Protein AF-0000000084647911 (afdb_homodimer)

Nearest PDB structures (foldseek):
  4p9f-assembly1_A  TM=8.784E-01  e=1.402E-10  Escherichia coli UMEA 3718-1
  3sxy-assembly1_B  TM=8.470E-01  e=1.214E-08  Thermotoga maritima
  3fms-assembly1_A-2  TM=7.937E-01  e=2.744E-09  Thermotoga maritima MSB8
  3ihu-assembly2_B  TM=7.350E-01  e=4.225E-09  Cupriavidus pinatubonensis JMP134
  2hs5-assembly1_A  TM=7.719E-01  e=7.509E-08  Rhodococcus jostii RHA1

Radius of gyration: 22.29 Å; Cα contacts (8 Å, |Δi|>4): 601; chains: 2; bounding box: 53×66×52 Å

pLDDT: mean 91.14, std 11.62, range [27.2, 98.94]

Secondary structure (DSSP, 8-state):
--HHHHGGGGS-HHHHHHHHHHHHHHTTSS-TT-EE-HHHHHHHHT--HHHHHHHHHHHHHTTSEEE-TT--EEEPP--HHHHHHHHHHHHHHHHHHHHHHHHH--HHHHHHHHHHHHHHHT--SSHHHHHHHHHHHHHHHHHHT--HHHHHHHHHHHHHHHTTHHHHTTT---SSSHHHHHHHHHHHHHTT-HHHHHHHHHHHHHHHHHHHHHHHH--/--HHHHGGGGS-HHHHHHHHHHHHHHTTSS-TT-EE-HHHHHHHHT--HHHHHHHHHHHHHTTSEEE-TT--EEEPP--HHHHHHHHHHHHHHHHHHHHHHHHH--HHHHHHHHHHHHHHHT--SSHHHHHHHHHHHHHHHHHHT--HHHHHHHHHHHHHHHTTHHHHTTT---SSSHHHHHHHHHHHHHTT-HHHHHHHHHHHHHHHHHHHHHHHHT-

Solvent-accessible surface area (backbone atoms only — not comparable to full-atom values): 22651 Å² total; per-residue (Å²): 135,58,74,76,63,63,68,44,68,79,43,56,61,33,55,40,39,29,52,53,52,50,48,36,35,34,70,31,76,48,48,69,56,36,75,53,51,72,68,56,50,21,63,73,64,73,44,59,66,66,32,43,50,50,20,50,51,52,35,34,75,66,56,54,28,44,65,47,98,87,64,47,37,23,31,36,70,77,48,72,67,49,51,52,39,47,46,56,48,42,31,39,44,43,12,48,18,29,21,35,17,10,71,57,58,50,71,72,56,50,52,53,53,48,52,50,50,50,55,53,68,69,51,56,89,40,71,66,54,39,50,53,50,50,49,50,51,53,49,52,36,28,60,39,28,74,25,74,64,49,37,52,52,43,49,49,44,51,47,56,55,28,44,51,42,46,82,39,60,95,68,69,79,66,75,78,51,50,60,61,38,52,49,50,24,48,50,20,28,75,66,47,33,31,68,55,7,19,51,34,37,28,51,44,46,50,51,50,44,52,52,54,52,50,55,60,63,74,102,134,58,71,76,63,63,69,46,69,79,44,56,62,33,55,40,38,29,52,52,53,50,49,36,34,33,70,27,76,50,49,67,54,36,76,53,52,70,68,59,50,20,62,74,66,71,45,59,66,64,31,45,50,48,20,49,52,53,36,34,74,66,56,55,27,42,65,46,98,89,65,47,38,24,32,36,69,77,48,72,68,50,51,52,39,48,47,56,49,41,30,38,43,42,12,48,20,30,21,34,17,9,69,57,57,47,69,72,56,51,51,53,53,49,50,49,50,51,56,52,68,68,50,58,90,40,70,66,54,38,50,52,49,51,51,50,52,52,49,52,35,27,58,38,29,73,24,72,65,48,36,52,53,43,50,47,44,50,46,56,56,28,44,50,41,48,81,37,59,95,68,70,79,64,76,80,50,51,60,62,37,51,47,52,24,48,51,20,28,73,68,48,33,30,68,54,6,17,52,34,36,28,51,44,46,50,52,50,44,52,53,53,51,50,53,61,63,74,102

Organism: NCBI:txid1178482

Foldseek 3Di:
DDPVVPVLVPDPLLVSLLVVVLVCLLQQVAAAFAWDDLVVSCVVVVHDSPSNVSNQVVCVVLQQWHADPVGTITGHHDDLVNLVVLLVVLLVLLLLLLLLLLQQDDDVLLVVLVVLLVVVVVPDPAPVSNVVSLVVNSLSSQVSSVDPVSNVNNVSSSSVNSSLCNLCPPPFDSPPPPSVLSVQLSVCSVVSVSNSNSVSSSVNSVVVSVRSSVSNVVD/DDPVVPVLVPDPLLVSLLVVVLVCLLQQVAAAFAWDDLVVSCVVVVHDSPSNVSNQVVCVVLQQWHADPVGTITGHHDDLVNLVVLLVVLLVLLLLLLLLLLQQDDDVLLVVLVVLLVVVVVPDPAPVSLVVSLVVNSQSSQVSSVDPVSNVNNVSSSSVNSSLCNLCPPPFDCPPPPSVLSVQLSVCSVVSVSNSNSVSSSVNSVVVSVRSSVSNVVD

Structure (mmCIF, N/CA/C/O backbone):
data_AF-0000000084647911-model_v1
#
loop_
_entity.id
_entity.type
_entity.pdbx_description
1 polymer 'HTH gntR-type domain-containing protein'
#
loop_
_atom_site.group_PDB
_atom_site.id
_atom_site.type_symbol
_atom_site.label_atom_id
_atom_site.label_alt_id
_atom_site.label_comp_id
_atom_site.label_asym_id
_atom_site.label_entity_id
_atom_site.label_seq_id
_atom_site.pdbx_PDB_ins_code
_atom_site.Cartn_x
_atom_site.Cartn_y
_atom_site.Cartn_z
_atom_site.occupancy
_atom_site.B_iso_or_equiv
_atom_site.auth_seq_id
_atom_site.auth_comp_id
_atom_site.auth_asym_id
_atom_site.auth_atom_id
_atom_site.pdbx_PDB_model_num
ATOM 1 N N . MET A 1 1 ? -4.188 34.375 -5.949 1 27.44 1 MET A N 1
ATOM 2 C CA . MET A 1 1 ? -4.766 33.188 -6.57 1 27.44 1 MET A CA 1
ATOM 3 C C . MET A 1 1 ? -3.738 32.062 -6.668 1 27.44 1 MET A C 1
ATOM 5 O O . MET A 1 1 ? -2.744 32.188 -7.383 1 27.44 1 MET A O 1
ATOM 9 N N . ASP A 1 2 ? -3.477 31.234 -5.676 1 27.2 2 ASP A N 1
ATOM 10 C CA . ASP A 1 2 ? -2.287 30.453 -5.348 1 27.2 2 ASP A CA 1
ATOM 11 C C . ASP A 1 2 ? -2.021 29.391 -6.402 1 27.2 2 ASP A C 1
ATOM 13 O O . ASP A 1 2 ? -2.957 28.844 -6.984 1 27.2 2 ASP A O 1
ATOM 17 N N . ILE A 1 3 ? -0.806 29.359 -6.871 1 38.97 3 ILE A N 1
ATOM 18 C CA . ILE A 1 3 ? -0.236 28.531 -7.922 1 38.97 3 ILE A CA 1
ATOM 19 C C . ILE A 1 3 ? -0.848 27.125 -7.859 1 38.97 3 ILE A C 1
ATOM 21 O O . ILE A 1 3 ? -0.812 26.375 -8.844 1 38.97 3 ILE A O 1
ATOM 25 N N . ASP A 1 4 ? -1.161 26.688 -6.664 1 40.19 4 ASP A N 1
ATOM 26 C CA . ASP A 1 4 ? -1.773 25.391 -6.43 1 40.19 4 ASP A CA 1
ATOM 27 C C . ASP A 1 4 ? -3.16 25.312 -7.066 1 40.19 4 ASP A C 1
ATOM 29 O O . ASP A 1 4 ? -3.584 24.234 -7.516 1 40.19 4 ASP A O 1
ATOM 33 N N . GLU A 1 5 ? -3.844 26.438 -7.156 1 43.12 5 GLU A N 1
ATOM 34 C CA . GLU A 1 5 ? -5.18 26.516 -7.742 1 43.12 5 GLU A CA 1
ATOM 35 C C . GLU A 1 5 ? -5.125 26.359 -9.258 1 43.12 5 GLU A C 1
ATOM 37 O O . GLU A 1 5 ? -6.031 25.781 -9.859 1 43.12 5 GLU A O 1
ATOM 42 N N . GLN A 1 6 ? -4.211 26.969 -9.922 1 45.25 6 GLN A N 1
ATOM 43 C CA . GLN A 1 6 ? -4.156 27.062 -11.375 1 45.25 6 GLN A CA 1
ATOM 44 C C . GLN A 1 6 ? -3.797 25.719 -12 1 45.25 6 GLN A C 1
ATOM 46 O O . GLN A 1 6 ? -4.168 25.438 -13.148 1 45.25 6 GLN A O 1
ATOM 51 N N . GLN A 1 7 ? -2.795 24.984 -11.508 1 48.56 7 GLN A N 1
ATOM 52 C CA . GLN A 1 7 ? -2.277 23.75 -12.07 1 48.56 7 GLN A CA 1
ATOM 53 C C . GLN A 1 7 ? -3.344 22.656 -12.062 1 48.56 7 GLN A C 1
ATOM 55 O O . GLN A 1 7 ? -3.24 21.688 -12.812 1 48.56 7 GLN A O 1
ATOM 60 N N . ASN A 1 8 ? -4.473 22.844 -11.266 1 58.47 8 ASN A N 1
ATOM 61 C CA . ASN A 1 8 ? -5.57 21.906 -11.078 1 58.47 8 ASN A CA 1
ATOM 62 C C . ASN A 1 8 ? -6.523 21.906 -12.266 1 58.47 8 ASN A C 1
ATOM 64 O O . ASN A 1 8 ? -7.266 20.953 -12.477 1 58.47 8 ASN A O 1
ATOM 68 N N . THR A 1 9 ? -6.398 22.984 -13.039 1 63.22 9 THR A N 1
ATOM 69 C CA . THR A 1 9 ? -7.418 23.125 -14.078 1 63.22 9 THR A CA 1
ATOM 70 C C . THR A 1 9 ? -7.117 22.219 -15.258 1 63.22 9 THR A C 1
ATOM 72 O O . THR A 1 9 ? -8 21.906 -16.062 1 63.22 9 THR A O 1
ATOM 75 N N . GLU A 1 10 ? -5.938 21.828 -15.367 1 80.62 10 GLU A N 1
ATOM 76 C CA . GLU A 1 10 ? -5.586 21.016 -16.531 1 80.62 10 GLU A CA 1
ATOM 77 C C . GLU A 1 10 ? -5.781 19.531 -16.25 1 80.62 10 GLU A C 1
ATOM 79 O O . GLU A 1 10 ? -5.734 18.703 -17.172 1 80.62 10 GLU A O 1
ATOM 84 N N . LEU A 1 11 ? -6.168 19.344 -15.086 1 85.25 11 LEU A N 1
ATOM 85 C CA . LEU A 1 11 ? -6.359 17.938 -14.719 1 85.25 11 LEU A CA 1
ATOM 86 C C . LEU A 1 11 ? -7.773 17.484 -15.047 1 85.25 11 LEU A C 1
ATOM 88 O O . LEU A 1 11 ? -8.711 18.266 -15.016 1 85.25 11 LEU A O 1
ATOM 92 N N . PRO A 1 12 ? -7.93 16.203 -15.328 1 87.44 12 PRO A N 1
ATOM 93 C CA . PRO A 1 12 ? -9.281 15.664 -15.469 1 87.44 12 PRO A CA 1
ATOM 94 C C . PRO A 1 12 ? -10.164 15.961 -14.258 1 87.44 12 PRO A C 1
ATOM 96 O O . PRO A 1 12 ? -9.672 16.016 -13.125 1 87.44 12 PRO A O 1
ATOM 99 N N . LEU A 1 13 ? -11.414 16.172 -14.547 1 90.62 13 LEU A N 1
ATOM 100 C CA . LEU A 1 13 ? -12.359 16.594 -13.516 1 90.62 13 LEU A CA 1
ATOM 101 C C . LEU A 1 13 ? -12.367 15.617 -12.352 1 90.62 13 LEU A C 1
ATOM 103 O O . LEU A 1 13 ? -12.516 16.031 -11.195 1 90.62 13 LEU A O 1
ATOM 107 N N . GLY A 1 14 ? -12.281 14.273 -12.633 1 91.38 14 GLY A N 1
ATOM 108 C CA . GLY A 1 14 ? -12.211 13.281 -11.57 1 91.38 14 GLY A CA 1
ATOM 109 C C . GLY A 1 14 ? -11.031 13.492 -10.641 1 91.38 14 GLY A C 1
ATOM 110 O O . GLY A 1 14 ? -11.156 13.344 -9.422 1 91.38 14 GLY A O 1
ATOM 111 N N . GLU A 1 15 ? -9.93 13.859 -11.281 1 92.25 15 GLU A N 1
ATOM 112 C CA . GLU A 1 15 ? -8.719 14.133 -10.5 1 92.25 15 GLU A CA 1
ATOM 113 C C . GLU A 1 15 ? -8.875 15.406 -9.672 1 92.25 15 GLU A C 1
ATOM 115 O O . GLU A 1 15 ? -8.406 15.469 -8.539 1 92.25 15 GLU A O 1
ATOM 120 N N . GLN A 1 16 ? -9.461 16.375 -10.234 1 94.94 16 GLN A N 1
ATOM 121 C CA . GLN A 1 16 ? -9.719 17.609 -9.492 1 94.94 16 GLN A CA 1
ATOM 122 C C . GLN A 1 16 ? -10.609 17.344 -8.281 1 94.94 16 GLN A C 1
ATOM 124 O O . GLN A 1 16 ? -10.336 17.844 -7.188 1 94.94 16 GLN A O 1
ATOM 129 N N . ALA A 1 17 ? -11.68 16.594 -8.531 1 96.12 17 ALA A N 1
ATOM 130 C CA . ALA A 1 17 ? -12.586 16.25 -7.438 1 96.12 17 ALA A CA 1
ATOM 131 C C . ALA A 1 17 ? -11.852 15.484 -6.34 1 96.12 17 ALA A C 1
ATOM 133 O O . ALA A 1 17 ? -12.07 15.734 -5.148 1 96.12 17 ALA A O 1
ATOM 134 N N . TYR A 1 18 ? -11.031 14.586 -6.801 1 94.94 18 TYR A N 1
ATOM 135 C CA . TYR A 1 18 ? -10.258 13.789 -5.855 1 94.94 18 TYR A CA 1
ATOM 136 C C . TYR A 1 18 ? -9.367 14.68 -4.992 1 94.94 18 TYR A C 1
ATOM 138 O O . TYR A 1 18 ? -9.375 14.57 -3.766 1 94.94 18 TYR A O 1
ATOM 146 N N . ILE A 1 19 ? -8.648 15.547 -5.633 1 94.44 19 ILE A N 1
ATOM 147 C CA . ILE A 1 19 ? -7.703 16.422 -4.938 1 94.44 19 ILE A CA 1
ATOM 148 C C . ILE A 1 19 ? -8.453 17.312 -3.947 1 94.44 19 ILE A C 1
ATOM 150 O O . ILE A 1 19 ? -8.031 17.453 -2.795 1 94.44 19 ILE A O 1
ATOM 154 N N . ARG A 1 20 ? -9.508 17.828 -4.332 1 95.38 20 ARG A N 1
ATOM 155 C CA . ARG A 1 20 ? -10.289 18.719 -3.475 1 95.38 20 ARG A CA 1
ATOM 156 C C . ARG A 1 20 ? -10.836 17.969 -2.266 1 95.38 20 ARG A C 1
ATOM 158 O O . ARG A 1 20 ? -10.766 18.453 -1.138 1 95.38 20 ARG A O 1
ATOM 165 N N . LEU A 1 21 ? -11.438 16.828 -2.5 1 95.69 21 LEU A N 1
ATOM 166 C CA . LEU A 1 21 ? -12.016 16.047 -1.415 1 95.69 21 LEU A CA 1
ATOM 167 C C . LEU A 1 21 ? -10.938 15.562 -0.456 1 95.69 21 LEU A C 1
ATOM 169 O O . LEU A 1 21 ? -11.117 15.602 0.763 1 95.69 21 LEU A O 1
ATOM 173 N N . ARG A 1 22 ? -9.859 15.086 -0.988 1 94.12 22 ARG A N 1
ATOM 174 C CA . ARG A 1 22 ? -8.719 14.664 -0.182 1 94.12 22 ARG A CA 1
ATOM 175 C C . ARG A 1 22 ? -8.242 15.797 0.722 1 94.12 22 ARG A C 1
ATOM 177 O O . ARG A 1 22 ? -7.941 15.578 1.896 1 94.12 22 ARG A O 1
ATOM 184 N N . ASP A 1 23 ? -8.195 16.984 0.141 1 91.75 23 ASP A N 1
ATOM 185 C CA . ASP A 1 23 ? -7.738 18.141 0.908 1 91.75 23 ASP A CA 1
ATOM 186 C C . ASP A 1 23 ? -8.68 18.438 2.07 1 91.75 23 ASP A C 1
ATOM 188 O O . ASP A 1 23 ? -8.234 18.797 3.164 1 91.75 23 ASP A O 1
ATOM 192 N N . LEU A 1 24 ? -9.938 18.312 1.834 1 91.75 24 LEU A N 1
ATOM 193 C CA . LEU A 1 24 ? -10.914 18.516 2.904 1 91.75 24 LEU A CA 1
ATOM 194 C C . LEU A 1 24 ? -10.703 17.484 4.02 1 91.75 24 LEU A C 1
ATOM 196 O O . LEU A 1 24 ? -10.828 17.828 5.203 1 91.75 24 LEU A O 1
ATOM 200 N N . LEU A 1 25 ? -10.406 16.297 3.668 1 91.56 25 LEU A N 1
ATOM 201 C CA . LEU A 1 25 ? -10.164 15.227 4.633 1 91.56 25 LEU A CA 1
ATOM 202 C C . LEU A 1 25 ? -8.883 15.492 5.422 1 91.56 25 LEU A C 1
ATOM 204 O O . LEU A 1 25 ? -8.883 15.422 6.656 1 91.56 25 LEU A O 1
ATOM 208 N N . ARG A 1 26 ? -7.84 15.883 4.77 1 87.62 26 ARG A N 1
ATOM 209 C CA . ARG A 1 26 ? -6.508 16.047 5.352 1 87.62 26 ARG A CA 1
ATOM 210 C C . ARG A 1 26 ? -6.477 17.219 6.32 1 87.62 26 ARG A C 1
ATOM 212 O O . ARG A 1 26 ? -5.734 17.203 7.305 1 87.62 26 ARG A O 1
ATOM 219 N N . HIS A 1 27 ? -7.23 18.203 6.016 1 84.19 27 HIS A N 1
ATOM 220 C CA . HIS A 1 27 ? -7.172 19.422 6.816 1 84.19 27 HIS A CA 1
ATOM 221 C C . HIS A 1 27 ? -8.219 19.406 7.926 1 84.19 27 HIS A C 1
ATOM 223 O O . HIS A 1 27 ? -8.359 20.375 8.68 1 84.19 27 HIS A O 1
ATOM 229 N N . GLY A 1 28 ? -9.016 18.344 7.984 1 84.56 28 GLY A N 1
ATOM 230 C CA . GLY A 1 28 ? -9.945 18.141 9.086 1 84.56 28 GLY A CA 1
ATOM 231 C C . GLY A 1 28 ? -11.281 18.828 8.867 1 84.56 28 GLY A C 1
ATOM 232 O O . GLY A 1 28 ? -12.07 18.969 9.805 1 84.56 28 GLY A O 1
ATOM 233 N N . ASN A 1 29 ? -11.5 19.297 7.652 1 87.56 29 ASN A N 1
ATOM 234 C CA . ASN A 1 29 ? -12.789 19.906 7.34 1 87.56 29 ASN A CA 1
ATOM 235 C C . ASN A 1 29 ? -13.914 18.875 7.355 1 87.56 29 ASN A C 1
ATOM 237 O O . ASN A 1 29 ? -15.078 19.219 7.555 1 87.56 29 ASN A O 1
ATOM 241 N N . LEU A 1 30 ? -13.641 17.688 7.133 1 90.62 30 LEU A N 1
ATOM 242 C CA . LEU A 1 30 ? -14.539 16.547 7.27 1 90.62 30 LEU A CA 1
ATOM 243 C C . LEU A 1 30 ? -14.125 15.664 8.453 1 90.62 30 LEU A C 1
ATOM 245 O O . LEU A 1 30 ? -12.984 15.211 8.523 1 90.62 30 LEU A O 1
ATOM 249 N N . LYS A 1 31 ? -15.039 15.43 9.297 1 86.81 31 LYS A N 1
ATOM 250 C CA . LYS A 1 31 ? -14.711 14.789 10.57 1 86.81 31 LYS A CA 1
ATOM 251 C C . LYS A 1 31 ? -14.805 13.266 10.453 1 86.81 31 LYS A C 1
ATOM 253 O O . LYS A 1 31 ? -15.57 12.75 9.633 1 86.81 31 LYS A O 1
ATOM 258 N N . SER A 1 32 ? -14.07 12.656 11.344 1 88.56 32 SER A N 1
ATOM 259 C CA . SER A 1 32 ? -14.117 11.203 11.453 1 88.56 32 SER A CA 1
ATOM 260 C C . SER A 1 32 ? -15.539 10.711 11.672 1 88.56 32 SER A C 1
ATOM 262 O O . SER A 1 32 ? -16.25 11.203 12.547 1 88.56 32 SER A O 1
ATOM 264 N N . GLY A 1 33 ? -15.945 9.766 10.812 1 90.69 33 GLY A N 1
ATOM 265 C CA . GLY A 1 33 ? -17.266 9.156 10.938 1 90.69 33 GLY A CA 1
ATOM 266 C C . GLY A 1 33 ? -18.375 9.992 10.336 1 90.69 33 GLY A C 1
ATOM 267 O O . GLY A 1 33 ? -19.516 9.555 10.273 1 90.69 33 GLY A O 1
ATOM 268 N N . GLN A 1 34 ? -18.031 11.133 9.859 1 93.12 34 GLN A N 1
ATOM 269 C CA . GLN A 1 34 ? -19.031 12.039 9.297 1 93.12 34 GLN A CA 1
ATOM 270 C C . GLN A 1 34 ? -19.656 11.461 8.039 1 93.12 34 GLN A C 1
ATOM 272 O O . GLN A 1 34 ? -18.953 10.906 7.188 1 93.12 34 GLN A O 1
ATOM 277 N N . ARG A 1 35 ? -20.953 11.547 7.945 1 94.75 35 ARG A N 1
ATOM 278 C CA . ARG A 1 35 ? -21.641 11.133 6.73 1 94.75 35 ARG A CA 1
ATOM 279 C C . ARG A 1 35 ? -21.516 12.188 5.641 1 94.75 35 ARG A C 1
ATOM 281 O O . ARG A 1 35 ? -21.562 13.383 5.922 1 94.75 35 ARG A O 1
ATOM 288 N N . LEU A 1 36 ? -21.281 11.695 4.434 1 95.19 36 LEU A N 1
ATOM 289 C CA . LEU A 1 36 ? -21.188 12.57 3.275 1 95.19 36 LEU A CA 1
ATOM 290 C C . LEU A 1 36 ? -22.25 12.234 2.248 1 95.19 36 LEU A C 1
ATOM 292 O O . LEU A 1 36 ? -22.578 11.062 2.041 1 95.19 36 LEU A O 1
ATOM 296 N N . SER A 1 37 ? -22.797 13.242 1.616 1 94.19 37 SER A N 1
ATOM 297 C CA . SER A 1 37 ? -23.75 13.078 0.524 1 94.19 37 SER A CA 1
ATOM 298 C C . SER A 1 37 ? -23.109 13.422 -0.82 1 94.19 37 SER A C 1
ATOM 300 O O . SER A 1 37 ? -22.5 14.484 -0.972 1 94.19 37 SER A O 1
ATOM 302 N N . GLU A 1 38 ? -23.203 12.484 -1.71 1 94.31 38 GLU A N 1
ATOM 303 C CA . GLU A 1 38 ? -22.703 12.734 -3.057 1 94.31 38 GLU A CA 1
ATOM 304 C C . GLU A 1 38 ? -23.25 14.039 -3.623 1 94.31 38 GLU A C 1
ATOM 306 O O . GLU A 1 38 ? -22.516 14.812 -4.242 1 94.31 38 GLU A O 1
ATOM 311 N N . SER A 1 39 ? -24.562 14.242 -3.369 1 95.19 39 SER A N 1
ATOM 312 C CA . SER A 1 39 ? -25.219 15.438 -3.871 1 95.19 39 SER A CA 1
ATOM 313 C C . SER A 1 39 ? -24.625 16.703 -3.258 1 95.19 39 SER A C 1
ATOM 315 O O . SER A 1 39 ? -24.422 17.703 -3.949 1 95.19 39 SER A O 1
ATOM 317 N N . GLU A 1 40 ? -24.375 16.719 -2.025 1 94.75 40 GLU A N 1
ATOM 318 C CA . GLU A 1 40 ? -23.781 17.859 -1.342 1 94.75 40 GLU A CA 1
ATOM 319 C C . GLU A 1 40 ? -22.391 18.156 -1.875 1 94.75 40 GLU A C 1
ATOM 321 O O . GLU A 1 40 ? -22 19.328 -2.012 1 94.75 40 GLU A O 1
ATOM 326 N N . ILE A 1 41 ? -21.609 17.109 -2.121 1 96 41 ILE A N 1
ATOM 327 C CA . ILE A 1 41 ? -20.266 17.281 -2.648 1 96 41 ILE A CA 1
ATOM 328 C C . ILE A 1 41 ? -20.328 17.859 -4.059 1 96 41 ILE A C 1
ATOM 330 O O . ILE A 1 41 ? -19.547 18.75 -4.406 1 96 41 ILE A O 1
ATOM 334 N N . CYS A 1 42 ? -21.203 17.328 -4.836 1 97.06 42 CYS A N 1
ATOM 335 C CA . CYS A 1 42 ? -21.406 17.875 -6.176 1 97.06 42 CYS A CA 1
ATOM 336 C C . CYS A 1 42 ? -21.703 19.359 -6.129 1 97.06 42 CYS A C 1
ATOM 338 O O . CYS A 1 42 ? -21.125 20.141 -6.887 1 97.06 42 CYS A O 1
ATOM 340 N N . ASP A 1 43 ? -22.625 19.719 -5.262 1 96.56 43 ASP A N 1
ATOM 341 C CA . ASP A 1 43 ? -23 21.125 -5.105 1 96.56 43 ASP A CA 1
ATOM 342 C C . ASP A 1 43 ? -21.812 21.953 -4.641 1 96.56 43 ASP A C 1
ATOM 344 O O . ASP A 1 43 ? -21.547 23.031 -5.191 1 96.56 43 ASP A O 1
ATOM 348 N N . ARG A 1 44 ? -21.125 21.453 -3.699 1 95.12 44 ARG A N 1
ATOM 349 C CA . ARG A 1 44 ? -19.984 22.172 -3.117 1 95.12 44 ARG A CA 1
ATOM 350 C C . ARG A 1 44 ? -18.891 22.391 -4.152 1 95.12 44 ARG A C 1
ATOM 352 O O . ARG A 1 44 ? -18.234 23.438 -4.148 1 95.12 44 ARG A O 1
ATOM 359 N N . PHE A 1 45 ? -18.688 21.406 -4.965 1 96.62 45 PHE A N 1
ATOM 360 C CA . PHE A 1 45 ? -17.578 21.469 -5.91 1 96.62 45 PHE A CA 1
ATOM 361 C C . PHE A 1 45 ? -18.047 21.984 -7.262 1 96.62 45 PHE A C 1
ATOM 363 O O . PHE A 1 45 ? -17.25 22.203 -8.164 1 96.62 45 PHE A O 1
ATOM 370 N N . ALA A 1 46 ? -19.312 22.188 -7.426 1 97.25 46 ALA A N 1
ATOM 371 C CA . ALA A 1 46 ? -19.906 22.562 -8.703 1 97.25 46 ALA A CA 1
ATOM 372 C C . ALA A 1 46 ? -19.5 21.594 -9.805 1 97.25 46 ALA A C 1
ATOM 374 O O . ALA A 1 46 ? -19.016 22 -10.859 1 97.25 46 ALA A O 1
ATOM 375 N N . MET A 1 47 ? -19.688 20.344 -9.492 1 96.94 47 MET A N 1
ATOM 376 C CA . MET A 1 47 ? -19.359 19.266 -10.414 1 96.94 47 MET A CA 1
ATOM 377 C C . MET A 1 47 ? -20.531 18.297 -10.562 1 96.94 47 MET A C 1
ATOM 379 O O . MET A 1 47 ? -21.406 18.25 -9.695 1 96.94 47 MET A O 1
ATOM 383 N N . SER A 1 48 ? -20.438 17.641 -11.695 1 95.25 48 SER A N 1
ATOM 384 C CA . SER A 1 48 ? -21.438 16.594 -11.906 1 95.25 48 SER A CA 1
ATOM 385 C C . SER A 1 48 ? -21.141 15.352 -11.078 1 95.25 48 SER A C 1
ATOM 387 O O . SER A 1 48 ? -20.109 15.289 -10.398 1 95.25 48 SER A O 1
ATOM 389 N N . ARG A 1 49 ? -22.031 14.359 -11.203 1 94.12 49 ARG A N 1
ATOM 390 C CA . ARG A 1 49 ? -21.938 13.148 -10.383 1 94.12 49 ARG A CA 1
ATOM 391 C C . ARG A 1 49 ? -20.781 12.273 -10.828 1 94.12 49 ARG A C 1
ATOM 393 O O . ARG A 1 49 ? -20.141 11.602 -10.008 1 94.12 49 ARG A O 1
ATOM 400 N N . THR A 1 50 ? -20.5 12.352 -12.023 1 88.88 50 THR A N 1
ATOM 401 C CA . THR A 1 50 ? -19.5 11.422 -12.57 1 88.88 50 THR A CA 1
ATOM 402 C C . THR A 1 50 ? -18.141 11.664 -11.938 1 88.88 50 THR A C 1
ATOM 404 O O . THR A 1 50 ? -17.562 10.758 -11.32 1 88.88 50 THR A O 1
ATOM 407 N N . PRO A 1 51 ? -17.547 12.859 -12.047 1 93.38 51 PRO A N 1
ATOM 408 C CA . PRO A 1 51 ? -16.234 13.086 -11.438 1 93.38 51 PRO A CA 1
ATOM 409 C C . PRO A 1 51 ? -16.25 12.906 -9.922 1 93.38 51 PRO A C 1
ATOM 411 O O . PRO A 1 51 ? -15.281 12.398 -9.344 1 93.38 51 PRO A O 1
ATOM 414 N N . VAL A 1 52 ? -17.297 13.258 -9.289 1 95.75 52 VAL A N 1
ATOM 415 C CA . VAL A 1 52 ? -17.406 13.148 -7.832 1 95.75 52 VAL A CA 1
ATOM 416 C C . VAL A 1 52 ? -17.422 11.68 -7.426 1 95.75 52 VAL A C 1
ATOM 418 O O . VAL A 1 52 ? -16.75 11.281 -6.469 1 95.75 52 VAL A O 1
ATOM 421 N N . ARG A 1 53 ? -18.156 10.914 -8.109 1 89.94 53 ARG A N 1
ATOM 422 C CA . ARG A 1 53 ? -18.219 9.484 -7.828 1 89.94 53 ARG A CA 1
ATOM 423 C C . ARG A 1 53 ? -16.859 8.82 -8.031 1 89.94 53 ARG A C 1
ATOM 425 O O . ARG A 1 53 ? -16.5 7.91 -7.293 1 89.94 53 ARG A O 1
ATOM 432 N N . GLU A 1 54 ? -16.203 9.266 -9.039 1 88.19 54 GLU A N 1
ATOM 433 C CA . GLU A 1 54 ? -14.852 8.75 -9.266 1 88.19 54 GLU A CA 1
ATOM 434 C C . GLU A 1 54 ? -13.93 9.062 -8.094 1 88.19 54 GLU A C 1
ATOM 436 O O . GLU A 1 54 ? -13.18 8.195 -7.637 1 88.19 54 GLU A O 1
ATOM 441 N N . ALA A 1 55 ? -14.008 10.219 -7.652 1 93.19 55 ALA A N 1
ATOM 442 C CA . ALA A 1 55 ? -13.195 10.656 -6.523 1 93.19 55 ALA A CA 1
ATOM 443 C C . ALA A 1 55 ? -13.547 9.875 -5.258 1 93.19 55 ALA A C 1
ATOM 445 O O . ALA A 1 55 ? -12.656 9.43 -4.531 1 93.19 55 ALA A O 1
ATOM 446 N N . ILE A 1 56 ? -14.82 9.703 -5.062 1 93 56 ILE A N 1
ATOM 447 C CA . ILE A 1 56 ? -15.297 9 -3.877 1 93 56 ILE A CA 1
ATOM 448 C C . ILE A 1 56 ? -14.836 7.551 -3.916 1 93 56 ILE A C 1
ATOM 450 O O . ILE A 1 56 ? -14.344 7.023 -2.918 1 93 56 ILE A O 1
ATOM 454 N N . ARG A 1 57 ? -14.93 6.941 -4.973 1 87.69 57 ARG A N 1
ATOM 455 C CA . ARG A 1 57 ? -14.523 5.547 -5.113 1 87.69 57 ARG A CA 1
ATOM 456 C C . ARG A 1 57 ? -13.031 5.383 -4.867 1 87.69 57 ARG A C 1
ATOM 458 O O . ARG A 1 57 ? -12.602 4.418 -4.227 1 87.69 57 ARG A O 1
ATOM 465 N N . ARG A 1 58 ? -12.273 6.277 -5.434 1 88.94 58 ARG A N 1
ATOM 466 C CA . ARG A 1 58 ? -10.828 6.234 -5.215 1 88.94 58 ARG A CA 1
ATOM 467 C C . ARG A 1 58 ? -10.5 6.398 -3.736 1 88.94 58 ARG A C 1
ATOM 469 O O . ARG A 1 58 ? -9.695 5.637 -3.186 1 88.94 58 ARG A O 1
ATOM 476 N N . LEU A 1 59 ? -11.133 7.332 -3.127 1 93.81 59 LEU A N 1
ATOM 477 C CA . LEU A 1 59 ? -10.883 7.594 -1.715 1 93.81 59 LEU A CA 1
ATOM 478 C C . LEU A 1 59 ? -11.344 6.426 -0.851 1 93.81 59 LEU A C 1
ATOM 480 O O . LEU A 1 59 ? -10.758 6.145 0.192 1 93.81 59 LEU A O 1
ATOM 484 N N . GLN A 1 60 ? -12.375 5.738 -1.291 1 90.56 60 GLN A N 1
ATOM 485 C CA . GLN A 1 60 ? -12.828 4.531 -0.605 1 90.56 60 GLN A CA 1
ATOM 486 C C . GLN A 1 60 ? -11.805 3.408 -0.734 1 90.56 60 GLN A C 1
ATOM 488 O O . GLN A 1 60 ? -11.508 2.717 0.242 1 90.56 60 GLN A O 1
ATOM 493 N N . SER A 1 61 ? -11.266 3.301 -1.898 1 85.69 61 SER A N 1
ATOM 494 C CA . SER A 1 61 ? -10.25 2.273 -2.117 1 85.69 61 SER A CA 1
ATOM 495 C C . SER A 1 61 ? -8.992 2.555 -1.3 1 85.69 61 SER A C 1
ATOM 497 O O . SER A 1 61 ? -8.258 1.63 -0.943 1 85.69 61 SER A O 1
ATOM 499 N N . GLU A 1 62 ? -8.805 3.807 -1.011 1 89.06 62 GLU A N 1
ATOM 500 C CA . GLU A 1 62 ? -7.637 4.223 -0.237 1 89.06 62 GLU A CA 1
ATOM 501 C C . GLU A 1 62 ? -7.918 4.164 1.262 1 89.06 62 GLU A C 1
ATOM 503 O O . GLU A 1 62 ? -7.023 4.398 2.076 1 89.06 62 GLU A O 1
ATOM 508 N N . GLY A 1 63 ? -9.156 3.881 1.623 1 90.75 63 GLY A N 1
ATOM 509 C CA . GLY A 1 63 ? -9.531 3.723 3.018 1 90.75 63 GLY A CA 1
ATOM 510 C C . GLY A 1 63 ? -9.82 5.039 3.713 1 90.75 63 GLY A C 1
ATOM 511 O O . GLY A 1 63 ? -9.938 5.09 4.938 1 90.75 63 GLY A O 1
ATOM 512 N N . LEU A 1 64 ? -9.891 6.102 2.975 1 93.88 64 LEU A N 1
ATOM 513 C CA . LEU A 1 64 ? -10.148 7.418 3.553 1 93.88 64 LEU A CA 1
ATOM 514 C C . LEU A 1 64 ? -11.641 7.66 3.713 1 93.88 64 LEU A C 1
ATOM 516 O O . LEU A 1 64 ? -12.062 8.438 4.574 1 93.88 64 LEU A O 1
ATOM 520 N N . LEU A 1 65 ? -12.375 7.055 2.818 1 94.44 65 LEU A N 1
ATOM 521 C CA . LEU A 1 65 ? -13.828 7.008 2.926 1 94.44 65 LEU A CA 1
ATOM 522 C C . LEU A 1 65 ? -14.312 5.566 3.043 1 94.44 65 LEU A C 1
ATOM 524 O O . LEU A 1 65 ? -13.594 4.633 2.684 1 94.44 65 LEU A O 1
ATOM 528 N N . GLY A 1 66 ? -15.453 5.379 3.658 1 92 66 GLY A N 1
ATOM 529 C CA . GLY A 1 66 ? -16.125 4.098 3.732 1 92 66 GLY A CA 1
ATOM 530 C C . GLY A 1 66 ? -17.594 4.176 3.357 1 92 66 GLY A C 1
ATOM 531 O O . GLY A 1 66 ? -18.062 5.199 2.844 1 92 66 GLY A O 1
ATOM 532 N N . SER A 1 67 ? -18.219 2.984 3.455 1 89.56 67 SER A N 1
ATOM 533 C CA . SER A 1 67 ? -19.656 2.914 3.215 1 89.56 67 SER A CA 1
ATOM 534 C C . SER A 1 67 ? -20.375 2.234 4.371 1 89.56 67 SER A C 1
ATOM 536 O O . SER A 1 67 ? -19.875 1.257 4.934 1 89.56 67 SER A O 1
ATOM 538 N N . THR A 1 68 ? -21.516 2.773 4.777 1 87.12 68 THR A N 1
ATOM 539 C CA . THR A 1 68 ? -22.375 2.107 5.746 1 87.12 68 THR A CA 1
ATOM 540 C C . THR A 1 68 ? -23.109 0.926 5.105 1 87.12 68 THR A C 1
ATOM 542 O O . THR A 1 68 ? -23.094 0.778 3.881 1 87.12 68 THR A O 1
ATOM 545 N N . PRO A 1 69 ? -23.672 0.028 5.949 1 83.31 69 PRO A N 1
ATOM 546 C CA . PRO A 1 69 ? -24.453 -1.075 5.383 1 83.31 69 PRO A CA 1
ATOM 547 C C . PRO A 1 69 ? -25.531 -0.598 4.422 1 83.31 69 PRO A C 1
ATOM 549 O O . PRO A 1 69 ? -25.891 -1.312 3.48 1 83.31 69 PRO A O 1
ATOM 552 N N . GLY A 1 70 ? -26.016 0.56 4.621 1 81.69 70 GLY A N 1
ATOM 553 C CA . GLY A 1 70 ? -27.047 1.124 3.756 1 81.69 70 GLY A CA 1
ATOM 554 C C . GLY A 1 70 ? -26.484 1.815 2.531 1 81.69 70 GLY A C 1
ATOM 555 O O . GLY A 1 70 ? -27.219 2.352 1.71 1 81.69 70 GLY A O 1
ATOM 556 N N . GLY A 1 71 ? -25.141 1.824 2.408 1 84.06 71 GLY A N 1
ATOM 557 C CA . GLY A 1 71 ? -24.484 2.336 1.215 1 84.06 71 GLY A CA 1
ATOM 558 C C . GLY A 1 71 ? -24.125 3.809 1.313 1 84.06 71 GLY A C 1
ATOM 559 O O . GLY A 1 71 ? -23.688 4.414 0.333 1 84.06 71 GLY A O 1
ATOM 560 N N . ARG A 1 72 ? -24.422 4.402 2.461 1 91.75 72 ARG A N 1
ATOM 561 C CA . ARG A 1 72 ? -24.078 5.809 2.635 1 91.75 72 ARG A CA 1
ATOM 562 C C . ARG A 1 72 ? -22.578 5.992 2.824 1 91.75 72 ARG A C 1
ATOM 564 O O . ARG A 1 72 ? -21.922 5.164 3.465 1 91.75 72 ARG A O 1
ATOM 571 N N . ILE A 1 73 ? -22.047 7.105 2.24 1 95.25 73 ILE A N 1
ATOM 572 C CA . ILE A 1 73 ? -20.625 7.402 2.305 1 95.25 73 ILE A CA 1
ATOM 573 C C . ILE A 1 73 ? -20.281 8.016 3.664 1 95.25 73 ILE A C 1
ATOM 575 O O . ILE A 1 73 ? -20.984 8.898 4.148 1 95.25 73 ILE A O 1
ATOM 579 N N . VAL A 1 74 ? -19.25 7.543 4.281 1 96.25 74 VAL A N 1
ATOM 580 C CA . VAL A 1 74 ? -18.812 8.078 5.566 1 96.25 74 VAL A CA 1
ATOM 581 C C . VAL A 1 74 ? -17.297 8.289 5.555 1 96.25 74 VAL A C 1
ATOM 583 O O . VAL A 1 74 ? -16.562 7.562 4.867 1 96.25 74 VAL A O 1
ATOM 586 N N . VAL A 1 75 ? -16.891 9.305 6.258 1 95.25 75 VAL A N 1
ATOM 587 C CA . VAL A 1 75 ? -15.461 9.477 6.492 1 95.25 75 VAL A CA 1
ATOM 588 C C . VAL A 1 75 ? -14.945 8.352 7.387 1 95.25 75 VAL A C 1
ATOM 590 O O . VAL A 1 75 ? -15.602 7.973 8.359 1 95.25 75 VAL A O 1
ATOM 593 N N . ALA A 1 76 ? -13.812 7.832 7.066 1 93.19 76 ALA A N 1
ATOM 594 C CA . ALA A 1 76 ? -13.234 6.734 7.836 1 93.19 76 ALA A CA 1
ATOM 595 C C . ALA A 1 76 ? -13.039 7.125 9.297 1 93.19 76 ALA A C 1
ATOM 597 O O . ALA A 1 76 ? -12.617 8.242 9.594 1 93.19 76 ALA A O 1
ATOM 598 N N . GLU A 1 77 ? -13.383 6.207 10.172 1 90.44 77 GLU A N 1
ATOM 599 C CA . GLU A 1 77 ? -13.172 6.441 11.602 1 90.44 77 GLU A CA 1
ATOM 600 C C . GLU A 1 77 ? -11.703 6.273 11.977 1 90.44 77 GLU A C 1
ATOM 602 O O . GLU A 1 77 ? -11.047 5.324 11.539 1 90.44 77 GLU A O 1
ATOM 607 N N . ILE A 1 78 ? -11.258 7.234 12.75 1 89.44 78 ILE A N 1
ATOM 608 C CA . ILE A 1 78 ? -9.875 7.18 13.227 1 89.44 78 ILE A CA 1
ATOM 609 C C . ILE A 1 78 ? -9.867 6.934 14.734 1 89.44 78 ILE A C 1
ATOM 611 O O . ILE A 1 78 ? -9.969 7.875 15.523 1 89.44 78 ILE A O 1
ATOM 615 N N . ASP A 1 79 ? -9.758 5.711 15.078 1 90.69 79 ASP A N 1
ATOM 616 C CA . ASP A 1 79 ? -9.57 5.348 16.484 1 90.69 79 ASP A CA 1
ATOM 617 C C . ASP A 1 79 ? -8.125 4.945 16.75 1 90.69 79 ASP A C 1
ATOM 619 O O . ASP A 1 79 ? -7.273 5.012 15.859 1 90.69 79 ASP A O 1
ATOM 623 N N . LEU A 1 80 ? -7.812 4.629 17.984 1 93.31 80 LEU A N 1
ATOM 624 C CA . LEU A 1 80 ? -6.445 4.32 18.391 1 93.31 80 LEU A CA 1
ATOM 625 C C . LEU A 1 80 ? -5.906 3.131 17.609 1 93.31 80 LEU A C 1
ATOM 627 O O . LEU A 1 80 ? -4.73 3.104 17.234 1 93.31 80 LEU A O 1
ATOM 631 N N . GLU A 1 81 ? -6.758 2.193 17.422 1 94.94 81 GLU A N 1
ATOM 632 C CA . GLU A 1 81 ? -6.344 1.023 16.641 1 94.94 81 GLU A CA 1
ATOM 633 C C . GLU A 1 81 ? -5.922 1.412 15.234 1 94.94 81 GLU A C 1
ATOM 635 O O . GLU A 1 81 ? -4.887 0.961 14.742 1 94.94 81 GLU A O 1
ATOM 640 N N . ARG A 1 82 ? -6.688 2.168 14.617 1 94.31 82 ARG A N 1
ATOM 641 C CA . ARG A 1 82 ? -6.375 2.598 13.258 1 94.31 82 ARG A CA 1
ATOM 642 C C . ARG A 1 82 ? -5.113 3.453 13.227 1 94.31 82 ARG A C 1
ATOM 644 O O . ARG A 1 82 ? -4.332 3.381 12.281 1 94.31 82 ARG A O 1
ATOM 651 N N . VAL A 1 83 ? -4.945 4.266 14.195 1 95.5 83 VAL A N 1
ATOM 652 C CA . VAL A 1 83 ? -3.736 5.074 14.305 1 95.5 83 VAL A CA 1
ATOM 653 C C . VAL A 1 83 ? -2.51 4.164 14.336 1 95.5 83 VAL A C 1
ATOM 655 O O . VAL A 1 83 ? -1.542 4.391 13.609 1 95.5 83 VAL A O 1
ATOM 658 N N . GLU A 1 84 ? -2.594 3.146 15.141 1 97 84 GLU A N 1
ATOM 659 C CA . GLU A 1 84 ? -1.479 2.209 15.25 1 97 84 GLU A CA 1
ATOM 660 C C . GLU A 1 84 ? -1.219 1.507 13.922 1 97 84 GLU A C 1
ATOM 662 O O . GLU A 1 84 ? -0.066 1.332 13.516 1 97 84 GLU A O 1
ATOM 667 N N . GLU A 1 85 ? -2.248 1.138 13.281 1 97.81 85 GLU A N 1
ATOM 668 C CA . GLU A 1 85 ? -2.129 0.465 11.992 1 97.81 85 GLU A CA 1
ATOM 669 C C . GLU A 1 85 ? -1.452 1.364 10.961 1 97.81 85 GLU A C 1
ATOM 671 O O . GLU A 1 85 ? -0.581 0.915 10.211 1 97.81 85 GLU A O 1
ATOM 676 N N . ILE A 1 86 ? -1.888 2.596 10.922 1 97.38 86 ILE A N 1
ATOM 677 C CA . ILE A 1 86 ? -1.339 3.572 9.992 1 97.38 86 ILE A CA 1
ATOM 678 C C . ILE A 1 86 ? 0.159 3.736 10.234 1 97.38 86 ILE A C 1
ATOM 680 O O . ILE A 1 86 ? 0.958 3.676 9.297 1 97.38 86 ILE A O 1
ATOM 684 N N . TYR A 1 87 ? 0.574 3.875 11.414 1 97.94 87 TYR A N 1
ATOM 685 C CA . TYR A 1 87 ? 1.965 4.191 11.719 1 97.94 87 TYR A CA 1
ATOM 686 C C . TYR A 1 87 ? 2.852 2.963 11.555 1 97.94 87 TYR A C 1
ATOM 688 O O . TYR A 1 87 ? 4.02 3.076 11.18 1 97.94 87 TYR A O 1
ATOM 696 N N . ASP A 1 88 ? 2.287 1.729 11.836 1 98.44 88 ASP A N 1
ATOM 697 C CA . ASP A 1 88 ? 3.023 0.517 11.492 1 98.44 88 ASP A CA 1
ATOM 698 C C . ASP A 1 88 ? 3.426 0.513 10.016 1 98.44 88 ASP A C 1
ATOM 700 O O . ASP A 1 88 ? 4.586 0.269 9.688 1 98.44 88 ASP A O 1
ATOM 704 N N . MET A 1 89 ? 2.508 0.814 9.219 1 98.69 89 MET A N 1
ATOM 705 C CA . MET A 1 89 ? 2.736 0.786 7.777 1 98.69 89 MET A CA 1
ATOM 706 C C . MET A 1 89 ? 3.623 1.948 7.344 1 98.69 89 MET A C 1
ATOM 708 O O . MET A 1 89 ? 4.461 1.796 6.453 1 98.69 89 MET A O 1
ATOM 712 N N . ARG A 1 90 ? 3.381 3.102 7.898 1 98.69 90 ARG A N 1
ATOM 713 C CA . ARG A 1 90 ? 4.23 4.242 7.562 1 98.69 90 ARG A CA 1
ATOM 714 C C . ARG A 1 90 ? 5.695 3.934 7.852 1 98.69 90 ARG A C 1
ATOM 716 O O . ARG A 1 90 ? 6.574 4.254 7.047 1 98.69 90 ARG A O 1
ATOM 723 N N . GLU A 1 91 ? 5.949 3.34 9.023 1 98.56 91 GLU A N 1
ATOM 724 C CA . GLU A 1 91 ? 7.332 3.006 9.352 1 98.56 91 GLU A CA 1
ATOM 725 C C . GLU A 1 91 ? 7.953 2.113 8.281 1 98.56 91 GLU A C 1
ATOM 727 O O . GLU A 1 91 ? 9.094 2.33 7.871 1 98.56 91 GLU A O 1
ATOM 732 N N . ALA A 1 92 ? 7.215 1.152 7.871 1 98.56 92 ALA A N 1
ATOM 733 C CA . ALA A 1 92 ? 7.727 0.198 6.891 1 98.56 92 ALA A CA 1
ATOM 734 C C . ALA A 1 92 ? 7.918 0.858 5.527 1 98.56 92 ALA A C 1
ATOM 736 O O . ALA A 1 92 ? 9 0.782 4.941 1 98.56 92 ALA A O 1
ATOM 737 N N . VAL A 1 93 ? 6.957 1.527 5.031 1 98.81 93 VAL A N 1
ATOM 738 C CA . VAL A 1 93 ? 6.926 2.037 3.662 1 98.81 93 VAL A CA 1
ATOM 739 C C . VAL A 1 93 ? 7.805 3.281 3.555 1 98.81 93 VAL A C 1
ATOM 741 O O . VAL A 1 93 ? 8.539 3.443 2.578 1 98.81 93 VAL A O 1
ATOM 744 N N . GLU A 1 94 ? 7.707 4.168 4.504 1 98.81 94 GLU A N 1
ATOM 745 C CA . GLU A 1 94 ? 8.508 5.387 4.434 1 98.81 94 GLU A CA 1
ATOM 746 C C . GLU A 1 94 ? 9.977 5.102 4.738 1 98.81 94 GLU A C 1
ATOM 748 O O . GLU A 1 94 ? 10.867 5.789 4.227 1 98.81 94 GLU A O 1
ATOM 753 N N . GLY A 1 95 ? 10.195 4.086 5.672 1 98.81 95 GLY A N 1
ATOM 754 C CA . GLY A 1 95 ? 11.57 3.631 5.805 1 98.81 95 GLY A CA 1
ATOM 755 C C . GLY A 1 95 ? 12.18 3.188 4.484 1 98.81 95 GLY A C 1
ATOM 756 O O . GLY A 1 95 ? 13.305 3.58 4.152 1 98.81 95 GLY A O 1
ATOM 757 N N . LEU A 1 96 ? 11.438 2.406 3.766 1 98.88 96 LEU A N 1
ATOM 758 C CA . LEU A 1 96 ? 11.883 1.963 2.449 1 98.88 96 LEU A CA 1
ATOM 759 C C . LEU A 1 96 ? 12.07 3.15 1.511 1 98.88 96 LEU A C 1
ATOM 761 O O . LEU A 1 96 ? 13.039 3.193 0.743 1 98.88 96 LEU A O 1
ATOM 765 N N . ALA A 1 97 ? 11.125 4.09 1.523 1 98.88 97 ALA A N 1
ATOM 766 C CA . ALA A 1 97 ? 11.234 5.281 0.685 1 98.88 97 ALA A CA 1
ATOM 767 C C . ALA A 1 97 ? 12.555 6.004 0.921 1 98.88 97 ALA A C 1
ATOM 769 O O . ALA A 1 97 ? 13.242 6.391 -0.031 1 98.88 97 ALA A O 1
ATOM 770 N N . ALA A 1 98 ? 12.883 6.16 2.172 1 98.94 98 ALA A N 1
ATOM 771 C CA . ALA A 1 98 ? 14.109 6.863 2.525 1 98.94 98 ALA A CA 1
ATOM 772 C C . ALA A 1 98 ? 15.344 6.074 2.076 1 98.94 98 ALA A C 1
ATOM 774 O O . ALA A 1 98 ? 16.312 6.656 1.578 1 98.94 98 ALA A O 1
ATOM 775 N N . ARG A 1 99 ? 15.312 4.766 2.295 1 98.88 99 ARG A N 1
ATOM 776 C CA . ARG A 1 99 ? 16.406 3.9 1.845 1 98.88 99 ARG A CA 1
ATOM 777 C C . ARG A 1 99 ? 16.641 4.059 0.346 1 98.88 99 ARG A C 1
ATOM 779 O O . ARG A 1 99 ? 17.781 4.242 -0.09 1 98.88 99 ARG A O 1
ATOM 786 N N . LEU A 1 100 ? 15.57 3.984 -0.397 1 98.88 100 LEU A N 1
ATOM 787 C CA . LEU A 1 100 ? 15.664 4.082 -1.85 1 98.88 100 LEU A CA 1
ATOM 788 C C . LEU A 1 100 ? 16.078 5.488 -2.271 1 98.88 100 LEU A C 1
ATOM 790 O O . LEU A 1 100 ? 16.812 5.656 -3.244 1 98.88 100 LEU A O 1
ATOM 794 N N . ALA A 1 101 ? 15.555 6.48 -1.595 1 98.81 101 ALA A N 1
ATOM 795 C CA . ALA A 1 101 ? 15.953 7.859 -1.883 1 98.81 101 ALA A CA 1
ATOM 796 C C . ALA A 1 101 ? 17.469 8.039 -1.733 1 98.81 101 ALA A C 1
ATOM 798 O O . ALA A 1 101 ? 18.094 8.695 -2.557 1 98.81 101 ALA A O 1
ATOM 799 N N . ALA A 1 102 ? 18.047 7.477 -0.703 1 98.81 102 ALA A N 1
ATOM 800 C CA . ALA A 1 102 ? 19.484 7.57 -0.475 1 98.81 102 ALA A CA 1
ATOM 801 C C . ALA A 1 102 ? 20.266 6.914 -1.611 1 98.81 102 ALA A C 1
ATOM 803 O O . ALA A 1 102 ? 21.344 7.375 -1.973 1 98.81 102 ALA A O 1
ATOM 804 N N . ARG A 1 103 ? 19.719 5.898 -2.141 1 98.31 103 ARG A N 1
ATOM 805 C CA . ARG A 1 103 ? 20.344 5.172 -3.242 1 98.31 103 ARG A CA 1
ATOM 806 C C . ARG A 1 103 ? 20.25 5.965 -4.543 1 98.31 103 ARG A C 1
ATOM 808 O O . ARG A 1 103 ? 21.188 5.969 -5.34 1 98.31 103 ARG A O 1
ATOM 815 N N . ASN A 1 104 ? 19.188 6.711 -4.723 1 98.44 104 ASN A N 1
ATOM 816 C CA . ASN A 1 104 ? 18.828 7.219 -6.043 1 98.44 104 ASN A CA 1
ATOM 817 C C . ASN A 1 104 ? 19.172 8.695 -6.184 1 98.44 104 ASN A C 1
ATOM 819 O O . ASN A 1 104 ? 19.266 9.219 -7.301 1 98.44 104 ASN A O 1
ATOM 823 N N . ALA A 1 105 ? 19.266 9.359 -5.129 1 98 105 ALA A N 1
ATOM 824 C CA . ALA A 1 105 ? 19.312 10.82 -5.152 1 98 105 ALA A CA 1
ATOM 825 C C . ALA A 1 105 ? 20.516 11.328 -5.934 1 98 105 ALA A C 1
ATOM 827 O O . ALA A 1 105 ? 21.609 10.766 -5.828 1 98 105 ALA A O 1
ATOM 828 N N . ARG A 1 106 ? 20.297 12.328 -6.789 1 97.75 106 ARG A N 1
ATOM 829 C CA . ARG A 1 106 ? 21.344 13.094 -7.473 1 97.75 106 ARG A CA 1
ATOM 830 C C . ARG A 1 106 ? 21.422 14.516 -6.922 1 97.75 106 ARG A C 1
ATOM 832 O O . ARG A 1 106 ? 20.547 14.938 -6.156 1 97.75 106 ARG A O 1
ATOM 839 N N . THR A 1 107 ? 22.344 15.172 -7.301 1 97.38 107 THR A N 1
ATOM 840 C CA . THR A 1 107 ? 22.641 16.484 -6.719 1 97.38 107 THR A CA 1
ATOM 841 C C . THR A 1 107 ? 21.438 17.406 -6.816 1 97.38 107 THR A C 1
ATOM 843 O O . THR A 1 107 ? 21.062 18.062 -5.836 1 97.38 107 THR A O 1
ATOM 846 N N . PRO A 1 108 ? 20.781 17.531 -7.926 1 97.88 108 PRO A N 1
ATOM 847 C CA . PRO A 1 108 ? 19.609 18.406 -7.984 1 97.88 108 PRO A CA 1
ATOM 848 C C . PRO A 1 108 ? 18.516 18 -7.008 1 97.88 108 PRO A C 1
ATOM 850 O O . PRO A 1 108 ? 17.797 18.859 -6.477 1 97.88 108 PRO A O 1
ATOM 853 N N . ASP A 1 109 ? 18.328 16.703 -6.805 1 97.94 109 ASP A N 1
ATOM 854 C CA . ASP A 1 109 ? 17.344 16.203 -5.836 1 97.94 109 ASP A CA 1
ATOM 855 C C . ASP A 1 109 ? 17.688 16.672 -4.422 1 97.94 109 ASP A C 1
ATOM 857 O O . ASP A 1 109 ? 16.812 17.078 -3.662 1 97.94 109 ASP A O 1
ATOM 861 N N . LEU A 1 110 ? 18.984 16.562 -4.098 1 98.06 110 LEU A N 1
ATOM 862 C CA . LEU A 1 110 ? 19.469 16.953 -2.771 1 98.06 110 LEU A CA 1
ATOM 863 C C . LEU A 1 110 ? 19.281 18.453 -2.543 1 98.06 110 LEU A C 1
ATOM 865 O O . LEU A 1 110 ? 18.953 18.875 -1.437 1 98.06 110 LEU A O 1
ATOM 869 N N . MET A 1 111 ? 19.484 19.172 -3.57 1 97.94 111 MET A N 1
ATOM 870 C CA . MET A 1 111 ? 19.297 20.625 -3.475 1 97.94 111 MET A CA 1
ATOM 871 C C . MET A 1 111 ? 17.828 20.953 -3.186 1 97.94 111 MET A C 1
ATOM 873 O O . MET A 1 111 ? 17.547 21.859 -2.412 1 97.94 111 MET A O 1
ATOM 877 N N . ARG A 1 112 ? 16.938 20.203 -3.822 1 97.75 112 ARG A N 1
ATOM 878 C CA . ARG A 1 112 ? 15.516 20.406 -3.572 1 97.75 112 ARG A CA 1
ATOM 879 C C . ARG A 1 112 ? 15.164 20.062 -2.127 1 97.75 112 ARG A C 1
ATOM 881 O O . ARG A 1 112 ? 14.414 20.797 -1.479 1 97.75 112 ARG A O 1
ATOM 888 N N . LEU A 1 113 ? 15.688 19 -1.622 1 98.12 113 LEU A N 1
ATOM 889 C CA . LEU A 1 113 ? 15.438 18.625 -0.237 1 98.12 113 LEU A CA 1
ATOM 890 C C . LEU A 1 113 ? 16 19.656 0.726 1 98.12 113 LEU A C 1
ATOM 892 O O . LEU A 1 113 ? 15.352 20 1.72 1 98.12 113 LEU A O 1
ATOM 896 N N . GLU A 1 114 ? 17.156 20.094 0.407 1 97.56 114 GLU A N 1
ATOM 897 C CA . GLU A 1 114 ? 17.797 21.109 1.249 1 97.56 114 GLU A CA 1
ATOM 898 C C . GLU A 1 114 ? 16.969 22.391 1.299 1 97.56 114 GLU A C 1
ATOM 900 O O . GLU A 1 114 ? 16.859 23.031 2.35 1 97.56 114 GLU A O 1
ATOM 905 N N . LYS A 1 115 ? 16.469 22.75 0.184 1 97.81 115 LYS A N 1
ATOM 906 C CA . LYS A 1 115 ? 15.633 23.953 0.128 1 97.81 115 LYS A CA 1
ATOM 907 C C . LYS A 1 115 ? 14.406 23.812 1.027 1 97.81 115 LYS A C 1
ATOM 909 O O . LYS A 1 115 ? 14.023 24.75 1.714 1 97.81 115 LYS A O 1
ATOM 914 N N . ILE A 1 116 ? 13.758 22.688 1.023 1 97.25 116 ILE A N 1
ATOM 915 C CA . ILE A 1 116 ? 12.602 22.453 1.885 1 97.25 116 ILE A CA 1
ATOM 916 C C . ILE A 1 116 ? 13.023 22.547 3.35 1 97.25 116 ILE A C 1
ATOM 918 O O . ILE A 1 116 ? 12.32 23.141 4.164 1 97.25 116 ILE A O 1
ATOM 922 N N . LEU A 1 117 ? 14.203 22 3.709 1 95.81 117 LEU A N 1
ATOM 923 C CA . LEU A 1 117 ? 14.703 22.031 5.082 1 95.81 117 LEU A CA 1
ATOM 924 C C . LEU A 1 117 ? 15.016 23.453 5.516 1 95.81 117 LEU A C 1
ATOM 926 O O . LEU A 1 117 ? 14.836 23.797 6.684 1 95.81 117 LEU A O 1
ATOM 930 N N . GLN A 1 118 ? 15.492 24.188 4.566 1 95.88 118 GLN A N 1
ATOM 931 C CA . GLN A 1 118 ? 15.742 25.594 4.859 1 95.88 118 GLN A CA 1
ATOM 932 C C . GLN A 1 118 ? 14.445 26.328 5.207 1 95.88 118 GLN A C 1
ATOM 934 O O . GLN A 1 118 ? 14.422 27.172 6.102 1 95.88 118 GLN A O 1
ATOM 939 N N . GLU A 1 119 ? 13.445 26.047 4.477 1 94.75 119 GLU A N 1
ATOM 940 C CA . GLU A 1 119 ? 12.141 26.594 4.809 1 94.75 119 GLU A CA 1
ATOM 941 C C . GLU A 1 119 ? 11.688 26.172 6.199 1 94.75 119 GLU A C 1
ATOM 943 O O . GLU A 1 119 ? 11.102 26.953 6.938 1 94.75 119 GLU A O 1
ATOM 948 N N . GLN A 1 120 ? 11.953 24.938 6.527 1 93.31 120 GLN A N 1
ATOM 949 C CA . GLN A 1 120 ? 11.57 24.438 7.84 1 93.31 120 GLN A CA 1
ATOM 950 C C . GLN A 1 120 ? 12.383 25.109 8.945 1 93.31 120 GLN A C 1
ATOM 952 O O . GLN A 1 120 ? 11.844 25.422 10.016 1 93.31 120 GLN A O 1
ATOM 957 N N . ARG A 1 121 ? 13.586 25.328 8.688 1 91.44 121 ARG A N 1
ATOM 958 C CA . ARG A 1 121 ? 14.477 25.969 9.648 1 91.44 121 ARG A CA 1
ATOM 959 C C . ARG A 1 121 ? 14.039 27.391 9.93 1 91.44 121 ARG A C 1
ATOM 961 O O . ARG A 1 121 ? 14.203 27.891 11.047 1 91.44 121 ARG A O 1
ATOM 968 N N . ALA A 1 122 ? 13.5 28 8.906 1 89.88 122 ALA A N 1
ATOM 969 C CA . ALA A 1 122 ? 13.055 29.375 9.047 1 89.88 122 ALA A CA 1
ATOM 970 C C . ALA A 1 122 ? 11.852 29.469 9.977 1 89.88 122 ALA A C 1
ATOM 972 O O . ALA A 1 122 ? 11.312 30.562 10.195 1 89.88 122 ALA A O 1
ATOM 973 N N . GLU A 1 123 ? 11.492 28.391 10.633 1 76.38 123 GLU A N 1
ATOM 974 C CA . GLU A 1 123 ? 10.516 28.266 11.703 1 76.38 123 GLU A CA 1
ATOM 975 C C . GLU A 1 123 ? 9.125 28.703 11.234 1 76.38 123 GLU A C 1
ATOM 977 O O . GLU A 1 123 ? 8.711 29.844 11.5 1 76.38 123 GLU A O 1
ATOM 982 N N . PRO A 1 124 ? 8.445 27.734 10.828 1 75.31 124 PRO A N 1
ATOM 983 C CA . PRO A 1 124 ? 7.082 28.109 10.453 1 75.31 124 PRO A CA 1
ATOM 984 C C . PRO A 1 124 ? 6.285 28.688 11.625 1 75.31 124 PRO A C 1
ATOM 986 O O . PRO A 1 124 ? 6.453 28.25 12.766 1 75.31 124 PRO A O 1
ATOM 989 N N . ASP A 1 125 ? 5.535 29.672 11.344 1 80.06 125 ASP A N 1
ATOM 990 C CA . ASP A 1 125 ? 4.836 30.453 12.359 1 80.06 125 ASP A CA 1
ATOM 991 C C . ASP A 1 125 ? 3.508 29.797 12.734 1 80.06 125 ASP A C 1
ATOM 993 O O . ASP A 1 125 ? 2.857 30.219 13.695 1 80.06 125 ASP A O 1
ATOM 997 N N . THR A 1 126 ? 3.16 28.906 12.016 1 87.06 126 THR A N 1
ATOM 998 C CA . THR A 1 126 ? 1.902 28.234 12.312 1 87.06 126 THR A CA 1
ATOM 999 C C . THR A 1 126 ? 2.037 26.734 12.117 1 87.06 126 THR A C 1
ATOM 1001 O O . THR A 1 126 ? 2.908 26.266 11.375 1 87.06 126 THR A O 1
ATOM 1004 N N . GLU A 1 127 ? 1.136 25.984 12.781 1 86.94 127 GLU A N 1
ATOM 1005 C CA . GLU A 1 127 ? 1.085 24.547 12.625 1 86.94 127 GLU A CA 1
ATOM 1006 C C . GLU A 1 127 ? 0.776 24.156 11.188 1 86.94 127 GLU A C 1
ATOM 1008 O O . GLU A 1 127 ? 1.341 23.188 10.664 1 86.94 127 GLU A O 1
ATOM 1013 N N . VAL A 1 128 ? -0.081 24.906 10.617 1 85.38 128 VAL A N 1
ATOM 1014 C CA . VAL A 1 128 ? -0.493 24.641 9.242 1 85.38 128 VAL A CA 1
ATOM 1015 C C . VAL A 1 128 ? 0.707 24.766 8.305 1 85.38 128 VAL A C 1
ATOM 1017 O O . VAL A 1 128 ? 0.915 23.938 7.43 1 85.38 128 VAL A O 1
ATOM 1020 N N . ARG A 1 129 ? 1.409 25.797 8.477 1 89.06 129 ARG A N 1
ATOM 1021 C CA . ARG A 1 129 ? 2.596 26 7.652 1 89.06 129 ARG A CA 1
ATOM 1022 C C . ARG A 1 129 ? 3.623 24.906 7.895 1 89.06 129 ARG A C 1
ATOM 1024 O O . ARG A 1 129 ? 4.246 24.406 6.953 1 89.06 129 ARG A O 1
ATOM 1031 N N . PHE A 1 130 ? 3.801 24.547 9.125 1 90.12 130 PHE A N 1
ATOM 1032 C CA . PHE A 1 130 ? 4.715 23.453 9.453 1 90.12 130 PHE A CA 1
ATOM 1033 C C . PHE A 1 130 ? 4.297 22.172 8.758 1 90.12 130 PHE A C 1
ATOM 1035 O O . PHE A 1 130 ? 5.129 21.484 8.148 1 90.12 130 PHE A O 1
ATOM 1042 N N . LEU A 1 131 ? 3.074 21.875 8.914 1 89.62 131 LEU A N 1
ATOM 1043 C CA . LEU A 1 131 ? 2.576 20.609 8.367 1 89.62 131 LEU A CA 1
ATOM 1044 C C . LEU A 1 131 ? 2.711 20.578 6.848 1 89.62 131 LEU A C 1
ATOM 1046 O O . LEU A 1 131 ? 2.979 19.531 6.262 1 89.62 131 LEU A O 1
ATOM 1050 N N . ASN A 1 132 ? 2.484 21.688 6.227 1 90.81 132 ASN A N 1
ATOM 1051 C CA . ASN A 1 132 ? 2.682 21.797 4.785 1 90.81 132 ASN A CA 1
ATOM 1052 C C . ASN A 1 132 ? 4.129 21.5 4.395 1 90.81 132 ASN A C 1
ATOM 1054 O O . ASN A 1 132 ? 4.383 20.766 3.438 1 90.81 132 ASN A O 1
ATOM 1058 N N . ILE A 1 133 ? 5.059 22.078 5.082 1 94.12 133 ILE A N 1
ATOM 1059 C CA . ILE A 1 133 ? 6.48 21.875 4.828 1 94.12 133 ILE A CA 1
ATOM 1060 C C . ILE A 1 133 ? 6.844 20.422 5.098 1 94.12 133 ILE A C 1
ATOM 1062 O O . ILE A 1 133 ? 7.566 19.797 4.316 1 94.12 133 ILE A O 1
ATOM 1066 N N . ASN A 1 134 ? 6.348 19.953 6.207 1 94.56 134 ASN A N 1
ATOM 1067 C CA . ASN A 1 134 ? 6.555 18.547 6.574 1 94.56 134 ASN A CA 1
ATOM 1068 C C . ASN A 1 134 ? 6.102 17.609 5.465 1 94.56 134 ASN A C 1
ATOM 1070 O O . ASN A 1 134 ? 6.84 16.703 5.078 1 94.56 134 ASN A O 1
ATOM 1074 N N . ASP A 1 135 ? 4.934 17.797 4.984 1 94.69 135 ASP A N 1
ATOM 1075 C CA . ASP A 1 135 ? 4.375 16.938 3.949 1 94.69 135 ASP A CA 1
ATOM 1076 C C . ASP A 1 135 ? 5.172 17.047 2.65 1 94.69 135 ASP A C 1
ATOM 1078 O O . ASP A 1 135 ? 5.348 16.062 1.936 1 94.69 135 ASP A O 1
ATOM 1082 N N . ARG A 1 136 ? 5.609 18.219 2.316 1 96.19 136 ARG A N 1
ATOM 1083 C CA . ARG A 1 136 ? 6.438 18.406 1.129 1 96.19 136 ARG A CA 1
ATOM 1084 C C . ARG A 1 136 ? 7.754 17.656 1.247 1 96.19 136 ARG A C 1
ATOM 1086 O O . ARG A 1 136 ? 8.227 17.062 0.271 1 96.19 136 ARG A O 1
ATOM 1093 N N . PHE A 1 137 ? 8.375 17.719 2.479 1 98.06 137 PHE A N 1
ATOM 1094 C CA . PHE A 1 137 ? 9.625 17.016 2.717 1 98.06 137 PHE A CA 1
ATOM 1095 C C . PHE A 1 137 ? 9.453 15.516 2.516 1 98.06 137 PHE A C 1
ATOM 1097 O O . PHE A 1 137 ? 10.227 14.891 1.782 1 98.06 137 PHE A O 1
ATOM 1104 N N . HIS A 1 138 ? 8.438 14.938 3.088 1 98.31 138 HIS A N 1
ATOM 1105 C CA . HIS A 1 138 ? 8.156 13.516 2.949 1 98.31 138 HIS A CA 1
ATOM 1106 C C . HIS A 1 138 ? 7.84 13.156 1.501 1 98.31 138 HIS A C 1
ATOM 1108 O O . HIS A 1 138 ? 8.375 12.18 0.968 1 98.31 138 HIS A O 1
ATOM 1114 N N . GLY A 1 139 ? 6.992 13.984 0.874 1 98.12 139 GLY A N 1
ATOM 1115 C CA . GLY A 1 139 ? 6.645 13.75 -0.518 1 98.12 139 GLY A CA 1
ATOM 1116 C C . GLY A 1 139 ? 7.848 13.734 -1.44 1 98.12 139 GLY A C 1
ATOM 1117 O O . GLY A 1 139 ? 7.918 12.914 -2.361 1 98.12 139 GLY A O 1
ATOM 1118 N N . ALA A 1 140 ? 8.766 14.648 -1.202 1 98.5 140 ALA A N 1
ATOM 1119 C CA . ALA A 1 140 ? 9.984 14.688 -2.002 1 98.5 140 ALA A CA 1
ATOM 1120 C C . ALA A 1 140 ? 10.773 13.391 -1.855 1 98.5 140 ALA A C 1
ATOM 1122 O O . ALA A 1 140 ? 11.32 12.875 -2.832 1 98.5 140 ALA A O 1
ATOM 1123 N N . ILE A 1 141 ? 10.82 12.906 -0.657 1 98.81 141 ILE A N 1
ATOM 1124 C CA . ILE A 1 141 ? 11.531 11.656 -0.392 1 98.81 141 ILE A CA 1
ATOM 1125 C C . ILE A 1 141 ? 10.828 10.5 -1.099 1 98.81 141 ILE A C 1
ATOM 1127 O O . ILE A 1 141 ? 11.484 9.625 -1.67 1 98.81 141 ILE A O 1
ATOM 1131 N N . TYR A 1 142 ? 9.484 10.477 -1.041 1 98.69 142 TYR A N 1
ATOM 1132 C CA . TYR A 1 142 ? 8.734 9.438 -1.737 1 98.69 142 TYR A CA 1
ATOM 1133 C C . TYR A 1 142 ? 9.078 9.414 -3.221 1 98.69 142 TYR A C 1
ATOM 1135 O O . TYR A 1 142 ? 9.336 8.352 -3.789 1 98.69 142 TYR A O 1
ATOM 1143 N N . THR A 1 143 ? 9.102 10.586 -3.824 1 98.19 143 THR A N 1
ATOM 1144 C CA . THR A 1 143 ? 9.383 10.719 -5.25 1 98.19 143 THR A CA 1
ATOM 1145 C C . THR A 1 143 ? 10.789 10.211 -5.57 1 98.19 143 THR A C 1
ATOM 1147 O O . THR A 1 143 ? 11.008 9.57 -6.602 1 98.19 143 THR A O 1
ATOM 1150 N N . LEU A 1 144 ? 11.703 10.445 -4.711 1 98.44 144 LEU A N 1
ATOM 1151 C CA . LEU A 1 144 ? 13.102 10.07 -4.914 1 98.44 144 LEU A CA 1
ATOM 1152 C C . LEU A 1 144 ? 13.266 8.555 -4.824 1 98.44 144 LEU A C 1
ATOM 1154 O O . LEU A 1 144 ? 14.297 8.016 -5.234 1 98.44 144 LEU A O 1
ATOM 1158 N N . SER A 1 145 ? 12.32 7.906 -4.18 1 98.5 145 SER A N 1
ATOM 1159 C CA . SER A 1 145 ? 12.398 6.449 -4.133 1 98.5 145 SER A CA 1
ATOM 1160 C C . SER A 1 145 ? 12.359 5.848 -5.531 1 98.5 145 SER A C 1
ATOM 1162 O O . SER A 1 145 ? 12.852 4.738 -5.75 1 98.5 145 SER A O 1
ATOM 1164 N N . ARG A 1 146 ? 11.656 6.559 -6.438 1 97.94 146 ARG A N 1
ATOM 1165 C CA . ARG A 1 146 ? 11.477 6.129 -7.82 1 97.94 146 ARG A CA 1
ATOM 1166 C C . ARG A 1 146 ? 10.844 4.746 -7.887 1 97.94 146 ARG A C 1
ATOM 1168 O O . ARG A 1 146 ? 11.18 3.943 -8.758 1 97.94 146 ARG A O 1
ATOM 1175 N N . ASN A 1 147 ? 10.094 4.441 -6.957 1 98.06 147 ASN A N 1
ATOM 1176 C CA . ASN A 1 147 ? 9.281 3.232 -6.859 1 98.06 147 ASN A CA 1
ATOM 1177 C C . ASN A 1 147 ? 7.789 3.559 -6.848 1 98.06 147 ASN A C 1
ATOM 1179 O O . ASN A 1 147 ? 7.277 4.105 -5.867 1 98.06 147 ASN A O 1
ATOM 1183 N N . ARG A 1 148 ? 7.133 3.182 -7.895 1 95.31 148 ARG A N 1
ATOM 1184 C CA . ARG A 1 148 ? 5.762 3.629 -8.102 1 95.31 148 ARG A CA 1
ATOM 1185 C C . ARG A 1 148 ? 4.848 3.135 -6.98 1 95.31 148 ARG A C 1
ATOM 1187 O O . ARG A 1 148 ? 3.9 3.822 -6.594 1 95.31 148 ARG A O 1
ATOM 1194 N N . TYR A 1 149 ? 5.098 1.951 -6.406 1 96.75 149 TYR A N 1
ATOM 1195 C CA . TYR A 1 149 ? 4.285 1.412 -5.324 1 96.75 149 TYR A CA 1
ATOM 1196 C C . TYR A 1 149 ? 4.543 2.162 -4.023 1 96.75 149 TYR A C 1
ATOM 1198 O O . TYR A 1 149 ? 3.611 2.459 -3.273 1 96.75 149 TYR A O 1
ATOM 1206 N N . VAL A 1 150 ? 5.801 2.479 -3.734 1 98.38 150 VAL A N 1
ATOM 1207 C CA . VAL A 1 150 ? 6.164 3.275 -2.566 1 98.38 150 VAL A CA 1
ATOM 1208 C C . VAL A 1 150 ? 5.488 4.641 -2.645 1 98.38 150 VAL A C 1
ATOM 1210 O O . VAL A 1 150 ? 4.859 5.086 -1.681 1 98.38 150 VAL A O 1
ATOM 1213 N N . ILE A 1 151 ? 5.641 5.301 -3.809 1 97.69 151 ILE A N 1
ATOM 1214 C CA . ILE A 1 151 ? 5.098 6.645 -3.986 1 97.69 151 ILE A CA 1
ATOM 1215 C C . ILE A 1 151 ? 3.596 6.637 -3.713 1 97.69 151 ILE A C 1
ATOM 1217 O O . ILE A 1 151 ? 3.1 7.434 -2.914 1 97.69 151 ILE A O 1
ATOM 1221 N N . HIS A 1 152 ? 2.936 5.676 -4.262 1 95.06 152 HIS A N 1
ATOM 1222 C CA . HIS A 1 152 ? 1.488 5.594 -4.113 1 95.06 152 HIS A CA 1
ATOM 1223 C C . HIS A 1 152 ? 1.099 5.301 -2.666 1 95.06 152 HIS A C 1
ATOM 1225 O O . HIS A 1 152 ? 0.296 6.031 -2.076 1 95.06 152 HIS A O 1
ATOM 1231 N N . ASP A 1 153 ? 1.62 4.25 -2.086 1 97.06 153 ASP A N 1
ATOM 1232 C CA . ASP A 1 153 ? 1.194 3.799 -0.763 1 97.06 153 ASP A CA 1
ATOM 1233 C C . ASP A 1 153 ? 1.613 4.797 0.316 1 97.06 153 ASP A C 1
ATOM 1235 O O . ASP A 1 153 ? 0.886 5.008 1.287 1 97.06 153 ASP A O 1
ATOM 1239 N N . ALA A 1 154 ? 2.814 5.371 0.185 1 98 154 ALA A N 1
ATOM 1240 C CA . ALA A 1 154 ? 3.273 6.344 1.171 1 98 154 ALA A CA 1
ATOM 1241 C C . ALA A 1 154 ? 2.377 7.578 1.182 1 98 154 ALA A C 1
ATOM 1243 O O . ALA A 1 154 ? 2.115 8.156 2.24 1 98 154 ALA A O 1
ATOM 1244 N N . GLU A 1 155 ? 1.933 7.996 0.028 1 95.38 155 GLU A N 1
ATOM 1245 C CA . GLU A 1 155 ? 1.033 9.141 -0.053 1 95.38 155 GLU A CA 1
ATOM 1246 C C . GLU A 1 155 ? -0.312 8.836 0.601 1 95.38 155 GLU A C 1
ATOM 1248 O O . GLU A 1 155 ? -0.869 9.68 1.308 1 95.38 155 GLU A O 1
ATOM 1253 N N . VAL A 1 156 ? -0.818 7.695 0.344 1 94.44 156 VAL A N 1
ATOM 1254 C CA . VAL A 1 156 ? -2.074 7.277 0.96 1 94.44 156 VAL A CA 1
ATOM 1255 C C . VAL A 1 156 ? -1.925 7.266 2.48 1 94.44 156 VAL A C 1
ATOM 1257 O O . VAL A 1 156 ? -2.807 7.738 3.201 1 94.44 156 VAL A O 1
ATOM 1260 N N . LEU A 1 157 ? -0.841 6.73 2.965 1 96.94 157 LEU A N 1
ATOM 1261 C CA . LEU A 1 157 ? -0.597 6.641 4.398 1 96.94 157 LEU A CA 1
ATOM 1262 C C . LEU A 1 157 ? -0.416 8.023 5.008 1 96.94 157 LEU A C 1
ATOM 1264 O O . LEU A 1 157 ? -0.878 8.281 6.125 1 96.94 157 LEU A O 1
ATOM 1268 N N . LEU A 1 158 ? 0.266 8.883 4.266 1 95.12 158 LEU A N 1
ATOM 1269 C CA . LEU A 1 158 ? 0.428 10.258 4.715 1 95.12 158 LEU A CA 1
ATOM 1270 C C . LEU A 1 158 ? -0.923 10.953 4.836 1 95.12 158 LEU A C 1
ATOM 1272 O O . LEU A 1 158 ? -1.179 11.656 5.812 1 95.12 158 LEU A O 1
ATOM 1276 N N . ASN A 1 159 ? -1.755 10.781 3.854 1 93.31 159 ASN A N 1
ATOM 1277 C CA . ASN A 1 159 ? -3.098 11.352 3.896 1 93.31 159 ASN A CA 1
ATOM 1278 C C . ASN A 1 159 ? -3.918 10.766 5.043 1 93.31 159 ASN A C 1
ATOM 1280 O O . ASN A 1 159 ? -4.66 11.484 5.711 1 93.31 159 ASN A O 1
ATOM 1284 N N . SER A 1 160 ? -3.807 9.492 5.254 1 93.75 160 SER A N 1
ATOM 1285 C CA . SER A 1 160 ? -4.508 8.844 6.359 1 93.75 160 SER A CA 1
ATOM 1286 C C . SER A 1 160 ? -4.055 9.406 7.703 1 93.75 160 SER A C 1
ATOM 1288 O O . SER A 1 160 ? -4.879 9.695 8.57 1 93.75 160 SER A O 1
ATOM 1290 N N . ALA A 1 161 ? -2.771 9.57 7.848 1 93.5 161 ALA A N 1
ATOM 1291 C CA . ALA A 1 161 ? -2.227 10.141 9.078 1 93.5 161 ALA A CA 1
ATOM 1292 C C . ALA A 1 161 ? -2.701 11.578 9.281 1 93.5 161 ALA A C 1
ATOM 1294 O O . ALA A 1 161 ? -2.914 12.016 10.414 1 93.5 161 ALA A O 1
ATOM 1295 N N . SER A 1 162 ? -2.83 12.297 8.18 1 91.19 162 SER A N 1
ATOM 1296 C CA . SER A 1 162 ? -3.25 13.688 8.25 1 91.19 162 SER A CA 1
ATOM 1297 C C . SER A 1 162 ? -4.676 13.812 8.766 1 91.19 162 SER A C 1
ATOM 1299 O O . SER A 1 162 ? -5.062 14.859 9.297 1 91.19 162 SER A O 1
ATOM 1301 N N . MET A 1 163 ? -5.449 12.797 8.562 1 89.31 163 MET A N 1
ATOM 1302 C CA . MET A 1 163 ? -6.816 12.812 9.086 1 89.31 163 MET A CA 1
ATOM 1303 C C . MET A 1 163 ? -6.816 12.867 10.609 1 89.31 163 MET A C 1
ATOM 1305 O O . MET A 1 163 ? -7.805 13.273 11.219 1 89.31 163 MET A O 1
ATOM 1309 N N . ILE A 1 164 ? -5.73 12.445 11.203 1 88.25 164 ILE A N 1
ATOM 1310 C CA . ILE A 1 164 ? -5.582 12.508 12.648 1 88.25 164 ILE A CA 1
ATOM 1311 C C . ILE A 1 164 ? -5.387 13.953 13.094 1 88.25 164 ILE A C 1
ATOM 1313 O O . ILE A 1 164 ? -5.664 14.305 14.242 1 88.25 164 ILE A O 1
ATOM 1317 N N . ARG A 1 165 ? -4.883 14.766 12.227 1 81.88 165 ARG A N 1
ATOM 1318 C CA . ARG A 1 165 ? -4.48 16.141 12.531 1 81.88 165 ARG A CA 1
ATOM 1319 C C . ARG A 1 165 ? -5.672 16.969 12.984 1 81.88 165 ARG A C 1
ATOM 1321 O O . ARG A 1 165 ? -5.527 17.859 13.82 1 81.88 165 ARG A O 1
ATOM 1328 N N . GLY A 1 166 ? -6.879 16.688 12.469 1 77.12 166 GLY A N 1
ATOM 1329 C CA . GLY A 1 166 ? -8.055 17.422 12.906 1 77.12 166 GLY A CA 1
ATOM 1330 C C . GLY A 1 166 ? -8.32 17.281 14.398 1 77.12 166 GLY A C 1
ATOM 1331 O O . GLY A 1 166 ? -8.609 18.266 15.07 1 77.12 166 GLY A O 1
ATOM 1332 N N . SER A 1 167 ? -8.125 16.125 14.883 1 79.56 167 SER A N 1
ATOM 1333 C CA . SER A 1 167 ? -8.422 15.828 16.281 1 79.56 167 SER A CA 1
ATOM 1334 C C . SER A 1 167 ? -7.297 16.312 17.188 1 79.56 167 SER A C 1
ATOM 1336 O O . SER A 1 167 ? -7.48 16.406 18.406 1 79.56 167 SER A O 1
ATOM 1338 N N . THR A 1 168 ? -6.195 16.625 16.641 1 84.12 168 THR A N 1
ATOM 1339 C CA . THR A 1 168 ? -5.051 16.984 17.469 1 84.12 168 THR A CA 1
ATOM 1340 C C . THR A 1 168 ? -4.59 18.406 17.156 1 84.12 168 THR A C 1
ATOM 1342 O O . THR A 1 168 ? -3.564 18.859 17.672 1 84.12 168 THR A O 1
ATOM 1345 N N . HIS A 1 169 ? -5.348 19.016 16.391 1 83.31 169 HIS A N 1
ATOM 1346 C CA . HIS A 1 169 ? -4.988 20.344 15.898 1 83.31 169 HIS A CA 1
ATOM 1347 C C . HIS A 1 169 ? -4.703 21.297 17.047 1 83.31 169 HIS A C 1
ATOM 1349 O O . HIS A 1 169 ? -5.461 21.344 18.031 1 83.31 169 HIS A O 1
ATOM 1355 N N . GLY A 1 170 ? -3.619 22.047 16.844 1 83.38 170 GLY A N 1
ATOM 1356 C CA . GLY A 1 170 ? -3.26 23.062 17.828 1 83.38 170 GLY A CA 1
ATOM 1357 C C . GLY A 1 170 ? -2.531 22.484 19.031 1 83.38 170 GLY A C 1
ATOM 1358 O O . GLY A 1 170 ? -2.068 23.234 19.906 1 83.38 170 GLY A O 1
ATOM 1359 N N . ARG A 1 171 ? -2.432 21.203 19.141 1 86.88 171 ARG A N 1
ATOM 1360 C CA . ARG A 1 171 ? -1.827 20.578 20.297 1 86.88 171 ARG A CA 1
ATOM 1361 C C . ARG A 1 171 ? -0.541 19.844 19.922 1 86.88 171 ARG A C 1
ATOM 1363 O O . ARG A 1 171 ? 0.222 19.438 20.797 1 86.88 171 ARG A O 1
ATOM 1370 N N . TYR A 1 172 ? -0.305 19.719 18.656 1 85.06 172 TYR A N 1
ATOM 1371 C CA . TYR A 1 172 ? 0.861 18.984 18.188 1 85.06 172 TYR A CA 1
ATOM 1372 C C . TYR A 1 172 ? 2.135 19.797 18.375 1 85.06 172 TYR A C 1
ATOM 1374 O O . TYR A 1 172 ? 2.191 20.969 18 1 85.06 172 TYR A O 1
ATOM 1382 N N . ASP A 1 173 ? 3.145 19.172 19 1 84.12 173 ASP A N 1
ATOM 1383 C CA . ASP A 1 173 ? 4.449 19.812 19.156 1 84.12 173 ASP A CA 1
ATOM 1384 C C . ASP A 1 173 ? 5.332 19.562 17.938 1 84.12 173 ASP A C 1
ATOM 1386 O O . ASP A 1 173 ? 6.055 18.562 17.875 1 84.12 173 ASP A O 1
ATOM 1390 N N . TYR A 1 174 ? 5.324 20.5 17.078 1 78.12 174 TYR A N 1
ATOM 1391 C CA . TYR A 1 174 ? 6.051 20.328 15.828 1 78.12 174 TYR A CA 1
ATOM 1392 C C . TYR A 1 174 ? 7.434 20.969 15.914 1 78.12 174 TYR A C 1
ATOM 1394 O O . TYR A 1 174 ? 8.266 20.781 15.023 1 78.12 174 TYR A O 1
ATOM 1402 N N . GLU A 1 175 ? 7.832 21.594 16.875 1 75.38 175 GLU A N 1
ATOM 1403 C CA . GLU A 1 175 ? 9.078 22.344 17 1 75.38 175 GLU A CA 1
ATOM 1404 C C . GLU A 1 175 ? 10.18 21.5 17.609 1 75.38 175 GLU A C 1
ATOM 1406 O O . GLU A 1 175 ? 11.367 21.719 17.344 1 75.38 175 GLU A O 1
ATOM 1411 N N . SER A 1 176 ? 9.836 20.625 18.328 1 74.06 176 SER A N 1
ATOM 1412 C CA . SER A 1 176 ? 10.836 19.984 19.188 1 74.06 176 SER A CA 1
ATOM 1413 C C . SER A 1 176 ? 11.703 19.016 18.391 1 74.06 176 SER A C 1
ATOM 1415 O O . SER A 1 176 ? 12.938 19.062 18.469 1 74.06 176 SER A O 1
ATOM 1417 N N . TRP A 1 177 ? 11.125 18.188 17.672 1 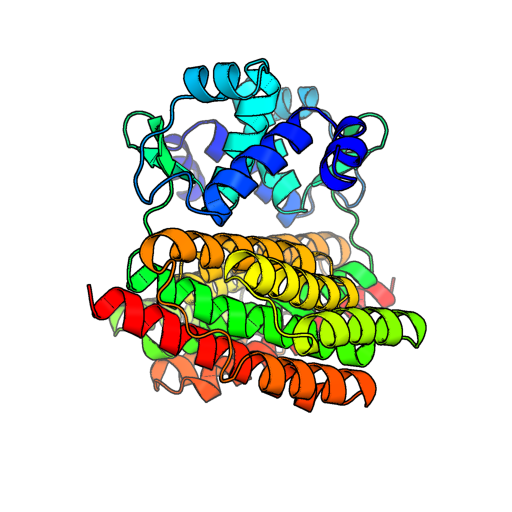83.75 177 TRP A N 1
ATOM 1418 C CA . TRP A 1 177 ? 11.969 17.109 17.172 1 83.75 177 TRP A CA 1
ATOM 1419 C C . TRP A 1 177 ? 11.844 16.953 15.664 1 83.75 177 TRP A C 1
ATOM 1421 O O . TRP A 1 177 ? 12.656 16.281 15.023 1 83.75 177 TRP A O 1
ATOM 1431 N N . SER A 1 178 ? 11.031 17.594 15.07 1 89.88 178 SER A N 1
ATOM 1432 C CA . SER A 1 178 ? 10.742 17.328 13.664 1 89.88 178 SER A CA 1
ATOM 1433 C C . SER A 1 178 ? 11.875 17.812 12.766 1 89.88 178 SER A C 1
ATOM 1435 O O . SER A 1 178 ? 12.305 17.094 11.867 1 89.88 178 SER A O 1
ATOM 1437 N N . LEU A 1 179 ? 12.359 18.984 13.07 1 91.62 179 LEU A N 1
ATOM 1438 C CA . LEU A 1 179 ? 13.445 19.516 12.242 1 91.62 179 LEU A CA 1
ATOM 1439 C C . LEU A 1 179 ? 14.695 18.656 12.383 1 91.62 179 LEU A C 1
ATOM 1441 O O . LEU A 1 179 ? 15.344 18.328 11.383 1 91.62 179 LEU A O 1
ATOM 1445 N N . GLN A 1 180 ? 15.078 18.297 13.547 1 93.75 180 GLN A N 1
ATOM 1446 C CA . GLN A 1 180 ? 16.25 17.469 13.797 1 93.75 180 GLN A CA 1
ATOM 1447 C C . GLN A 1 180 ? 16.125 16.125 13.102 1 93.75 180 GLN A C 1
ATOM 1449 O O . GLN A 1 180 ? 17.094 15.625 12.516 1 93.75 180 GLN A O 1
ATOM 1454 N N . ASP A 1 181 ? 15 15.578 13.211 1 96.44 181 ASP A N 1
ATOM 1455 C CA . ASP A 1 181 ? 14.758 14.297 12.547 1 96.44 181 ASP A CA 1
ATOM 1456 C C . ASP A 1 181 ? 14.883 14.43 11.031 1 96.44 181 ASP A C 1
ATOM 1458 O O . ASP A 1 181 ? 15.492 13.578 10.375 1 96.44 181 ASP A O 1
ATOM 1462 N N . HIS A 1 182 ? 14.25 15.453 10.469 1 97.44 182 HIS A N 1
ATOM 1463 C CA . HIS A 1 182 ? 14.328 15.656 9.023 1 97.44 182 HIS A CA 1
ATOM 1464 C C . HIS A 1 182 ? 15.773 15.891 8.578 1 97.44 182 HIS A C 1
ATOM 1466 O O . HIS A 1 182 ? 16.172 15.414 7.52 1 97.44 182 HIS A O 1
ATOM 1472 N N . GLU A 1 183 ? 16.516 16.562 9.383 1 97.12 183 GLU A N 1
ATOM 1473 C CA . GLU A 1 183 ? 17.922 16.781 9.078 1 97.12 183 GLU A CA 1
ATOM 1474 C C . GLU A 1 183 ? 18.719 15.477 9.094 1 97.12 183 GLU A C 1
ATOM 1476 O O . GLU A 1 183 ? 19.578 15.258 8.242 1 97.12 183 GLU A O 1
ATOM 1481 N N . ALA A 1 184 ? 18.469 14.664 10.078 1 98.31 184 ALA A N 1
ATOM 1482 C CA . ALA A 1 184 ? 19.125 13.359 10.148 1 98.31 184 ALA A CA 1
ATOM 1483 C C . ALA A 1 184 ? 18.812 12.523 8.914 1 98.31 184 ALA A C 1
ATOM 1485 O O . ALA A 1 184 ? 19.703 11.875 8.359 1 98.31 184 ALA A O 1
ATOM 1486 N N . ILE A 1 185 ? 17.562 12.5 8.523 1 98.75 185 ILE A N 1
ATOM 1487 C CA . ILE A 1 185 ? 17.141 11.781 7.328 1 98.75 185 ILE A CA 1
ATOM 1488 C C . ILE A 1 185 ? 17.859 12.344 6.102 1 98.75 185 ILE A C 1
ATOM 1490 O O . ILE A 1 185 ? 18.422 11.594 5.305 1 98.75 185 ILE A O 1
ATOM 1494 N N 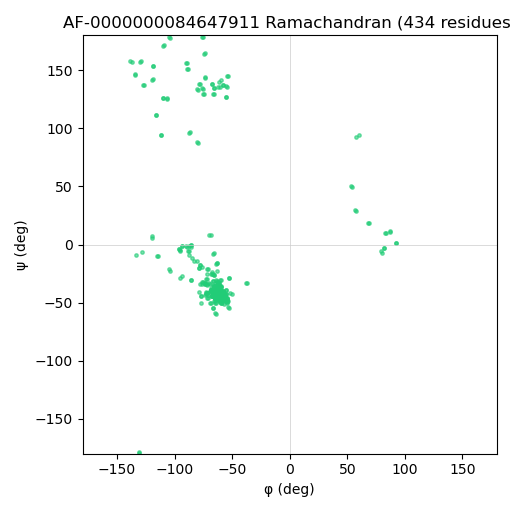. PHE A 1 186 ? 17.844 13.664 5.965 1 98.62 186 PHE A N 1
ATOM 1495 C CA . PHE A 1 186 ? 18.484 14.344 4.848 1 98.62 186 PHE A CA 1
ATOM 1496 C C . PHE A 1 186 ? 19.969 14 4.793 1 98.62 186 PHE A C 1
ATOM 1498 O O . PHE A 1 186 ? 20.5 13.688 3.727 1 98.62 186 PHE A O 1
ATOM 1505 N N . ASN A 1 187 ? 20.625 14.086 5.926 1 98.62 187 ASN A N 1
ATOM 1506 C CA . ASN A 1 187 ? 22.062 13.805 5.973 1 98.62 187 ASN A CA 1
ATOM 1507 C C . ASN A 1 187 ? 22.359 12.383 5.531 1 98.62 187 ASN A C 1
ATOM 1509 O O . ASN A 1 187 ? 23.328 12.148 4.805 1 98.62 187 ASN A O 1
ATOM 1513 N N . ALA A 1 188 ? 21.578 11.461 6 1 98.81 188 ALA A N 1
ATOM 1514 C CA . ALA A 1 188 ? 21.766 10.07 5.598 1 98.81 188 ALA A CA 1
ATOM 1515 C C . ALA A 1 188 ? 21.562 9.906 4.094 1 98.81 188 ALA A C 1
ATOM 1517 O O . ALA A 1 188 ? 22.328 9.195 3.434 1 98.81 188 ALA A O 1
ATOM 1518 N N . ILE A 1 189 ? 20.562 10.578 3.504 1 98.75 189 ILE A N 1
ATOM 1519 C CA . ILE A 1 189 ? 20.297 10.508 2.07 1 98.75 189 ILE A CA 1
ATOM 1520 C C . ILE A 1 189 ? 21.453 11.156 1.304 1 98.75 189 ILE A C 1
ATOM 1522 O O . ILE A 1 189 ? 21.938 10.594 0.317 1 98.75 189 ILE A O 1
ATOM 1526 N N . CYS A 1 190 ? 21.891 12.258 1.758 1 98.19 190 CYS A N 1
ATOM 1527 C CA . CYS A 1 190 ? 22.984 12.992 1.134 1 98.19 190 CYS A CA 1
ATOM 1528 C C . CYS A 1 190 ? 24.25 12.156 1.085 1 98.19 190 CYS A C 1
ATOM 1530 O O . 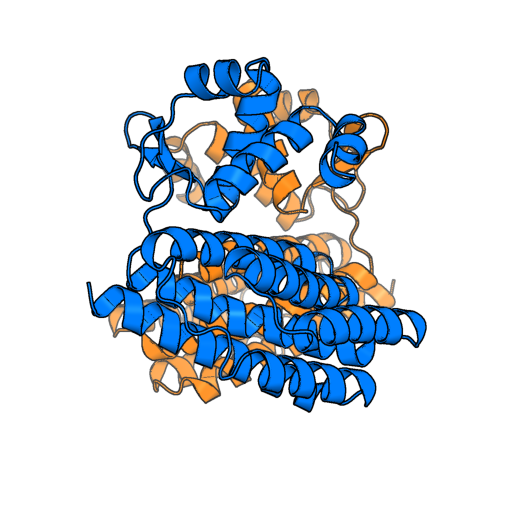CYS A 1 190 ? 25.016 12.234 0.121 1 98.19 190 CYS A O 1
ATOM 1532 N N . ASN A 1 191 ? 24.469 11.383 2.068 1 97.94 191 ASN A N 1
ATOM 1533 C CA . ASN A 1 191 ? 25.688 10.578 2.189 1 97.94 191 ASN A CA 1
ATOM 1534 C C . ASN A 1 191 ? 25.531 9.234 1.483 1 97.94 191 ASN A C 1
ATOM 1536 O O . ASN A 1 191 ? 26.438 8.406 1.529 1 97.94 191 ASN A O 1
ATOM 1540 N N . GLY A 1 192 ? 24.422 9.023 0.96 1 97.94 192 GLY A N 1
ATOM 1541 C CA . GLY A 1 192 ? 24.172 7.738 0.324 1 97.94 192 GLY A CA 1
ATOM 1542 C C . GLY A 1 192 ? 24.109 6.586 1.311 1 97.94 192 GLY A C 1
ATOM 1543 O O . GLY A 1 192 ? 24.344 5.434 0.946 1 97.94 192 GLY A O 1
ATOM 1544 N N . ASP A 1 193 ? 23.906 6.887 2.541 1 98.5 193 ASP A N 1
ATOM 1545 C CA . ASP A 1 193 ? 23.781 5.891 3.602 1 98.5 193 ASP A CA 1
ATOM 1546 C C . ASP A 1 193 ? 22.391 5.277 3.631 1 98.5 193 ASP A C 1
ATOM 1548 O O . ASP A 1 193 ? 21.547 5.664 4.453 1 98.5 193 ASP A O 1
ATOM 1552 N N . THR A 1 194 ? 22.172 4.23 2.865 1 98.62 194 THR A N 1
ATOM 1553 C CA . THR A 1 194 ? 20.844 3.672 2.662 1 98.62 194 THR A CA 1
ATOM 1554 C C . THR A 1 194 ? 20.281 3.123 3.973 1 98.62 194 THR A C 1
ATOM 1556 O O . THR A 1 194 ? 19.141 3.395 4.32 1 98.62 194 THR A O 1
ATOM 1559 N N . ALA A 1 195 ? 21.062 2.393 4.73 1 98.44 195 ALA A N 1
ATOM 1560 C CA . ALA A 1 195 ? 20.609 1.84 6.004 1 98.44 195 ALA A CA 1
ATOM 1561 C C . ALA A 1 195 ? 20.328 2.949 7.016 1 98.44 195 ALA A C 1
ATOM 1563 O O . ALA A 1 195 ? 19.344 2.885 7.754 1 98.44 195 ALA A O 1
ATOM 1564 N N . GLY A 1 196 ? 21.219 3.898 7.051 1 98.62 196 GLY A N 1
ATOM 1565 C CA . GLY A 1 196 ? 21.031 5.031 7.945 1 98.62 196 GLY A CA 1
ATOM 1566 C C . GLY A 1 196 ? 19.781 5.836 7.629 1 98.62 196 GLY A C 1
ATOM 1567 O O . GLY A 1 196 ? 19.078 6.289 8.539 1 98.62 196 GLY A O 1
ATOM 1568 N N . ALA A 1 197 ? 19.5 6.043 6.359 1 98.88 197 ALA A N 1
ATOM 1569 C CA . ALA A 1 197 ? 18.312 6.785 5.949 1 98.88 197 ALA A CA 1
ATOM 1570 C C . ALA A 1 197 ? 17.031 6.066 6.375 1 98.88 197 ALA A C 1
ATOM 1572 O O . ALA A 1 197 ? 16.094 6.691 6.883 1 98.88 197 ALA A O 1
ATOM 1573 N N . GLU A 1 198 ? 17 4.785 6.152 1 98.81 198 GLU A N 1
ATOM 1574 C CA . GLU A 1 198 ? 15.859 3.986 6.582 1 98.81 198 GLU A CA 1
ATOM 1575 C C . GLU A 1 198 ? 15.656 4.086 8.094 1 98.81 198 GLU A C 1
ATOM 1577 O O . GLU A 1 198 ? 14.539 4.316 8.555 1 98.81 198 GLU A O 1
ATOM 1582 N N . THR A 1 199 ? 16.719 3.916 8.828 1 98.62 199 THR A N 1
ATOM 1583 C CA . THR A 1 199 ? 16.656 3.951 10.289 1 98.62 199 THR A CA 1
ATOM 1584 C C . THR A 1 199 ? 16.172 5.316 10.773 1 98.62 199 THR A C 1
ATOM 1586 O O . THR A 1 199 ? 15.32 5.398 11.656 1 98.62 199 THR A O 1
ATOM 1589 N N . ALA A 1 200 ? 16.734 6.359 10.211 1 98.62 200 ALA A N 1
ATOM 1590 C CA . ALA A 1 200 ? 16.359 7.715 10.609 1 98.62 200 ALA A CA 1
ATOM 1591 C C . ALA A 1 200 ? 14.883 7.98 10.336 1 98.62 200 ALA A C 1
ATOM 1593 O O . ALA A 1 200 ? 14.188 8.57 11.172 1 98.62 200 ALA A O 1
ATOM 1594 N N . MET A 1 201 ? 14.414 7.586 9.227 1 98.75 201 MET A N 1
ATOM 1595 C CA . MET A 1 201 ? 13.008 7.793 8.883 1 98.75 201 MET A CA 1
ATOM 1596 C C . MET A 1 201 ? 12.094 7 9.812 1 98.75 201 MET A C 1
ATOM 1598 O O . MET A 1 201 ? 11.086 7.52 10.289 1 98.75 201 MET A O 1
ATOM 1602 N N . ARG A 1 202 ? 12.43 5.742 10.039 1 98.5 202 ARG A N 1
ATOM 1603 C CA . ARG A 1 202 ? 11.625 4.926 10.945 1 98.5 202 ARG A CA 1
ATOM 1604 C C . ARG A 1 202 ? 11.555 5.555 12.328 1 98.5 202 ARG A C 1
ATOM 1606 O O . ARG A 1 202 ? 10.492 5.57 12.953 1 98.5 202 ARG A O 1
ATOM 1613 N N . GLN A 1 203 ? 12.672 6.062 12.812 1 97.69 203 GLN A N 1
ATOM 1614 C CA . GLN A 1 203 ? 12.703 6.73 14.109 1 97.69 203 GLN A CA 1
ATOM 1615 C C . GLN A 1 203 ? 11.805 7.969 14.109 1 97.69 203 GLN A C 1
ATOM 1617 O O . GLN A 1 203 ? 11.094 8.227 15.078 1 97.69 203 GLN A O 1
ATOM 1622 N N . HIS A 1 204 ? 11.875 8.766 13.047 1 97.38 204 HIS A N 1
ATOM 1623 C CA . HIS A 1 204 ? 11.039 9.953 12.898 1 97.38 204 HIS A CA 1
ATOM 1624 C C . HIS A 1 204 ? 9.562 9.594 12.953 1 97.38 204 HIS A C 1
ATOM 1626 O O . HIS A 1 204 ? 8.789 10.258 13.656 1 97.38 204 HIS A O 1
ATOM 1632 N N . ILE A 1 205 ? 9.172 8.562 12.234 1 97.5 205 ILE A N 1
ATOM 1633 C CA . ILE A 1 205 ? 7.781 8.125 12.188 1 97.5 205 ILE A CA 1
ATOM 1634 C C . ILE A 1 205 ? 7.348 7.637 13.57 1 97.5 205 ILE A C 1
ATOM 1636 O O . ILE A 1 205 ? 6.219 7.895 14 1 97.5 205 ILE A O 1
ATOM 1640 N N . ARG A 1 206 ? 8.227 6.902 14.273 1 96.25 206 ARG A N 1
ATOM 1641 C CA . ARG A 1 206 ? 7.918 6.402 15.609 1 96.25 206 ARG A CA 1
ATOM 1642 C C . ARG A 1 206 ? 7.652 7.551 16.578 1 96.25 206 ARG A C 1
ATOM 1644 O O . ARG A 1 206 ? 6.77 7.461 17.438 1 96.25 206 ARG A O 1
ATOM 1651 N N . ARG A 1 207 ? 8.438 8.555 16.516 1 94.38 207 ARG A N 1
ATOM 1652 C CA . ARG A 1 207 ? 8.227 9.719 17.375 1 94.38 207 ARG A CA 1
ATOM 1653 C C . ARG A 1 207 ? 6.895 10.383 17.078 1 94.38 207 ARG A C 1
ATOM 1655 O O . ARG A 1 207 ? 6.195 10.828 18 1 94.38 207 ARG A O 1
ATOM 1662 N N . GLY A 1 208 ? 6.617 10.539 15.75 1 92.69 208 GLY A N 1
ATOM 1663 C CA . GLY A 1 208 ? 5.309 11.062 15.383 1 92.69 208 GLY A CA 1
ATOM 1664 C C . GLY A 1 208 ? 4.16 10.227 15.922 1 92.69 208 GLY A C 1
ATOM 1665 O O . GLY A 1 208 ? 3.158 10.773 16.391 1 92.69 208 GLY A O 1
ATOM 1666 N N . ARG A 1 209 ? 4.328 8.953 15.812 1 94.38 209 ARG A N 1
ATOM 1667 C CA . ARG A 1 209 ? 3.354 8.031 16.391 1 94.38 209 ARG A CA 1
ATOM 1668 C C . ARG A 1 209 ? 3.115 8.336 17.859 1 94.38 209 ARG A C 1
ATOM 1670 O O . ARG A 1 209 ? 1.969 8.453 18.297 1 94.38 209 ARG A O 1
ATOM 1677 N N . TRP A 1 210 ? 4.152 8.367 18.594 1 93.56 210 TRP A N 1
ATOM 1678 C CA . TRP A 1 210 ? 4.086 8.602 20.031 1 93.56 210 TRP A CA 1
ATOM 1679 C C . TRP A 1 210 ? 3.352 9.906 20.344 1 93.56 210 TRP A C 1
ATOM 1681 O O . TRP A 1 210 ? 2.467 9.938 21.203 1 93.56 210 TRP A O 1
ATOM 1691 N N . GLN A 1 211 ? 3.676 10.914 19.688 1 91.06 211 GLN A N 1
ATOM 1692 C CA . GLN A 1 211 ? 3.078 12.219 19.953 1 91.06 211 GLN A CA 1
ATOM 1693 C C . GLN A 1 211 ? 1.584 12.211 19.641 1 91.06 211 GLN A C 1
ATOM 1695 O O . GLN A 1 211 ? 0.774 12.695 20.422 1 91.06 211 GLN A O 1
ATOM 1700 N N . ARG A 1 212 ? 1.204 11.734 18.453 1 90.88 212 ARG A N 1
ATOM 1701 C CA . ARG A 1 212 ? -0.198 11.734 18.047 1 90.88 212 ARG A CA 1
ATOM 1702 C C . ARG A 1 212 ? -1.031 10.844 18.969 1 90.88 212 ARG A C 1
ATOM 1704 O O . ARG A 1 212 ? -2.145 11.211 19.344 1 90.88 212 ARG A O 1
ATOM 1711 N N . THR A 1 213 ? -0.463 9.695 19.25 1 92.81 213 THR A N 1
ATOM 1712 C CA . THR A 1 213 ? -1.169 8.766 20.141 1 92.81 213 THR A CA 1
ATOM 1713 C C . THR A 1 213 ? -1.386 9.391 21.516 1 92.81 213 THR A C 1
ATOM 1715 O O . THR A 1 213 ? -2.463 9.25 22.094 1 92.81 213 THR A O 1
ATOM 1718 N N . ARG A 1 214 ? -0.418 10.047 22.047 1 91.94 214 ARG A N 1
ATOM 1719 C CA . ARG A 1 214 ? -0.523 10.719 23.344 1 91.94 214 ARG A CA 1
ATOM 1720 C C . ARG A 1 214 ? -1.628 11.773 23.328 1 91.94 214 ARG A C 1
ATOM 1722 O O . ARG A 1 214 ? -2.402 11.883 24.281 1 91.94 214 ARG A O 1
ATOM 1729 N N . LEU A 1 215 ? -1.675 12.531 22.281 1 89.19 215 LEU A N 1
ATOM 1730 C CA . LEU A 1 215 ? -2.67 13.594 22.172 1 89.19 215 LEU A CA 1
ATOM 1731 C C . LEU A 1 215 ? -4.074 13.008 22.062 1 89.19 215 LEU A C 1
ATOM 1733 O O . LEU A 1 215 ? -5.031 13.594 22.578 1 89.19 215 LEU A O 1
ATOM 1737 N N . LEU A 1 216 ? -4.195 11.875 21.406 1 88.62 216 LEU A N 1
ATOM 1738 C CA . LEU A 1 216 ? -5.496 11.234 21.266 1 88.62 216 LEU A CA 1
ATOM 1739 C C . LEU A 1 216 ? -5.953 10.625 22.594 1 88.62 216 LEU A C 1
ATOM 1741 O O . LEU A 1 216 ? -7.148 10.586 22.891 1 88.62 216 LEU A O 1
ATOM 1745 N N . LEU A 1 217 ? -5.035 10.164 23.312 1 89.12 217 LEU A N 1
ATOM 1746 C CA . LEU A 1 217 ? -5.359 9.547 24.594 1 89.12 217 LEU A CA 1
ATOM 1747 C C . LEU A 1 217 ? -5.637 10.609 25.656 1 89.12 217 LEU 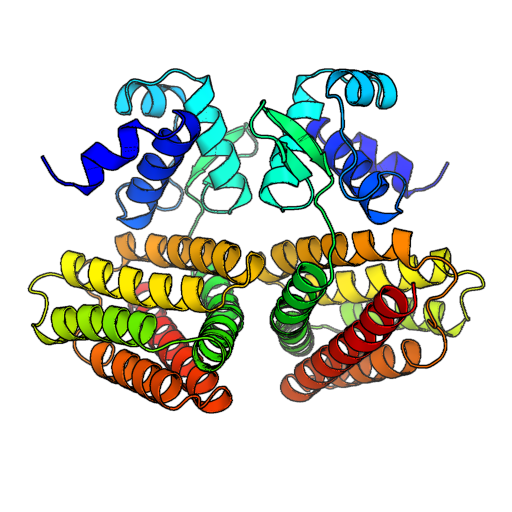A C 1
ATOM 1749 O O . LEU A 1 217 ? -6.363 10.359 26.609 1 89.12 217 LEU A O 1
ATOM 1753 N N . ALA A 1 218 ? -4.965 11.719 25.594 1 81.75 218 ALA A N 1
ATOM 1754 C CA . ALA A 1 218 ? -5.164 12.805 26.547 1 81.75 218 ALA A CA 1
ATOM 1755 C C . ALA A 1 218 ? -6.555 13.422 26.391 1 81.75 218 ALA A C 1
ATOM 1757 O O . ALA A 1 218 ? -7 14.18 27.25 1 81.75 218 ALA A O 1
ATOM 1758 N N . GLU A 1 219 ? -7.398 13.102 25.375 1 62.78 219 GLU A N 1
ATOM 1759 C CA . GLU A 1 219 ? -8.766 13.602 25.281 1 62.78 219 GLU A CA 1
ATOM 1760 C C . GLU A 1 219 ? -9.719 12.766 26.125 1 62.78 219 GLU A C 1
ATOM 1762 O O . GLU A 1 219 ? -9.508 11.57 26.312 1 62.78 219 GLU A O 1
ATOM 1767 N N . MET B 1 1 ? -18.578 -28.703 -8.742 1 27.91 1 MET B N 1
ATOM 1768 C CA . MET B 1 1 ? -18.828 -27.266 -8.742 1 27.91 1 MET B CA 1
ATOM 1769 C C . MET B 1 1 ? -18.109 -26.594 -7.578 1 27.91 1 MET B C 1
ATOM 1771 O O . MET B 1 1 ? -18.422 -26.844 -6.414 1 27.91 1 MET B O 1
ATOM 1775 N N . ASP B 1 2 ? -16.875 -26.156 -7.645 1 27.36 2 ASP B N 1
ATOM 1776 C CA . ASP B 1 2 ? -15.875 -25.938 -6.598 1 27.36 2 ASP B CA 1
ATOM 1777 C C . ASP B 1 2 ? -16.297 -24.812 -5.664 1 27.36 2 ASP B C 1
ATOM 1779 O O . ASP B 1 2 ? -16.938 -23.844 -6.094 1 27.36 2 ASP B O 1
ATOM 1783 N N . ILE B 1 3 ? -16.25 -25.078 -4.398 1 39.97 3 ILE B N 1
ATOM 1784 C CA . ILE B 1 3 ? -16.656 -24.266 -3.254 1 39.97 3 ILE B CA 1
ATOM 1785 C C . ILE B 1 3 ? -16.297 -22.812 -3.516 1 39.97 3 ILE B C 1
ATOM 1787 O O . ILE B 1 3 ? -16.906 -21.906 -2.936 1 39.97 3 ILE B O 1
ATOM 1791 N N . ASP B 1 4 ? -15.211 -22.578 -4.219 1 40.38 4 ASP B N 1
ATOM 1792 C CA . ASP B 1 4 ? -14.758 -21.25 -4.582 1 40.38 4 ASP B CA 1
ATOM 1793 C C . ASP B 1 4 ? -15.773 -20.547 -5.488 1 40.38 4 ASP B C 1
ATOM 1795 O O . ASP B 1 4 ? -15.93 -19.328 -5.43 1 40.38 4 ASP B O 1
ATOM 1799 N N . GLU B 1 5 ? -16.484 -21.312 -6.289 1 43.75 5 GLU B N 1
ATOM 1800 C CA . GLU B 1 5 ? -17.5 -20.812 -7.211 1 43.75 5 GLU B CA 1
ATOM 1801 C C . GLU B 1 5 ? -18.734 -20.328 -6.457 1 43.75 5 GLU B C 1
ATOM 1803 O O . GLU B 1 5 ? -19.375 -19.359 -6.859 1 43.75 5 GLU B O 1
ATOM 1808 N N . GLN B 1 6 ? -19.188 -21.047 -5.484 1 45.03 6 GLN B N 1
ATOM 1809 C CA . GLN B 1 6 ? -20.469 -20.828 -4.809 1 45.03 6 GLN B CA 1
ATOM 1810 C C . GLN B 1 6 ? -20.406 -19.578 -3.926 1 45.03 6 GLN B C 1
ATOM 1812 O O . GLN B 1 6 ? -21.438 -18.953 -3.674 1 45.03 6 GLN B O 1
ATOM 1817 N N . GLN B 1 7 ? -19.375 -19.359 -3.125 1 48.88 7 GLN B N 1
ATOM 1818 C CA . GLN B 1 7 ? -19.234 -18.281 -2.15 1 48.88 7 GLN B CA 1
ATOM 1819 C C . GLN B 1 7 ? -19.234 -16.922 -2.836 1 48.88 7 GLN B C 1
ATOM 1821 O O . GLN B 1 7 ? -19.516 -15.898 -2.199 1 48.88 7 GLN B O 1
ATOM 1826 N N . ASN B 1 8 ? -19.016 -16.891 -4.215 1 58.06 8 ASN B N 1
ATOM 1827 C CA . ASN B 1 8 ? -18.938 -15.688 -5.043 1 58.06 8 ASN B CA 1
ATOM 1828 C C . ASN B 1 8 ? -20.312 -15.102 -5.34 1 58.06 8 ASN B C 1
ATOM 1830 O O . ASN B 1 8 ? -20.422 -13.93 -5.684 1 58.06 8 ASN B O 1
ATOM 1834 N N . THR B 1 9 ? -21.312 -15.953 -5.121 1 62.84 9 THR B N 1
ATOM 1835 C CA . THR B 1 9 ? -22.625 -15.508 -5.574 1 62.84 9 THR B CA 1
ATOM 1836 C C . THR B 1 9 ? -23.219 -14.516 -4.586 1 62.84 9 THR B C 1
ATOM 1838 O O . THR B 1 9 ? -24.141 -13.766 -4.934 1 62.84 9 THR B O 1
ATOM 1841 N N . GLU B 1 10 ? -22.75 -14.531 -3.436 1 80.5 10 GLU B N 1
ATOM 1842 C CA . GLU B 1 10 ? -23.344 -13.656 -2.441 1 80.5 10 GLU B CA 1
ATOM 1843 C C . GLU B 1 10 ? -22.672 -12.289 -2.426 1 80.5 10 GLU B C 1
ATOM 1845 O O . GLU B 1 10 ? -23.172 -11.344 -1.813 1 80.5 10 GLU B O 1
ATOM 1850 N N . LEU B 1 11 ? -21.719 -12.25 -3.248 1 85.38 11 LEU B N 1
ATOM 1851 C CA . LEU B 1 11 ? -21 -10.984 -3.283 1 85.38 11 LEU B CA 1
ATOM 1852 C C . LEU B 1 11 ? -21.641 -10.016 -4.281 1 85.38 11 LEU B C 1
ATOM 1854 O O . LEU B 1 11 ? -22.203 -10.445 -5.285 1 85.38 11 LEU B O 1
ATOM 1858 N N . PRO B 1 12 ? -21.516 -8.734 -4.027 1 87.44 12 PRO B N 1
ATOM 1859 C CA . PRO B 1 12 ? -21.938 -7.758 -5.035 1 87.44 12 PRO B CA 1
ATOM 1860 C C . PRO B 1 12 ? -21.281 -7.996 -6.398 1 87.44 12 PRO B C 1
ATOM 1862 O O . PRO B 1 12 ? -20.141 -8.445 -6.465 1 87.44 12 PRO B O 1
ATOM 1865 N N . LEU B 1 13 ? -22.047 -7.715 -7.41 1 90.69 13 LEU B N 1
ATOM 1866 C CA . LEU B 1 13 ? -21.625 -8.016 -8.773 1 90.69 13 LEU B CA 1
ATOM 1867 C C . LEU B 1 13 ? -20.281 -7.367 -9.078 1 90.69 13 LEU B C 1
ATOM 1869 O O . LEU B 1 13 ? -19.453 -7.941 -9.805 1 90.69 13 LEU B O 1
ATOM 1873 N N . GLY B 1 14 ? -20.047 -6.105 -8.594 1 91.44 14 GLY B N 1
ATOM 1874 C CA . GLY B 1 14 ? -18.766 -5.445 -8.773 1 91.44 14 GLY B CA 1
ATOM 1875 C C . GLY B 1 14 ? -17.594 -6.23 -8.195 1 91.44 14 GLY B C 1
ATOM 1876 O O . GLY B 1 14 ? -16.531 -6.309 -8.805 1 91.44 14 GLY B O 1
ATOM 1877 N N . GLU B 1 15 ? -17.891 -6.785 -7.043 1 92.19 15 GLU B N 1
ATOM 1878 C CA . GLU B 1 15 ? -16.875 -7.605 -6.379 1 92.19 15 GLU B CA 1
ATOM 1879 C C . GLU B 1 15 ? -16.625 -8.898 -7.145 1 92.19 15 GLU B C 1
ATOM 1881 O O . GLU B 1 15 ? -15.492 -9.359 -7.242 1 92.19 15 GLU B O 1
ATOM 1886 N N . GLN B 1 16 ? -17.656 -9.477 -7.617 1 95 16 GLN B N 1
ATOM 1887 C CA . GLN B 1 16 ? -17.5 -10.688 -8.422 1 95 16 GLN B CA 1
ATOM 1888 C C . GLN B 1 16 ? -16.672 -10.414 -9.672 1 95 16 GLN B C 1
ATOM 1890 O O . GLN B 1 16 ? -15.781 -11.188 -10.016 1 95 16 GLN B O 1
ATOM 1895 N N . ALA B 1 17 ? -17.016 -9.312 -10.344 1 96.19 17 ALA B N 1
ATOM 1896 C CA . ALA B 1 17 ? -16.266 -8.93 -11.539 1 96.19 17 ALA B CA 1
ATOM 1897 C C . ALA B 1 17 ? -14.797 -8.711 -11.211 1 96.19 17 ALA B C 1
ATOM 1899 O O . ALA B 1 17 ? -13.914 -9.125 -11.969 1 96.19 17 ALA B O 1
ATOM 1900 N N . TYR B 1 18 ? -14.609 -8.055 -10.094 1 95 18 TYR B N 1
ATOM 1901 C CA . TYR B 1 18 ? -13.242 -7.789 -9.656 1 95 18 TYR B CA 1
ATOM 1902 C C . TYR B 1 18 ? -12.477 -9.086 -9.445 1 95 18 TYR B C 1
ATOM 1904 O O . TYR B 1 18 ? -11.367 -9.25 -9.953 1 95 18 TYR B O 1
ATOM 1912 N N . ILE B 1 19 ? -13.062 -9.977 -8.734 1 94.5 19 ILE B N 1
ATOM 1913 C CA . ILE B 1 19 ? -12.414 -11.242 -8.391 1 94.5 19 ILE B CA 1
ATOM 1914 C C . ILE B 1 19 ? -12.109 -12.023 -9.664 1 94.5 19 ILE B C 1
ATOM 1916 O O . ILE B 1 19 ? -11 -12.539 -9.828 1 94.5 19 ILE B O 1
ATOM 1920 N N . ARG B 1 20 ? -12.984 -12.062 -10.523 1 95.38 20 ARG B N 1
ATOM 1921 C CA . ARG B 1 20 ? -12.805 -12.812 -11.766 1 95.38 20 ARG B CA 1
ATOM 1922 C C . ARG B 1 20 ? -11.695 -12.203 -12.617 1 95.38 20 ARG B C 1
ATOM 1924 O O . ARG B 1 20 ? -10.844 -12.922 -13.141 1 95.38 20 ARG B O 1
ATOM 1931 N N . LEU B 1 21 ? -11.734 -10.922 -12.805 1 95.75 21 LEU B N 1
ATOM 1932 C CA . LEU B 1 21 ? -10.734 -10.242 -13.617 1 95.75 21 LEU B CA 1
ATOM 1933 C C . LEU B 1 21 ? -9.352 -10.359 -12.984 1 95.75 21 LEU B C 1
ATOM 1935 O O . LEU B 1 21 ? -8.359 -10.594 -13.68 1 95.75 21 LEU B O 1
ATOM 1939 N N . ARG B 1 22 ? -9.273 -10.156 -11.711 1 94.25 22 ARG B N 1
ATOM 1940 C CA . ARG B 1 22 ? -8.023 -10.32 -10.969 1 94.25 22 ARG B CA 1
ATOM 1941 C C . ARG B 1 22 ? -7.445 -11.711 -11.18 1 94.25 22 ARG B C 1
ATOM 1943 O O . ARG B 1 22 ? -6.238 -11.859 -11.383 1 94.25 22 ARG B O 1
ATOM 1950 N N . ASP B 1 23 ? -8.336 -12.695 -11.141 1 91.88 23 ASP B N 1
ATOM 1951 C CA . ASP B 1 23 ? -7.883 -14.07 -11.32 1 91.88 23 ASP B CA 1
ATOM 1952 C C . ASP B 1 23 ? -7.297 -14.289 -12.711 1 91.88 23 ASP B C 1
ATOM 1954 O O . ASP B 1 23 ? -6.301 -15 -12.875 1 91.88 23 ASP B O 1
ATOM 1958 N N . LEU B 1 24 ? -7.906 -13.711 -13.68 1 91.94 24 LEU B N 1
ATOM 1959 C CA . LEU B 1 24 ? -7.375 -13.805 -15.039 1 91.94 24 LEU B CA 1
ATOM 1960 C C . LEU B 1 24 ? -5.988 -13.172 -15.125 1 91.94 24 LEU B C 1
ATOM 1962 O O . LEU B 1 24 ? -5.109 -13.695 -15.812 1 91.94 24 LEU B O 1
ATOM 1966 N N . LEU B 1 25 ? -5.797 -12.094 -14.453 1 91.75 25 LEU B N 1
ATOM 1967 C CA . LEU B 1 25 ? -4.512 -11.406 -14.43 1 91.75 25 LEU B CA 1
ATOM 1968 C C . LEU B 1 25 ? -3.459 -12.234 -13.703 1 91.75 25 LEU B C 1
ATOM 1970 O O . LEU B 1 25 ? -2.357 -12.43 -14.219 1 91.75 25 LEU B O 1
ATOM 1974 N N . ARG B 1 26 ? -3.795 -12.805 -12.594 1 88 26 ARG B N 1
ATOM 1975 C CA . ARG B 1 26 ? -2.871 -13.508 -11.711 1 88 26 ARG B CA 1
ATOM 1976 C C . ARG B 1 26 ? -2.4 -14.812 -12.344 1 88 26 ARG B C 1
ATOM 1978 O O . ARG B 1 26 ? -1.271 -15.25 -12.109 1 88 26 ARG B O 1
ATOM 1985 N N . HIS B 1 27 ? -3.254 -15.406 -13.086 1 84.69 27 HIS B N 1
ATOM 1986 C CA . HIS B 1 27 ? -2.928 -16.719 -13.633 1 84.69 27 HIS B CA 1
ATOM 1987 C C . HIS B 1 27 ? -2.314 -16.594 -15.023 1 84.69 27 HIS B C 1
ATOM 1989 O O . HIS B 1 27 ? -2.02 -17.594 -15.672 1 84.69 27 HIS B O 1
ATOM 1995 N N . GLY B 1 28 ? -2.188 -15.375 -15.516 1 84.88 28 GLY B N 1
ATOM 1996 C CA . GLY B 1 28 ? -1.479 -15.133 -16.75 1 84.88 28 GLY B CA 1
ATOM 1997 C C . GLY B 1 28 ? -2.363 -15.266 -17.984 1 84.88 28 GLY B C 1
ATOM 1998 O O . GLY B 1 28 ? -1.866 -15.328 -19.109 1 84.88 28 GLY B O 1
ATOM 1999 N N . ASN B 1 29 ? -3.672 -15.359 -17.75 1 87.94 29 ASN B N 1
ATOM 2000 C CA . ASN B 1 29 ? -4.598 -15.43 -18.891 1 87.94 29 ASN B CA 1
ATOM 2001 C C . ASN B 1 29 ? -4.641 -14.117 -19.656 1 87.94 29 ASN B C 1
ATOM 2003 O O . ASN B 1 29 ? -4.988 -14.102 -20.844 1 87.94 29 ASN B O 1
ATOM 2007 N N . LEU B 1 30 ? -4.355 -13.055 -19.078 1 91.06 30 LEU B N 1
ATOM 2008 C CA . LEU B 1 30 ? -4.18 -11.742 -19.688 1 91.06 30 LEU B CA 1
ATOM 2009 C C . LEU B 1 30 ? -2.713 -11.32 -19.656 1 91.06 30 LEU B C 1
ATOM 2011 O O . LEU B 1 30 ? -2.094 -11.289 -18.578 1 91.06 30 LEU B O 1
ATOM 2015 N N . LYS B 1 31 ? -2.211 -10.992 -20.766 1 87.31 31 LYS B N 1
ATOM 2016 C CA . LYS B 1 31 ? -0.773 -10.781 -20.906 1 87.31 31 LYS B CA 1
ATOM 2017 C C . LYS B 1 31 ? -0.406 -9.328 -20.609 1 87.31 31 LYS B C 1
ATOM 2019 O O . LYS B 1 31 ? -1.221 -8.422 -20.828 1 87.31 31 LYS B O 1
ATOM 2024 N N . SER B 1 32 ? 0.836 -9.195 -20.234 1 88.75 32 SER B N 1
ATOM 2025 C CA . SER B 1 32 ? 1.399 -7.863 -20.016 1 88.75 32 SER B CA 1
ATOM 2026 C C . SER B 1 32 ? 1.239 -6.992 -21.266 1 88.75 32 SER B C 1
ATOM 2028 O O . SER B 1 32 ? 1.594 -7.406 -22.359 1 88.75 32 SER B O 1
ATOM 2030 N N . GLY B 1 33 ? 0.652 -5.809 -21.047 1 90.88 33 GLY B N 1
ATOM 2031 C CA . GLY B 1 33 ? 0.501 -4.844 -22.125 1 90.88 33 GLY B CA 1
ATOM 2032 C C . GLY B 1 33 ? -0.698 -5.121 -23 1 90.88 33 GLY B C 1
ATOM 2033 O O . GLY B 1 33 ? -1.017 -4.328 -23.891 1 90.88 33 GLY B O 1
ATOM 2034 N N . GLN B 1 34 ? -1.368 -6.168 -22.734 1 93.25 34 GLN B N 1
ATOM 2035 C CA . GLN B 1 34 ? -2.512 -6.559 -23.547 1 93.25 34 GLN B CA 1
ATOM 2036 C C . GLN B 1 34 ? -3.646 -5.543 -23.422 1 93.25 34 GLN B C 1
ATOM 2038 O O . GLN B 1 34 ? -3.953 -5.082 -22.328 1 93.25 34 GLN B O 1
ATOM 2043 N N . ARG B 1 35 ? -4.219 -5.188 -24.531 1 94.81 35 ARG B N 1
ATOM 2044 C CA . ARG B 1 35 ? -5.387 -4.312 -24.516 1 94.81 35 ARG B CA 1
ATOM 2045 C C . ARG B 1 35 ? -6.648 -5.09 -24.156 1 94.81 35 ARG B C 1
ATOM 2047 O O . ARG B 1 35 ? -6.82 -6.234 -24.578 1 94.81 35 ARG B O 1
ATOM 2054 N N . LEU B 1 36 ? -7.445 -4.445 -23.328 1 95.25 36 LEU B N 1
ATOM 2055 C CA . LEU B 1 36 ? -8.719 -5.035 -22.922 1 95.25 36 LEU B CA 1
ATOM 2056 C C . LEU B 1 36 ? -9.883 -4.145 -23.344 1 95.25 36 LEU B C 1
ATOM 2058 O O . LEU B 1 36 ? -9.789 -2.916 -23.281 1 95.25 36 LEU B O 1
ATOM 2062 N N . SER B 1 37 ? -10.961 -4.758 -23.766 1 94.25 37 SER B N 1
ATOM 2063 C CA . SER B 1 37 ? -12.195 -4.055 -24.078 1 94.25 37 SER B CA 1
ATOM 2064 C C . SER B 1 37 ? -13.266 -4.289 -23.016 1 94.25 37 SER B C 1
ATOM 2066 O O . SER B 1 37 ? -13.539 -5.434 -22.656 1 94.25 37 SER B O 1
ATOM 2068 N N . GLU B 1 38 ? -13.766 -3.203 -22.531 1 94.38 38 GLU B N 1
ATOM 2069 C CA . GLU B 1 38 ? -14.844 -3.309 -21.547 1 94.38 38 GLU B CA 1
ATOM 2070 C C . GLU B 1 38 ? -15.969 -4.203 -22.062 1 94.38 38 GLU B C 1
ATOM 2072 O O . GLU B 1 38 ? -16.5 -5.023 -21.312 1 94.38 38 GLU B O 1
ATOM 2077 N N . SER B 1 39 ? -16.281 -4.004 -23.359 1 95.25 39 SER B N 1
ATOM 2078 C CA . SER B 1 39 ? -17.359 -4.781 -23.969 1 95.25 39 SER B CA 1
ATOM 2079 C C . SER B 1 39 ? -17.031 -6.27 -23.969 1 95.25 39 SER B C 1
ATOM 2081 O O . SER B 1 39 ? -17.906 -7.105 -23.703 1 95.25 39 SER B O 1
ATOM 2083 N N . GLU B 1 40 ? -15.867 -6.633 -24.312 1 94.75 40 GLU B N 1
ATOM 2084 C CA . GLU B 1 40 ? -15.445 -8.031 -24.328 1 94.75 40 GLU B CA 1
ATOM 2085 C C . GLU B 1 40 ? -15.508 -8.648 -22.938 1 94.75 40 GLU B C 1
ATOM 2087 O O . GLU B 1 40 ? -15.883 -9.812 -22.781 1 94.75 40 GLU B O 1
ATOM 2092 N N . ILE B 1 41 ? -15.102 -7.891 -21.938 1 96 41 ILE B N 1
ATOM 2093 C CA . ILE B 1 41 ? -15.141 -8.375 -20.562 1 96 41 ILE B CA 1
ATOM 2094 C C . ILE B 1 41 ? -16.594 -8.586 -20.125 1 96 41 ILE B C 1
ATOM 2096 O O . ILE B 1 41 ? -16.906 -9.586 -19.484 1 96 41 ILE B O 1
ATOM 2100 N N . CYS B 1 42 ? -17.406 -7.637 -20.438 1 97.06 42 CYS B N 1
ATOM 2101 C CA . CYS B 1 42 ? -18.828 -7.77 -20.156 1 97.06 42 CYS B CA 1
ATOM 2102 C C . CYS B 1 42 ? -19.391 -9.055 -20.75 1 97.06 42 CYS B C 1
ATOM 2104 O O . CYS B 1 42 ? -20.109 -9.797 -20.062 1 97.06 42 CYS B O 1
ATOM 2106 N N . ASP B 1 43 ? -19.078 -9.266 -22 1 96.62 43 ASP B N 1
ATOM 2107 C CA . ASP B 1 43 ? -19.547 -10.461 -22.688 1 96.62 43 ASP B CA 1
ATOM 2108 C C . ASP B 1 43 ? -19 -11.727 -22.031 1 96.62 43 ASP B C 1
ATOM 2110 O O . ASP B 1 43 ? -19.75 -12.672 -21.797 1 96.62 43 ASP B O 1
ATOM 2114 N N . ARG B 1 44 ? -17.766 -11.695 -21.734 1 95.06 44 ARG B N 1
ATOM 2115 C CA . ARG B 1 44 ? -17.094 -12.852 -21.156 1 95.06 44 ARG B CA 1
ATOM 2116 C C . ARG B 1 44 ? -17.688 -13.203 -19.797 1 95.06 44 ARG B C 1
ATOM 2118 O O . ARG B 1 44 ? -17.812 -14.375 -19.438 1 95.06 44 ARG B O 1
ATOM 2125 N N . PHE B 1 45 ? -18 -12.18 -19.031 1 96.69 45 PHE B N 1
ATOM 2126 C CA . PHE B 1 45 ? -18.453 -12.398 -17.656 1 96.69 45 PHE B CA 1
ATOM 2127 C C . PHE B 1 45 ? -19.969 -12.422 -17.594 1 96.69 45 PHE B C 1
ATOM 2129 O O . PHE B 1 45 ? -20.547 -12.688 -16.547 1 96.69 45 PHE B O 1
ATOM 2136 N N . ALA B 1 46 ? -20.625 -12.148 -18.688 1 97.25 46 ALA B N 1
ATOM 2137 C CA . ALA B 1 46 ? -22.094 -12.023 -18.719 1 97.25 46 ALA B CA 1
ATOM 2138 C C . ALA B 1 46 ? -22.578 -11.016 -17.688 1 97.25 46 ALA B C 1
ATOM 2140 O O . ALA B 1 46 ? -23.469 -11.32 -16.891 1 97.25 46 ALA B O 1
ATOM 2141 N N . MET B 1 47 ? -21.953 -9.898 -17.719 1 96.94 47 MET B N 1
ATOM 2142 C CA . MET B 1 47 ? -22.281 -8.812 -16.812 1 96.94 47 MET B CA 1
ATOM 2143 C C . MET B 1 47 ? -22.5 -7.508 -17.562 1 96.94 47 MET B C 1
ATOM 2145 O O . MET B 1 47 ? -22.031 -7.352 -18.703 1 96.94 47 MET B O 1
ATOM 2149 N N . SER B 1 48 ? -23.234 -6.676 -16.859 1 95.31 48 SER B N 1
ATOM 2150 C CA . SER B 1 48 ? -23.422 -5.344 -17.422 1 95.31 48 SER B CA 1
ATOM 2151 C C . SER B 1 48 ? -22.172 -4.48 -17.234 1 95.31 48 SER B C 1
ATOM 2153 O O . SER B 1 48 ? -21.203 -4.91 -16.625 1 95.31 48 SER B O 1
ATOM 2155 N N . ARG B 1 49 ? -22.266 -3.244 -17.766 1 94.25 49 ARG B N 1
ATOM 2156 C CA . ARG B 1 49 ? -21.125 -2.346 -17.781 1 94.25 49 ARG B CA 1
ATOM 2157 C C . ARG B 1 49 ? -20.812 -1.831 -16.375 1 94.25 49 ARG B C 1
ATOM 2159 O O . ARG B 1 49 ? -19.641 -1.602 -16.047 1 94.25 49 ARG B O 1
ATOM 2166 N N . THR B 1 50 ? -21.781 -1.738 -15.625 1 88.94 50 THR B N 1
ATOM 2167 C CA . THR B 1 50 ? -21.594 -1.1 -14.328 1 88.94 50 THR B CA 1
ATOM 2168 C C . THR B 1 50 ? -20.641 -1.91 -13.453 1 88.94 50 THR B C 1
ATOM 2170 O O . THR B 1 50 ? -19.594 -1.407 -13.031 1 88.94 50 THR B O 1
ATOM 2173 N N . PRO B 1 51 ? -20.922 -3.18 -13.148 1 93.44 51 PRO B N 1
ATOM 2174 C CA . PRO B 1 51 ? -20 -3.951 -12.305 1 93.44 51 PRO B CA 1
ATOM 2175 C C . PRO B 1 51 ? -18.625 -4.113 -12.938 1 93.44 51 PRO B C 1
ATOM 2177 O O . PRO B 1 51 ? -17.609 -4.094 -12.234 1 93.44 51 PRO B O 1
ATOM 2180 N N . VAL B 1 52 ? -18.547 -4.223 -14.211 1 95.81 52 VAL B N 1
ATOM 2181 C CA . VAL B 1 52 ? -17.281 -4.402 -14.914 1 95.81 52 VAL B CA 1
ATOM 2182 C C . VAL B 1 52 ? -16.453 -3.133 -14.797 1 95.81 52 VAL B C 1
ATOM 2184 O O . VAL B 1 52 ? -15.242 -3.197 -14.539 1 95.81 52 VAL B O 1
ATOM 2187 N N . ARG B 1 53 ? -17.047 -2.041 -14.984 1 90 53 ARG B N 1
ATOM 2188 C CA . ARG B 1 53 ? -16.344 -0.766 -14.852 1 90 53 ARG B CA 1
ATOM 2189 C C . ARG B 1 53 ? -15.82 -0.565 -13.438 1 90 53 ARG B C 1
ATOM 2191 O O . ARG B 1 53 ? -14.734 -0.011 -13.242 1 90 53 ARG B O 1
ATOM 2198 N N . GLU B 1 54 ? -16.609 -0.977 -12.508 1 88.19 54 GLU B N 1
ATOM 2199 C CA . GLU B 1 54 ? -16.172 -0.897 -11.117 1 88.19 54 GLU B CA 1
ATOM 2200 C C . GLU B 1 54 ? -14.922 -1.74 -10.891 1 88.19 54 GLU B C 1
ATOM 2202 O O . GLU B 1 54 ? -13.969 -1.289 -10.25 1 88.19 54 GLU B O 1
ATOM 2207 N N . ALA B 1 55 ? -14.945 -2.869 -11.398 1 93.25 55 ALA B N 1
ATOM 2208 C CA . ALA B 1 55 ? -13.82 -3.783 -11.273 1 93.25 55 ALA B CA 1
ATOM 2209 C C . ALA B 1 55 ? -12.578 -3.221 -11.961 1 93.25 55 ALA B C 1
ATOM 2211 O O . ALA B 1 55 ? -11.477 -3.264 -11.406 1 93.25 55 ALA B O 1
ATOM 2212 N N . ILE B 1 56 ? -12.797 -2.691 -13.125 1 93.06 56 ILE B N 1
ATOM 2213 C CA . ILE B 1 56 ? -11.703 -2.141 -13.906 1 93.06 56 ILE B CA 1
ATOM 2214 C C . ILE B 1 56 ? -11.086 -0.95 -13.18 1 93.06 56 ILE B C 1
ATOM 2216 O O . ILE B 1 56 ? -9.867 -0.843 -13.07 1 93.06 56 ILE B O 1
ATOM 2220 N N . ARG B 1 57 ? -11.844 -0.127 -12.672 1 87.62 57 ARG B N 1
ATOM 2221 C CA . ARG B 1 57 ? -11.359 1.052 -11.961 1 87.62 57 ARG B CA 1
ATOM 2222 C C . ARG B 1 57 ? -10.555 0.656 -10.719 1 87.62 57 ARG B C 1
ATOM 2224 O O . ARG B 1 57 ? -9.531 1.263 -10.422 1 87.62 57 ARG B O 1
ATOM 2231 N N . ARG B 1 58 ? -11.086 -0.299 -10.008 1 88.88 58 ARG B N 1
ATOM 2232 C CA . ARG B 1 58 ? -10.367 -0.781 -8.836 1 88.88 58 ARG B CA 1
ATOM 2233 C C . ARG B 1 58 ? -9.016 -1.364 -9.227 1 88.88 58 ARG B C 1
ATOM 2235 O O . ARG B 1 58 ? -7.996 -1.05 -8.602 1 88.88 58 ARG B O 1
ATOM 2242 N N . LEU B 1 59 ? -9.008 -2.135 -10.242 1 93.94 59 LEU B N 1
ATOM 2243 C CA . LEU B 1 59 ? -7.773 -2.766 -10.695 1 93.94 59 LEU B CA 1
ATOM 2244 C C . LEU B 1 59 ? -6.797 -1.725 -11.227 1 93.94 59 LEU B C 1
ATOM 2246 O O . LEU B 1 59 ? -5.578 -1.886 -11.102 1 93.94 59 LEU B O 1
ATOM 2250 N N . GLN B 1 60 ? -7.312 -0.653 -11.789 1 90.56 60 GLN B N 1
ATOM 2251 C CA . GLN B 1 60 ? -6.473 0.457 -12.227 1 90.56 60 GLN B CA 1
ATOM 2252 C C . GLN B 1 60 ? -5.844 1.175 -11.031 1 90.56 60 GLN B C 1
ATOM 2254 O O . GLN B 1 60 ? -4.656 1.502 -11.055 1 90.56 60 GLN B O 1
ATOM 2259 N N . SER B 1 61 ? -6.629 1.338 -10.031 1 85.62 61 SER B N 1
ATOM 2260 C CA . SER B 1 61 ? -6.117 1.994 -8.836 1 85.62 61 SER B CA 1
ATOM 2261 C C . SER B 1 61 ? -5.051 1.145 -8.148 1 85.62 61 SER B C 1
ATOM 2263 O O . SER B 1 61 ? -4.172 1.675 -7.469 1 85.62 61 SER B O 1
ATOM 2265 N N . GLU B 1 62 ? -5.148 -0.133 -8.383 1 89.31 62 GLU B N 1
ATOM 2266 C CA . GLU B 1 62 ? -4.195 -1.067 -7.789 1 89.31 62 GLU B CA 1
ATOM 2267 C C . GLU B 1 62 ? -2.969 -1.243 -8.68 1 89.31 62 GLU B C 1
ATOM 2269 O O . GLU B 1 62 ? -2.016 -1.928 -8.297 1 89.31 62 GLU B O 1
ATOM 2274 N N . GLY B 1 63 ? -2.998 -0.64 -9.859 1 90.94 63 GLY B N 1
ATOM 2275 C CA . GLY B 1 63 ? -1.861 -0.672 -10.766 1 90.94 63 GLY B CA 1
ATOM 2276 C C . GLY B 1 63 ? -1.797 -1.938 -11.594 1 90.94 63 GLY B C 1
ATOM 2277 O O . GLY B 1 63 ? -0.785 -2.211 -12.242 1 90.94 63 GLY B O 1
ATOM 2278 N N . LEU B 1 64 ? -2.828 -2.736 -11.562 1 94 64 LEU B N 1
ATOM 2279 C CA . LEU B 1 64 ? -2.855 -3.984 -12.312 1 94 64 LEU B CA 1
ATOM 2280 C C . LEU B 1 64 ? -3.328 -3.746 -13.742 1 94 64 LEU B C 1
ATOM 2282 O O . LEU B 1 64 ? -2.979 -4.504 -14.656 1 94 64 LEU B O 1
ATOM 2286 N N . LEU B 1 65 ? -4.16 -2.756 -13.859 1 94.5 65 LEU B N 1
ATOM 2287 C CA . LEU B 1 65 ? -4.57 -2.254 -15.172 1 94.5 65 LEU B CA 1
ATOM 2288 C C . LEU B 1 65 ? -4.16 -0.795 -15.344 1 94.5 65 LEU B C 1
ATOM 2290 O O . LEU B 1 65 ? -3.908 -0.095 -14.359 1 94.5 65 LEU B O 1
ATOM 2294 N N . GLY B 1 66 ? -3.963 -0.39 -16.562 1 92.12 66 GLY B N 1
ATOM 2295 C CA . GLY B 1 66 ? -3.711 0.997 -16.922 1 92.12 66 GLY B CA 1
ATOM 2296 C C . GLY B 1 66 ? -4.582 1.488 -18.062 1 92.12 66 GLY B C 1
ATOM 2297 O O . GLY B 1 66 ? -5.531 0.81 -18.469 1 92.12 66 GLY B O 1
ATOM 2298 N N . SER B 1 67 ? -4.32 2.773 -18.391 1 89.69 67 SER B N 1
ATOM 2299 C CA . SER B 1 67 ? -5.016 3.367 -19.531 1 89.69 67 SER B CA 1
ATOM 2300 C C . SER B 1 67 ? -4.031 3.969 -20.531 1 89.69 67 SER B C 1
ATOM 2302 O O . SER B 1 67 ? -3.029 4.57 -20.125 1 89.69 67 SER B O 1
ATOM 2304 N N . THR B 1 68 ? -4.262 3.762 -21.812 1 87.25 68 THR B N 1
ATOM 2305 C CA . THR B 1 68 ? -3.496 4.441 -22.844 1 87.25 68 THR B CA 1
ATOM 2306 C C . THR B 1 68 ? -3.914 5.906 -22.953 1 87.25 68 THR B C 1
ATOM 2308 O O . THR B 1 68 ? -4.93 6.312 -22.391 1 87.25 68 THR B O 1
ATOM 2311 N N . PRO B 1 69 ? -3.072 6.727 -23.641 1 83.38 69 PRO B N 1
ATOM 2312 C CA . PRO B 1 69 ? -3.471 8.117 -23.859 1 83.38 69 PRO B CA 1
ATOM 2313 C C . PRO B 1 69 ? -4.855 8.25 -24.484 1 83.38 69 PRO B C 1
ATOM 2315 O O . PRO B 1 69 ? -5.562 9.234 -24.234 1 83.38 69 PRO B O 1
ATOM 2318 N N . GLY B 1 70 ? -5.254 7.309 -25.234 1 81.44 70 GLY B N 1
ATOM 2319 C CA . GLY B 1 70 ? -6.562 7.316 -25.875 1 81.44 70 GLY B CA 1
ATOM 2320 C C . GLY B 1 70 ? -7.66 6.766 -24.984 1 81.44 70 GLY B C 1
ATOM 2321 O O . GLY B 1 70 ? -8.82 6.695 -25.391 1 81.44 70 GLY B O 1
ATOM 2322 N N . GLY B 1 71 ? -7.293 6.34 -23.75 1 84.12 71 GLY B N 1
ATOM 2323 C CA . GLY B 1 71 ? -8.273 5.914 -22.766 1 84.12 71 GLY B CA 1
ATOM 2324 C C . GLY B 1 71 ? -8.555 4.426 -22.797 1 84.12 71 GLY B C 1
ATOM 2325 O O . GLY B 1 71 ? -9.461 3.941 -22.125 1 84.12 71 GLY B O 1
ATOM 2326 N N . ARG B 1 72 ? -7.859 3.729 -23.672 1 91.81 72 ARG B N 1
ATOM 2327 C CA . ARG B 1 72 ? -8.062 2.285 -23.75 1 91.81 72 ARG B CA 1
ATOM 2328 C C . ARG B 1 72 ? -7.426 1.582 -22.562 1 91.81 72 ARG B C 1
ATOM 2330 O O . ARG B 1 72 ? -6.363 1.989 -22.078 1 91.81 72 ARG B O 1
ATOM 2337 N N . ILE B 1 73 ? -8.109 0.499 -22.094 1 95.31 73 ILE B N 1
ATOM 2338 C CA . ILE B 1 73 ? -7.648 -0.257 -20.922 1 95.31 73 ILE B CA 1
ATOM 2339 C C . ILE B 1 73 ? -6.543 -1.224 -21.344 1 95.31 73 ILE B C 1
ATOM 2341 O O . ILE B 1 73 ? -6.668 -1.909 -22.375 1 95.31 73 ILE B O 1
ATOM 2345 N N . VAL B 1 74 ? -5.484 -1.264 -20.609 1 96.31 74 VAL B N 1
ATOM 2346 C CA . VAL B 1 74 ? -4.383 -2.178 -20.906 1 96.31 74 VAL B CA 1
ATOM 2347 C C . VAL B 1 74 ? -3.93 -2.863 -19.609 1 96.31 74 VAL B C 1
ATOM 2349 O O . VAL B 1 74 ? -4.035 -2.287 -18.531 1 96.31 74 VAL B O 1
ATOM 2352 N N . VAL B 1 75 ? -3.518 -4.098 -19.781 1 95.25 75 VAL B N 1
ATOM 2353 C CA . VAL B 1 75 ? -2.861 -4.766 -18.656 1 95.25 75 VAL B CA 1
ATOM 2354 C C . VAL B 1 75 ? -1.523 -4.09 -18.375 1 95.25 75 VAL B C 1
ATOM 2356 O O . VAL B 1 75 ? -0.781 -3.744 -19.297 1 95.25 75 VAL B O 1
ATOM 2359 N N .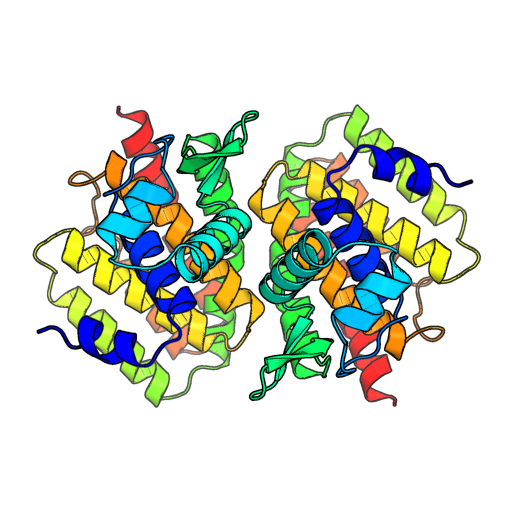 ALA B 1 76 ? -1.232 -3.904 -17.125 1 93.38 76 ALA B N 1
ATOM 2360 C CA . ALA B 1 76 ? 0.009 -3.246 -16.734 1 93.38 76 ALA B CA 1
ATOM 2361 C C . ALA B 1 76 ? 1.224 -3.988 -17.281 1 93.38 76 ALA B C 1
ATOM 2363 O O . ALA B 1 76 ? 1.264 -5.223 -17.266 1 93.38 76 ALA B O 1
ATOM 2364 N N . GLU B 1 77 ? 2.178 -3.221 -17.781 1 90.56 77 GLU B N 1
ATOM 2365 C CA . GLU B 1 77 ? 3.418 -3.816 -18.266 1 90.56 77 GLU B CA 1
ATOM 2366 C C . GLU B 1 77 ? 4.32 -4.242 -17.109 1 90.56 77 GLU B C 1
ATOM 2368 O O . GLU B 1 77 ? 4.484 -3.5 -16.141 1 90.56 77 GLU B O 1
ATOM 2373 N N . ILE B 1 78 ? 4.82 -5.445 -17.266 1 89.56 78 ILE B N 1
ATOM 2374 C CA . ILE B 1 78 ? 5.75 -5.957 -16.266 1 89.56 78 ILE B CA 1
ATOM 2375 C C . ILE B 1 78 ? 7.145 -6.074 -16.859 1 89.56 78 ILE B C 1
ATOM 2377 O O . ILE B 1 78 ? 7.469 -7.07 -17.516 1 89.56 78 ILE B O 1
ATOM 2381 N N . ASP B 1 79 ? 7.914 -5.066 -16.656 1 90.88 79 ASP B N 1
ATOM 2382 C CA . ASP B 1 79 ? 9.328 -5.109 -17.031 1 90.88 79 ASP B CA 1
ATOM 2383 C C . ASP B 1 79 ? 10.219 -5.289 -15.812 1 90.88 79 ASP B C 1
ATOM 2385 O O . ASP B 1 79 ? 9.719 -5.43 -14.695 1 90.88 79 ASP B O 1
ATOM 2389 N N . LEU B 1 80 ? 11.508 -5.383 -16.031 1 93.5 80 LEU B N 1
ATOM 2390 C CA . LEU B 1 80 ? 12.445 -5.648 -14.945 1 93.5 80 LEU B CA 1
ATOM 2391 C C . LEU B 1 80 ? 12.359 -4.57 -13.867 1 93.5 80 LEU B C 1
ATOM 2393 O O . LEU B 1 80 ? 12.477 -4.867 -12.68 1 93.5 80 LEU B O 1
ATOM 2397 N N . GLU B 1 81 ? 12.227 -3.383 -14.32 1 95.06 81 GLU B N 1
ATOM 2398 C CA . GLU B 1 81 ? 12.109 -2.283 -13.367 1 95.06 81 GLU B CA 1
ATOM 2399 C C . GLU B 1 81 ? 10.891 -2.467 -12.461 1 95.06 81 GLU B C 1
ATOM 2401 O O . GLU B 1 81 ? 10.992 -2.305 -11.242 1 95.06 81 GLU B O 1
ATOM 2406 N N . ARG B 1 82 ? 9.82 -2.756 -13.016 1 94.44 82 ARG B N 1
ATOM 2407 C CA . ARG B 1 82 ? 8.602 -2.951 -12.234 1 94.44 82 ARG B CA 1
ATOM 2408 C C . ARG B 1 82 ? 8.734 -4.16 -11.312 1 94.44 82 ARG B C 1
ATOM 2410 O O . ARG B 1 82 ? 8.211 -4.152 -10.195 1 94.44 82 ARG B O 1
ATOM 2417 N N . VAL B 1 83 ? 9.352 -5.176 -11.781 1 95.5 83 VAL B N 1
ATOM 2418 C CA . VAL B 1 83 ? 9.594 -6.352 -10.953 1 95.5 83 VAL B CA 1
ATOM 2419 C C . VAL B 1 83 ? 10.367 -5.949 -9.703 1 95.5 83 VAL B C 1
ATOM 2421 O O . VAL B 1 83 ? 10 -6.328 -8.586 1 95.5 83 VAL B O 1
ATOM 2424 N N . GLU B 1 84 ? 11.391 -5.172 -9.906 1 97 84 GLU B N 1
ATOM 2425 C CA . GLU B 1 84 ? 12.203 -4.723 -8.781 1 97 84 GLU B CA 1
ATOM 2426 C C . GLU B 1 84 ? 11.383 -3.877 -7.809 1 97 84 GLU B C 1
ATOM 2428 O O . GLU B 1 84 ? 11.508 -4.023 -6.59 1 97 84 GLU B O 1
ATOM 2433 N N . GLU B 1 85 ? 10.586 -3.043 -8.344 1 97.81 85 GLU B N 1
ATOM 2434 C CA . GLU B 1 85 ? 9.742 -2.184 -7.523 1 97.81 85 GLU B CA 1
ATOM 2435 C C . GLU B 1 85 ? 8.773 -3.008 -6.68 1 97.81 85 GLU B C 1
ATOM 2437 O O . GLU B 1 85 ? 8.594 -2.736 -5.492 1 97.81 85 GLU B O 1
ATOM 2442 N N . ILE B 1 86 ? 8.156 -3.971 -7.309 1 97.31 86 ILE B N 1
ATOM 2443 C CA . ILE B 1 86 ? 7.203 -4.844 -6.637 1 97.31 86 ILE B CA 1
ATOM 2444 C C . ILE B 1 86 ? 7.891 -5.562 -5.477 1 97.31 86 ILE B C 1
ATOM 2446 O O . ILE B 1 86 ? 7.379 -5.578 -4.355 1 97.31 86 ILE B O 1
ATOM 2450 N N . TYR B 1 87 ? 9.008 -6.094 -5.672 1 97.94 87 TYR B N 1
ATOM 2451 C CA . TYR B 1 87 ? 9.664 -6.93 -4.668 1 97.94 87 TYR B CA 1
ATOM 2452 C C . TYR B 1 87 ? 10.258 -6.078 -3.551 1 97.94 87 TYR B C 1
ATOM 2454 O O . TYR B 1 87 ? 10.305 -6.504 -2.395 1 97.94 87 TYR B O 1
ATOM 2462 N N . ASP B 1 88 ? 10.727 -4.828 -3.893 1 98.44 88 ASP B N 1
ATOM 2463 C CA . ASP B 1 88 ? 11.109 -3.902 -2.832 1 98.44 88 ASP B CA 1
ATOM 2464 C C . ASP B 1 88 ? 9.977 -3.707 -1.833 1 98.44 88 ASP B C 1
ATOM 2466 O O . ASP B 1 88 ? 10.18 -3.811 -0.622 1 98.44 88 ASP B O 1
ATOM 2470 N N . MET B 1 89 ? 8.852 -3.486 -2.346 1 98.69 89 MET B N 1
ATOM 2471 C CA . MET B 1 89 ? 7.684 -3.219 -1.506 1 98.69 89 MET B CA 1
ATOM 2472 C C . MET B 1 89 ? 7.219 -4.488 -0.799 1 98.69 89 MET B C 1
ATOM 2474 O O . MET B 1 89 ? 6.797 -4.438 0.357 1 98.69 89 MET B O 1
ATOM 2478 N N . ARG B 1 90 ? 7.219 -5.578 -1.506 1 98.69 90 ARG B N 1
ATOM 2479 C CA . ARG B 1 90 ? 6.832 -6.832 -0.872 1 98.69 90 ARG B CA 1
ATOM 2480 C C . ARG B 1 90 ? 7.707 -7.125 0.344 1 98.69 90 ARG B C 1
ATOM 2482 O O . ARG B 1 90 ? 7.203 -7.539 1.391 1 98.69 90 ARG B O 1
ATOM 2489 N N . GLU B 1 91 ? 9.023 -6.938 0.18 1 98.5 91 GLU B N 1
ATOM 2490 C CA . GLU B 1 91 ? 9.906 -7.188 1.312 1 98.5 91 GLU B CA 1
ATOM 2491 C C . GLU B 1 91 ? 9.508 -6.352 2.523 1 98.5 91 GLU B C 1
ATOM 2493 O O . GLU B 1 91 ? 9.477 -6.855 3.648 1 98.5 91 GLU B O 1
ATOM 2498 N N . ALA B 1 92 ? 9.219 -5.129 2.271 1 98.56 92 ALA B N 1
ATOM 2499 C CA . ALA B 1 92 ? 8.883 -4.219 3.363 1 98.56 92 ALA B CA 1
ATOM 2500 C C . ALA B 1 92 ? 7.531 -4.582 3.979 1 98.56 92 ALA B C 1
ATOM 2502 O O . ALA B 1 92 ? 7.426 -4.762 5.195 1 98.56 92 ALA B O 1
ATOM 2503 N N . VAL B 1 93 ? 6.527 -4.742 3.211 1 98.81 93 VAL B N 1
ATOM 2504 C CA . VAL B 1 93 ? 5.152 -4.895 3.67 1 98.81 93 VAL B CA 1
ATOM 2505 C C . VAL B 1 93 ? 4.938 -6.309 4.207 1 98.81 93 VAL B C 1
ATOM 2507 O O . VAL B 1 93 ? 4.297 -6.496 5.242 1 98.81 93 VAL B O 1
ATOM 2510 N N . GLU B 1 94 ? 5.414 -7.293 3.516 1 98.81 94 GLU B N 1
ATOM 2511 C CA . GLU B 1 94 ? 5.215 -8.664 3.971 1 98.81 94 GLU B CA 1
ATOM 2512 C C . GLU B 1 94 ? 6.094 -8.984 5.176 1 98.81 94 GLU B C 1
ATOM 2514 O O . GLU B 1 94 ? 5.73 -9.805 6.02 1 98.81 94 GLU B O 1
ATOM 2519 N N . GLY B 1 95 ? 7.344 -8.344 5.184 1 98.81 95 GLY B N 1
ATOM 2520 C CA . GLY B 1 95 ? 8.102 -8.43 6.422 1 98.81 95 GLY B CA 1
ATOM 2521 C C . GLY B 1 95 ? 7.324 -7.949 7.633 1 98.81 95 GLY B C 1
ATOM 2522 O O . GLY B 1 95 ? 7.289 -8.625 8.664 1 98.81 95 GLY B O 1
ATOM 2523 N N . LEU B 1 96 ? 6.711 -6.82 7.473 1 98.88 96 LEU B N 1
ATOM 2524 C CA . LEU B 1 96 ? 5.875 -6.277 8.539 1 98.88 96 LEU B CA 1
ATOM 2525 C C . LEU B 1 96 ? 4.715 -7.219 8.852 1 98.88 96 LEU B C 1
ATOM 2527 O O . LEU B 1 96 ? 4.371 -7.422 10.016 1 98.88 96 LEU B O 1
ATOM 2531 N N . ALA B 1 97 ? 4.062 -7.75 7.82 1 98.88 97 ALA B N 1
ATOM 2532 C CA . ALA B 1 97 ? 2.959 -8.688 8.016 1 98.88 97 ALA B CA 1
ATOM 2533 C C . ALA B 1 97 ? 3.383 -9.859 8.898 1 98.88 97 ALA B C 1
ATOM 2535 O O . ALA B 1 97 ? 2.662 -10.234 9.828 1 98.88 97 ALA B O 1
ATOM 2536 N N . ALA B 1 98 ? 4.527 -10.391 8.594 1 98.94 98 ALA B N 1
ATOM 2537 C CA . ALA B 1 98 ? 5.023 -11.531 9.352 1 98.94 98 ALA B CA 1
ATOM 2538 C C . ALA B 1 98 ? 5.336 -11.141 10.789 1 98.94 98 ALA B C 1
ATOM 2540 O O . ALA B 1 98 ? 5.043 -11.898 11.727 1 98.94 98 ALA B O 1
ATOM 2541 N N . ARG B 1 99 ? 5.977 -9.984 10.969 1 98.88 99 ARG B N 1
ATOM 2542 C CA . ARG B 1 99 ? 6.27 -9.477 12.297 1 98.88 99 ARG B CA 1
ATOM 2543 C C . ARG B 1 99 ? 4.996 -9.367 13.133 1 98.88 99 ARG B C 1
ATOM 2545 O O . ARG B 1 99 ? 4.953 -9.836 14.273 1 98.88 99 ARG B O 1
ATOM 2552 N N . LEU B 1 100 ? 3.994 -8.766 12.547 1 98.88 100 LEU B N 1
ATOM 2553 C CA . LEU B 1 100 ? 2.73 -8.57 13.25 1 98.88 100 LEU B CA 1
ATOM 2554 C C . LEU B 1 100 ? 2.023 -9.898 13.484 1 98.88 100 LEU B C 1
ATOM 2556 O O . LEU B 1 100 ? 1.382 -10.094 14.523 1 98.88 100 LEU B O 1
ATOM 2560 N N . ALA B 1 101 ? 2.084 -10.773 12.516 1 98.81 101 ALA B N 1
ATOM 2561 C CA . ALA B 1 101 ? 1.496 -12.102 12.68 1 98.81 101 ALA B CA 1
ATOM 2562 C C . ALA B 1 101 ? 2.098 -12.82 13.883 1 98.81 101 ALA B C 1
ATOM 2564 O O . ALA B 1 101 ? 1.379 -13.461 14.656 1 98.81 101 ALA B O 1
ATOM 2565 N N . ALA B 1 102 ? 3.398 -12.742 14.062 1 98.81 102 ALA B N 1
ATOM 2566 C CA . ALA B 1 102 ? 4.07 -13.375 15.195 1 98.81 102 ALA B CA 1
ATOM 2567 C C . ALA B 1 102 ? 3.586 -12.797 16.516 1 98.81 102 ALA B C 1
ATOM 2569 O O . ALA B 1 102 ? 3.494 -13.516 17.516 1 98.81 102 ALA B O 1
ATOM 2570 N N . ARG B 1 103 ? 3.279 -11.562 16.5 1 98.31 103 ARG B N 1
ATOM 2571 C CA . ARG B 1 103 ? 2.795 -10.875 17.688 1 98.31 103 ARG B CA 1
ATOM 2572 C C . ARG B 1 103 ? 1.357 -11.273 18.016 1 98.31 103 ARG B C 1
ATOM 2574 O O . ARG B 1 103 ? 0.994 -11.43 19.172 1 98.31 103 ARG B O 1
ATOM 2581 N N . ASN B 1 104 ? 0.568 -11.547 17 1 98.44 104 ASN B N 1
ATOM 2582 C CA . ASN B 1 104 ? -0.881 -11.594 17.172 1 98.44 104 ASN B CA 1
ATOM 2583 C C . ASN B 1 104 ? -1.396 -13.031 17.188 1 98.44 104 ASN B C 1
ATOM 2585 O O . ASN B 1 104 ? -2.512 -13.281 17.656 1 98.44 104 ASN B O 1
ATOM 2589 N N . ALA B 1 105 ? -0.673 -13.914 16.672 1 98 105 ALA B N 1
ATOM 2590 C CA . ALA B 1 105 ? -1.18 -15.25 16.391 1 98 105 ALA B CA 1
ATOM 2591 C C . ALA B 1 105 ? -1.609 -15.953 17.672 1 98 105 ALA B C 1
ATOM 2593 O O . ALA B 1 105 ? -0.939 -15.844 18.703 1 98 105 ALA B O 1
ATOM 2594 N N . ARG B 1 106 ? -2.764 -16.594 17.641 1 97.75 106 ARG B N 1
ATOM 2595 C CA . ARG B 1 106 ? -3.258 -17.5 18.672 1 97.75 106 ARG B CA 1
ATOM 2596 C C . ARG B 1 106 ? -3.254 -18.953 18.172 1 97.75 106 ARG B C 1
ATOM 2598 O O . ARG B 1 106 ? -3.043 -19.203 16.984 1 97.75 106 ARG B O 1
ATOM 2605 N N . THR B 1 107 ? -3.488 -19.797 19 1 97.31 107 THR B N 1
ATOM 2606 C CA . THR B 1 107 ? -3.34 -21.219 18.703 1 97.31 107 THR B CA 1
ATOM 2607 C C . THR B 1 107 ? -4.176 -21.609 17.5 1 97.31 107 THR B C 1
ATOM 2609 O O . THR B 1 107 ? -3.686 -22.297 16.594 1 97.31 107 THR B O 1
ATOM 2612 N N . PRO B 1 108 ? -5.41 -21.234 17.391 1 97.88 108 PRO B N 1
ATOM 2613 C CA . PRO B 1 108 ? -6.184 -21.625 16.203 1 97.88 108 PRO B CA 1
ATOM 2614 C C . PRO B 1 108 ? -5.574 -21.078 14.906 1 97.88 108 PRO B C 1
ATOM 2616 O O . PRO B 1 108 ? -5.668 -21.734 13.867 1 97.88 108 PRO B O 1
ATOM 2619 N N . ASP B 1 109 ? -5.016 -19.891 14.945 1 97.94 109 ASP B N 1
ATOM 2620 C CA . ASP B 1 109 ? -4.348 -19.328 13.781 1 97.94 109 ASP B CA 1
ATOM 2621 C C . ASP B 1 109 ? -3.154 -20.172 13.352 1 97.94 109 ASP B C 1
ATOM 2623 O O . ASP B 1 109 ? -2.949 -20.422 12.164 1 97.94 109 ASP B O 1
ATOM 2627 N N . LEU B 1 110 ? -2.383 -20.609 14.359 1 98.06 110 LEU B N 1
ATOM 2628 C CA . LEU B 1 110 ? -1.199 -21.422 14.102 1 98.06 110 LEU B CA 1
ATOM 2629 C C . LEU B 1 110 ? -1.587 -22.766 13.508 1 98.06 110 LEU B C 1
ATOM 2631 O O . LEU B 1 110 ? -0.894 -23.297 12.633 1 98.06 110 LEU B O 1
ATOM 2635 N N . MET B 1 111 ? -2.668 -23.266 13.984 1 97.94 111 MET B N 1
ATOM 2636 C CA . MET B 1 111 ? -3.158 -24.531 13.445 1 97.94 111 MET B CA 1
ATOM 2637 C C . MET B 1 111 ? -3.535 -24.391 11.977 1 97.94 111 MET B C 1
ATOM 2639 O O . MET B 1 111 ? -3.285 -25.297 11.172 1 97.94 111 MET B O 1
ATOM 2643 N N . ARG B 1 112 ? -4.141 -23.266 11.641 1 97.75 112 ARG B N 1
ATOM 2644 C CA . ARG B 1 112 ? -4.492 -23 10.25 1 97.75 112 ARG B CA 1
ATOM 2645 C C . ARG B 1 112 ? -3.246 -22.891 9.383 1 97.75 112 ARG B C 1
ATOM 2647 O O . ARG B 1 112 ? -3.203 -23.453 8.281 1 97.75 112 ARG B O 1
ATOM 2654 N N . LEU B 1 113 ? -2.252 -22.219 9.852 1 98.19 113 LEU B N 1
ATOM 2655 C CA . LEU B 1 113 ? -1.005 -22.094 9.109 1 98.19 113 LEU B CA 1
ATOM 2656 C C . LEU B 1 113 ? -0.333 -23.453 8.938 1 98.19 113 LEU B C 1
ATOM 2658 O O . LEU B 1 113 ? 0.184 -23.766 7.859 1 98.19 113 LEU B O 1
ATOM 2662 N N . GLU B 1 114 ? -0.352 -24.188 9.992 1 97.62 114 GLU B N 1
ATOM 2663 C CA . GLU B 1 114 ? 0.255 -25.516 9.945 1 97.62 114 GLU B CA 1
ATOM 2664 C C . GLU B 1 114 ? -0.439 -26.406 8.914 1 97.62 114 GLU B C 1
ATOM 2666 O O . GLU B 1 114 ? 0.214 -27.172 8.219 1 97.62 114 GLU B O 1
ATOM 2671 N N . LYS B 1 115 ? -1.71 -26.297 8.883 1 97.94 115 LYS B N 1
ATOM 2672 C CA . LYS B 1 115 ? -2.469 -27.094 7.922 1 97.94 115 LYS B CA 1
ATOM 2673 C C . LYS B 1 115 ? -2.07 -26.734 6.488 1 97.94 115 LYS B C 1
ATOM 2675 O O . LYS B 1 115 ? -1.941 -27.625 5.641 1 97.94 115 LYS B O 1
ATOM 2680 N N . ILE B 1 116 ? -1.911 -25.5 6.176 1 97.44 116 ILE B N 1
ATOM 2681 C CA . ILE B 1 116 ? -1.481 -25.062 4.852 1 97.44 116 ILE B CA 1
ATOM 2682 C C . ILE B 1 116 ? -0.096 -25.641 4.547 1 97.44 116 ILE B C 1
ATOM 2684 O O . ILE B 1 116 ? 0.157 -26.109 3.439 1 97.44 116 ILE B O 1
ATOM 2688 N N . LEU B 1 117 ? 0.823 -25.625 5.535 1 96.06 117 LEU B N 1
ATOM 2689 C CA . LEU B 1 117 ? 2.178 -26.125 5.352 1 96.06 117 LEU B CA 1
ATOM 2690 C C . LEU B 1 117 ? 2.164 -27.641 5.113 1 96.06 117 LEU B C 1
ATOM 2692 O O . LEU B 1 117 ? 2.996 -28.156 4.363 1 96.06 117 LEU B O 1
ATOM 2696 N N . GLN B 1 118 ? 1.252 -28.266 5.785 1 96.19 118 GLN B N 1
ATOM 2697 C CA . GLN B 1 118 ? 1.104 -29.688 5.555 1 96.19 118 GLN B CA 1
ATOM 2698 C C . GLN B 1 118 ? 0.7 -29.984 4.113 1 96.19 118 GLN B C 1
ATOM 2700 O O . GLN B 1 118 ? 1.178 -30.938 3.51 1 96.19 118 GLN B O 1
ATOM 2705 N N . GLU B 1 119 ? -0.185 -29.219 3.623 1 95 119 GLU B N 1
ATOM 2706 C CA . GLU B 1 119 ? -0.55 -29.344 2.215 1 95 119 GLU B CA 1
ATOM 2707 C C . GLU B 1 119 ? 0.655 -29.109 1.31 1 95 119 GLU B C 1
ATOM 2709 O O . GLU B 1 119 ? 0.816 -29.797 0.294 1 95 119 GLU B O 1
ATOM 2714 N N . GLN B 1 120 ? 1.469 -28.156 1.67 1 93.81 120 GLN B N 1
ATOM 2715 C CA . GLN B 1 120 ? 2.654 -27.875 0.869 1 93.81 120 GLN B CA 1
ATOM 2716 C C . GLN B 1 120 ? 3.664 -29.016 0.952 1 93.81 120 GLN B C 1
ATOM 2718 O O . GLN B 1 120 ? 4.301 -29.359 -0.046 1 93.81 120 GLN B O 1
ATOM 2723 N N . ARG B 1 121 ? 3.789 -29.578 2.062 1 92 121 ARG B N 1
ATOM 2724 C CA . ARG B 1 121 ? 4.707 -30.688 2.281 1 92 121 ARG B CA 1
ATOM 2725 C C . ARG B 1 121 ? 4.309 -31.891 1.445 1 92 121 ARG B C 1
ATOM 2727 O O . ARG B 1 121 ? 5.168 -32.656 1.002 1 92 121 ARG B O 1
ATOM 2734 N N . ALA B 1 122 ? 3.021 -32 1.264 1 90.62 122 ALA B N 1
ATOM 2735 C CA . ALA B 1 122 ? 2.512 -33.125 0.496 1 90.62 122 ALA B CA 1
ATOM 2736 C C . ALA B 1 122 ? 2.873 -33 -0.981 1 90.62 122 ALA B C 1
ATOM 2738 O O . ALA B 1 122 ? 2.475 -33.812 -1.8 1 90.62 122 ALA B O 1
ATOM 2739 N N . GLU B 1 123 ? 3.686 -32.062 -1.332 1 78.62 123 GLU B N 1
ATOM 2740 C CA . GLU B 1 123 ? 4.324 -31.828 -2.625 1 78.62 123 GLU B CA 1
ATOM 2741 C C . GLU B 1 123 ? 3.289 -31.672 -3.734 1 78.62 123 GLU B C 1
ATOM 2743 O O . GLU B 1 123 ? 3.049 -32.594 -4.504 1 78.62 123 GLU B O 1
ATOM 2748 N N . PRO B 1 124 ? 2.967 -30.453 -3.918 1 78.38 124 PRO B N 1
ATOM 2749 C CA . PRO B 1 124 ? 2.031 -30.266 -5.027 1 78.38 124 PRO B CA 1
ATOM 2750 C C . PRO B 1 124 ? 2.586 -30.75 -6.363 1 78.38 124 PRO B C 1
ATOM 2752 O O . PRO B 1 124 ? 3.789 -30.641 -6.617 1 78.38 124 PRO B O 1
ATOM 2755 N N . ASP B 1 125 ? 1.742 -31.328 -7.145 1 81.56 125 ASP B N 1
ATOM 2756 C CA . ASP B 1 125 ? 2.145 -32 -8.375 1 81.56 125 ASP B CA 1
ATOM 2757 C C . ASP B 1 125 ? 2.188 -31.031 -9.547 1 81.56 125 ASP B C 1
ATOM 2759 O O . ASP B 1 125 ? 2.607 -31.391 -10.648 1 81.56 125 ASP B O 1
ATOM 2763 N N . THR B 1 126 ? 1.73 -29.938 -9.336 1 87.44 126 THR B N 1
ATOM 2764 C CA . THR B 1 126 ? 1.762 -28.938 -10.398 1 87.44 126 THR B CA 1
ATOM 2765 C C . THR B 1 126 ? 2.166 -27.578 -9.852 1 87.44 126 THR B C 1
ATOM 2767 O O . THR B 1 126 ? 1.996 -27.312 -8.664 1 87.44 126 THR B O 1
ATOM 2770 N N . GLU B 1 127 ? 2.674 -26.75 -10.758 1 87.12 127 GLU B N 1
ATOM 2771 C CA . GLU B 1 127 ? 3.025 -25.375 -10.398 1 87.12 127 GLU B CA 1
ATOM 2772 C C . GLU B 1 127 ? 1.8 -24.594 -9.938 1 87.12 127 GLU B C 1
ATOM 2774 O O . GLU B 1 127 ? 1.882 -23.797 -9 1 87.12 127 GLU B O 1
ATOM 2779 N N . VAL B 1 128 ? 0.739 -24.859 -10.594 1 85.75 128 VAL B N 1
ATOM 2780 C CA . VAL B 1 128 ? -0.504 -24.172 -10.281 1 85.75 128 VAL B CA 1
ATOM 2781 C C . VAL B 1 128 ? -0.935 -24.5 -8.852 1 85.75 128 VAL B C 1
ATOM 2783 O O . VAL B 1 128 ? -1.33 -23.625 -8.094 1 85.75 128 VAL B O 1
ATOM 2786 N N . ARG B 1 129 ? -0.887 -25.719 -8.555 1 89.44 129 ARG B N 1
ATOM 2787 C CA . ARG B 1 129 ? -1.249 -26.141 -7.199 1 89.44 129 ARG B CA 1
ATOM 2788 C C . ARG B 1 129 ? -0.295 -25.531 -6.172 1 89.44 129 ARG B C 1
ATOM 2790 O O . ARG B 1 129 ? 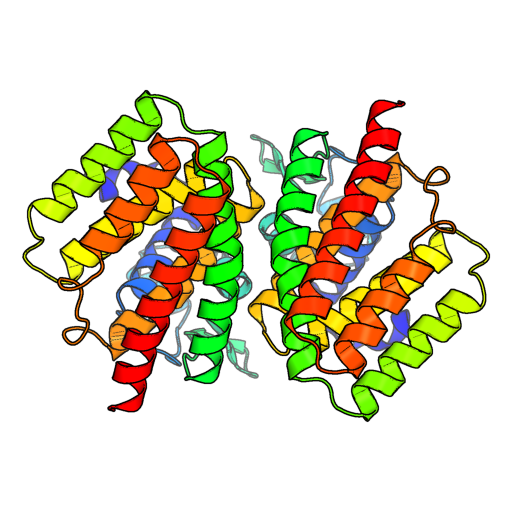-0.724 -25.094 -5.102 1 89.44 129 ARG B O 1
ATOM 2797 N N . PHE B 1 130 ? 0.953 -25.562 -6.477 1 90.56 130 PHE B N 1
ATOM 2798 C CA . PHE B 1 130 ? 1.937 -24.953 -5.582 1 90.56 130 PHE B CA 1
ATOM 2799 C C . PHE B 1 130 ? 1.625 -23.484 -5.352 1 90.56 130 PHE B C 1
ATOM 2801 O O . PHE B 1 130 ? 1.62 -23.016 -4.211 1 90.56 130 PHE B O 1
ATOM 2808 N N . LEU B 1 131 ? 1.441 -22.812 -6.414 1 89.88 131 LEU B N 1
ATOM 2809 C CA . LEU B 1 131 ? 1.223 -21.375 -6.328 1 89.88 131 LEU B CA 1
ATOM 2810 C C . LEU B 1 131 ? -0.039 -21.062 -5.531 1 89.88 131 LEU B C 1
ATOM 2812 O O . LEU B 1 131 ? -0.091 -20.062 -4.809 1 89.88 131 LEU B O 1
ATOM 2816 N N . ASN B 1 132 ? -1.044 -21.859 -5.695 1 90.94 132 ASN B N 1
ATOM 2817 C CA . ASN B 1 132 ? -2.26 -21.688 -4.902 1 90.94 132 ASN B CA 1
ATOM 2818 C C . ASN B 1 132 ? -1.98 -21.844 -3.41 1 90.94 132 ASN B C 1
ATOM 2820 O O . ASN B 1 132 ? -2.469 -21.062 -2.6 1 90.94 132 ASN B O 1
ATOM 2824 N N . ILE B 1 133 ? -1.254 -22.844 -3.031 1 94.25 133 ILE B N 1
ATOM 2825 C CA . ILE B 1 133 ? -0.89 -23.094 -1.64 1 94.25 133 ILE B CA 1
ATOM 2826 C C . ILE B 1 133 ? -0.03 -21.938 -1.122 1 94.25 133 ILE B C 1
ATOM 2828 O O . ILE B 1 133 ? -0.243 -21.438 -0.011 1 94.25 133 ILE B O 1
ATOM 2832 N N . ASN B 1 134 ? 0.915 -21.578 -1.943 1 94.69 134 ASN B N 1
ATOM 2833 C CA . ASN B 1 134 ? 1.789 -20.469 -1.616 1 94.69 134 ASN B CA 1
ATOM 2834 C C . ASN B 1 134 ? 0.99 -19.203 -1.308 1 94.69 134 ASN B C 1
ATOM 2836 O O . ASN B 1 134 ? 1.23 -18.547 -0.294 1 94.69 134 ASN B O 1
ATOM 2840 N N . ASP B 1 135 ? 0.095 -18.875 -2.146 1 94.56 135 ASP B N 1
ATOM 2841 C CA .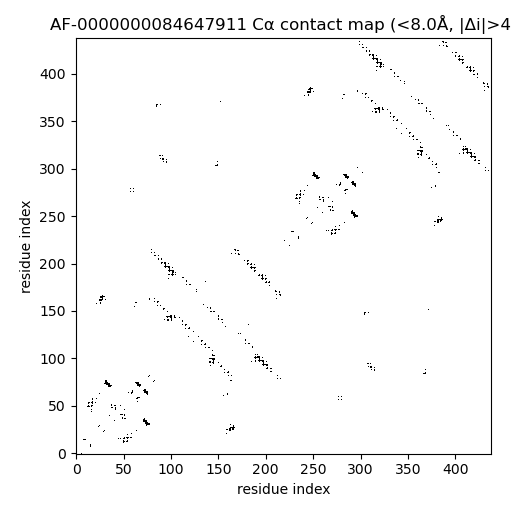 ASP B 1 135 ? -0.707 -17.672 -1.982 1 94.56 135 ASP B CA 1
ATOM 2842 C C . ASP B 1 135 ? -1.589 -17.75 -0.739 1 94.56 135 ASP B C 1
ATOM 2844 O O . ASP B 1 135 ? -1.802 -16.75 -0.048 1 94.56 135 ASP B O 1
ATOM 2848 N N . ARG B 1 136 ? -2.121 -18.875 -0.462 1 96.19 136 ARG B N 1
ATOM 2849 C CA . ARG B 1 136 ? -2.926 -19.078 0.738 1 96.19 136 ARG B CA 1
ATOM 2850 C C . ARG B 1 136 ? -2.092 -18.875 1.998 1 96.19 136 ARG B C 1
ATOM 2852 O O . ARG B 1 136 ? -2.564 -18.281 2.973 1 96.19 136 ARG B O 1
ATOM 2859 N N . PHE B 1 137 ? -0.826 -19.422 1.972 1 98.12 137 PHE B N 1
ATOM 2860 C CA . PHE B 1 137 ? 0.071 -19.266 3.111 1 98.12 137 PHE B CA 1
ATOM 2861 C C . PHE B 1 137 ? 0.357 -17.797 3.383 1 98.12 137 PHE B C 1
ATOM 2863 O O . PHE B 1 137 ? 0.21 -17.328 4.516 1 98.12 137 PHE B O 1
ATOM 2870 N N . HIS B 1 138 ? 0.698 -17.047 2.371 1 98.38 138 HIS B N 1
ATOM 2871 C CA . HIS B 1 138 ? 0.973 -15.625 2.506 1 98.38 138 HIS B CA 1
ATOM 2872 C C . HIS B 1 138 ? -0.271 -14.867 2.949 1 98.38 138 HIS B C 1
ATOM 2874 O O . HIS B 1 138 ? -0.206 -14.039 3.865 1 98.38 138 HIS B O 1
ATOM 2880 N N . GLY B 1 139 ? -1.406 -15.195 2.309 1 98.12 139 GLY B N 1
ATOM 2881 C CA . GLY B 1 139 ? -2.656 -14.547 2.674 1 98.12 139 GLY B CA 1
ATOM 2882 C C . GLY B 1 139 ? -3.025 -14.742 4.133 1 98.12 139 GLY B C 1
ATOM 2883 O O . GLY B 1 139 ? -3.516 -13.82 4.781 1 98.12 139 GLY B O 1
ATOM 2884 N N . ALA B 1 140 ? -2.816 -15.945 4.621 1 98.5 140 ALA B N 1
ATOM 2885 C CA . ALA B 1 140 ? -3.092 -16.219 6.027 1 98.5 140 ALA B CA 1
ATOM 2886 C C . ALA B 1 140 ? -2.236 -15.352 6.938 1 98.5 140 ALA B C 1
ATOM 2888 O O . ALA B 1 140 ? -2.713 -14.852 7.957 1 98.5 140 ALA B O 1
ATOM 2889 N N . ILE B 1 141 ? -1.006 -15.188 6.562 1 98.81 141 ILE B N 1
ATOM 2890 C CA . ILE B 1 141 ? -0.091 -14.352 7.336 1 98.81 141 ILE B CA 1
ATOM 2891 C C . ILE B 1 141 ? -0.553 -12.898 7.293 1 98.81 141 ILE B C 1
ATOM 2893 O O . ILE B 1 141 ? -0.514 -12.195 8.305 1 98.81 141 ILE B O 1
ATOM 2897 N N . TYR B 1 142 ? -0.973 -12.438 6.098 1 98.69 142 TYR B N 1
ATOM 2898 C CA . TYR B 1 142 ? -1.485 -11.078 5.984 1 98.69 142 TYR B CA 1
ATOM 2899 C C . TYR B 1 142 ? -2.645 -10.844 6.945 1 98.69 142 TYR B C 1
ATOM 2901 O O . TYR B 1 142 ? -2.682 -9.836 7.656 1 98.69 142 TYR B O 1
ATOM 2909 N N . THR B 1 143 ? -3.557 -11.781 6.98 1 98.25 143 THR B N 1
ATOM 2910 C CA . THR B 1 143 ? -4.738 -11.68 7.828 1 98.25 143 THR B CA 1
ATOM 2911 C C . THR B 1 143 ? -4.348 -11.633 9.305 1 98.25 143 THR B C 1
ATOM 2913 O O . THR B 1 143 ? -4.945 -10.891 10.086 1 98.25 143 THR B O 1
ATOM 2916 N N . LEU B 1 144 ? -3.359 -12.344 9.664 1 98.44 144 LEU B N 1
ATOM 2917 C CA . LEU B 1 144 ? -2.914 -12.438 11.047 1 98.44 144 LEU B CA 1
ATOM 2918 C C . LEU B 1 144 ? -2.246 -11.141 11.492 1 98.44 144 LEU B C 1
ATOM 2920 O O . LEU B 1 144 ? -2.055 -10.906 12.688 1 98.44 144 LEU B O 1
ATOM 2924 N N . SER B 1 145 ? -1.796 -10.367 10.531 1 98.5 145 SER B N 1
ATOM 2925 C CA . SER B 1 145 ? -1.224 -9.07 10.898 1 98.5 145 SER B CA 1
ATOM 2926 C C . SER B 1 145 ? -2.246 -8.195 11.617 1 98.5 145 SER B C 1
ATOM 2928 O O . SER B 1 145 ? -1.878 -7.309 12.383 1 98.5 145 SER B O 1
ATOM 2930 N N . ARG B 1 146 ? -3.529 -8.406 11.234 1 97.94 146 ARG B N 1
ATOM 2931 C CA . ARG B 1 146 ? -4.645 -7.641 11.789 1 97.94 146 ARG B CA 1
ATOM 2932 C C . ARG B 1 146 ? -4.449 -6.145 11.57 1 97.94 146 ARG B C 1
ATOM 2934 O O . ARG B 1 146 ? -4.812 -5.336 12.422 1 97.94 146 ARG B O 1
ATOM 2941 N N . ASN B 1 147 ? -3.795 -5.824 10.578 1 98.06 147 ASN B N 1
ATOM 2942 C CA . ASN B 1 147 ? -3.58 -4.465 10.094 1 98.06 147 ASN B CA 1
ATOM 2943 C C . ASN B 1 147 ? -4.203 -4.254 8.719 1 98.06 147 ASN B C 1
ATOM 2945 O O . ASN B 1 147 ? -3.717 -4.789 7.723 1 98.06 147 ASN B O 1
ATOM 2949 N N . ARG B 1 148 ? -5.223 -3.453 8.695 1 95.38 148 ARG B N 1
ATOM 2950 C CA . ARG B 1 148 ? -6.039 -3.344 7.492 1 95.38 148 ARG B CA 1
ATOM 2951 C C . ARG B 1 148 ? -5.215 -2.828 6.316 1 95.38 148 ARG B C 1
ATOM 2953 O O . ARG B 1 148 ? -5.449 -3.215 5.172 1 95.38 148 ARG B O 1
ATOM 2960 N N . TYR B 1 149 ? -4.219 -1.962 6.547 1 96.81 149 TYR B N 1
ATOM 2961 C CA . TYR B 1 149 ? -3.377 -1.43 5.48 1 96.81 149 TYR B CA 1
ATOM 2962 C C . TYR B 1 149 ? -2.414 -2.492 4.965 1 96.81 149 TYR B C 1
ATOM 2964 O O . TYR B 1 149 ? -2.191 -2.604 3.756 1 96.81 149 TYR B O 1
ATOM 2972 N N . VAL B 1 150 ? -1.832 -3.279 5.852 1 98.38 150 VAL B N 1
ATOM 2973 C CA . VAL B 1 150 ? -0.963 -4.387 5.473 1 98.38 150 VAL B CA 1
ATOM 2974 C C . VAL B 1 150 ? -1.743 -5.383 4.617 1 98.38 150 VAL B C 1
ATOM 2976 O O . VAL B 1 150 ? -1.281 -5.789 3.547 1 98.38 150 VAL B O 1
ATOM 2979 N N . ILE B 1 151 ? -2.922 -5.777 5.129 1 97.69 151 ILE B N 1
ATOM 2980 C CA . ILE B 1 151 ? -3.73 -6.777 4.441 1 97.69 151 ILE B CA 1
ATOM 2981 C C . ILE B 1 151 ? -4.023 -6.316 3.014 1 97.69 151 ILE B C 1
ATOM 2983 O O . ILE B 1 151 ? -3.775 -7.047 2.055 1 97.69 151 ILE B O 1
ATOM 2987 N N . HIS B 1 152 ? -4.402 -5.09 2.891 1 95.12 152 HIS B N 1
ATOM 2988 C CA . HIS B 1 152 ? -4.758 -4.547 1.584 1 95.12 152 HIS B CA 1
ATOM 2989 C C . HIS B 1 152 ? -3.537 -4.469 0.671 1 95.12 152 HIS B C 1
ATOM 2991 O O . HIS B 1 152 ? -3.561 -4.988 -0.448 1 95.12 152 HIS B O 1
ATOM 2997 N N . ASP B 1 153 ? -2.479 -3.822 1.097 1 97.12 153 ASP B N 1
ATOM 2998 C CA . ASP B 1 153 ? -1.324 -3.561 0.243 1 97.12 153 ASP B CA 1
ATOM 2999 C C . ASP B 1 153 ? -0.582 -4.852 -0.089 1 97.12 153 ASP B C 1
ATOM 3001 O O . ASP B 1 153 ? -0.068 -5.012 -1.198 1 97.12 153 ASP B O 1
ATOM 3005 N N . ALA B 1 154 ? -0.474 -5.75 0.882 1 98.06 154 ALA B N 1
ATOM 3006 C CA . ALA B 1 154 ? 0.213 -7.012 0.633 1 98.06 154 ALA B CA 1
ATOM 3007 C C . ALA B 1 154 ? -0.517 -7.836 -0.425 1 98.06 154 ALA B C 1
ATOM 3009 O O . ALA B 1 154 ? 0.115 -8.5 -1.248 1 98.06 154 ALA B O 1
ATOM 3010 N N . GLU B 1 155 ? -1.818 -7.809 -0.395 1 95.5 155 GLU B N 1
ATOM 3011 C CA . GLU B 1 155 ? -2.6 -8.531 -1.395 1 95.5 155 GLU B CA 1
ATOM 3012 C C . GLU B 1 155 ? -2.398 -7.938 -2.785 1 95.5 155 GLU B C 1
ATOM 3014 O O . GLU B 1 155 ? -2.258 -8.672 -3.766 1 95.5 155 GLU B O 1
ATOM 3019 N N . VAL B 1 156 ? -2.412 -6.668 -2.859 1 94.5 156 VAL B N 1
ATOM 3020 C CA . VAL B 1 156 ? -2.18 -5.992 -4.133 1 94.5 156 VAL B CA 1
ATOM 3021 C C . VAL B 1 156 ? -0.798 -6.363 -4.668 1 94.5 156 VAL B C 1
ATOM 3023 O O . VAL B 1 156 ? -0.643 -6.652 -5.855 1 94.5 156 VAL B O 1
ATOM 3026 N N . LEU B 1 157 ? 0.194 -6.344 -3.824 1 97 157 LEU B N 1
ATOM 3027 C CA . LEU B 1 157 ? 1.562 -6.656 -4.223 1 97 157 LEU B CA 1
ATOM 3028 C C . LEU B 1 157 ? 1.688 -8.117 -4.641 1 97 157 LEU B C 1
ATOM 3030 O O . LEU B 1 157 ? 2.404 -8.438 -5.59 1 97 157 LEU B O 1
ATOM 3034 N N . LEU B 1 158 ? 0.993 -8.969 -3.902 1 95.31 158 LEU B N 1
ATOM 3035 C CA . LEU B 1 158 ? 0.98 -10.383 -4.262 1 95.31 158 LEU B CA 1
ATOM 3036 C C . LEU B 1 158 ? 0.369 -10.586 -5.645 1 95.31 158 LEU B C 1
ATOM 3038 O O . LEU B 1 158 ? 0.897 -11.344 -6.457 1 95.31 158 LEU B O 1
ATOM 3042 N N . ASN B 1 159 ? -0.727 -9.938 -5.891 1 93.5 159 ASN B N 1
ATOM 3043 C CA . ASN B 1 159 ? -1.361 -10.008 -7.203 1 93.5 159 ASN B CA 1
ATOM 3044 C C . ASN B 1 159 ? -0.46 -9.438 -8.297 1 93.5 159 ASN B C 1
ATOM 3046 O O . ASN B 1 159 ? -0.381 -9.992 -9.391 1 93.5 159 ASN B O 1
ATOM 3050 N N . SER B 1 160 ? 0.186 -8.344 -8.008 1 93.94 160 SER B N 1
ATOM 3051 C CA . SER B 1 160 ? 1.113 -7.742 -8.961 1 93.94 160 SER B CA 1
ATOM 3052 C C . SER B 1 160 ? 2.256 -8.695 -9.289 1 93.94 160 SER B C 1
ATOM 3054 O O . SER B 1 160 ? 2.615 -8.859 -10.461 1 93.94 160 SER B O 1
ATOM 3056 N N . ALA B 1 161 ? 2.793 -9.312 -8.281 1 93.62 161 ALA B N 1
ATOM 3057 C CA . ALA B 1 161 ? 3.873 -10.281 -8.484 1 93.62 161 ALA B CA 1
ATOM 3058 C C . ALA B 1 161 ? 3.395 -11.477 -9.297 1 93.62 161 ALA B C 1
ATOM 3060 O O . ALA B 1 161 ? 4.156 -12.047 -10.086 1 93.62 161 ALA B O 1
ATOM 3061 N N . SER B 1 162 ? 2.16 -11.852 -9.078 1 91.25 162 SER B N 1
ATOM 3062 C CA . SER B 1 162 ? 1.601 -13.016 -9.758 1 91.25 162 SER B CA 1
ATOM 3063 C C . SER B 1 162 ? 1.461 -12.766 -11.258 1 91.25 162 SER B C 1
ATOM 3065 O O . SER B 1 162 ? 1.368 -13.711 -12.039 1 91.25 162 SER B O 1
ATOM 3067 N N . MET B 1 163 ? 1.381 -11.531 -11.633 1 89.69 163 MET B N 1
ATOM 3068 C CA . MET B 1 163 ? 1.29 -11.211 -13.055 1 89.69 163 MET B CA 1
ATOM 3069 C C . MET B 1 163 ? 2.555 -11.633 -13.789 1 89.69 163 MET B C 1
ATOM 3071 O O . MET B 1 163 ? 2.555 -11.75 -15.016 1 89.69 163 MET B O 1
ATOM 3075 N N . ILE B 1 164 ? 3.604 -11.875 -13.062 1 88.38 164 ILE B N 1
ATOM 3076 C CA . ILE B 1 164 ? 4.863 -12.328 -13.648 1 88.38 164 ILE B CA 1
ATOM 3077 C C . ILE B 1 164 ? 4.75 -13.805 -14.023 1 88.38 164 ILE B C 1
ATOM 3079 O O . ILE B 1 164 ? 5.539 -14.305 -14.828 1 88.38 164 ILE B O 1
ATOM 3083 N N . ARG B 1 165 ? 3.83 -14.508 -13.469 1 81.12 165 ARG B N 1
ATOM 3084 C CA . ARG B 1 165 ? 3.693 -15.961 -13.586 1 81.12 165 ARG B CA 1
ATOM 3085 C C . ARG B 1 165 ? 3.469 -16.375 -15.039 1 81.12 165 ARG B C 1
ATOM 3087 O O . ARG B 1 165 ? 3.961 -17.406 -15.477 1 81.12 165 ARG B O 1
ATOM 3094 N N . GLY B 1 166 ? 2.787 -15.562 -15.82 1 77.5 166 GLY B N 1
ATOM 3095 C CA . GLY B 1 166 ? 2.58 -15.891 -17.219 1 77.5 166 GLY B CA 1
ATOM 3096 C C . GLY B 1 166 ? 3.875 -16.016 -18 1 77.5 166 GLY B C 1
ATOM 3097 O O . GLY B 1 166 ? 4.055 -16.969 -18.766 1 77.5 166 GLY B O 1
ATOM 3098 N N . SER B 1 167 ? 4.773 -15.156 -17.719 1 80.5 167 SER B N 1
ATOM 3099 C CA . SER B 1 167 ? 6.031 -15.109 -18.469 1 80.5 167 SER B CA 1
ATOM 3100 C C . SER B 1 167 ? 7.027 -16.141 -17.922 1 80.5 167 SER B C 1
ATOM 3102 O O . SER B 1 167 ? 8.016 -16.453 -18.594 1 80.5 167 SER B O 1
ATOM 3104 N N . THR B 1 168 ? 6.762 -16.656 -16.797 1 85.19 168 THR B N 1
ATOM 3105 C CA . THR B 1 168 ? 7.727 -17.562 -16.188 1 85.19 168 THR B CA 1
ATOM 3106 C C . THR B 1 168 ? 7.113 -18.953 -15.969 1 85.19 168 THR B C 1
ATOM 3108 O O . THR B 1 168 ? 7.742 -19.828 -15.375 1 85.19 168 THR B O 1
ATOM 3111 N N . HIS B 1 169 ? 5.973 -19.078 -16.438 1 83.69 169 HIS B N 1
ATOM 3112 C CA . HIS B 1 169 ? 5.207 -20.297 -16.219 1 83.69 169 HIS B CA 1
ATOM 3113 C C . HIS B 1 169 ? 5.992 -21.531 -16.656 1 83.69 169 HIS B C 1
ATOM 3115 O O . HIS B 1 169 ? 6.57 -21.562 -17.734 1 83.69 169 HIS B O 1
ATOM 3121 N N . GLY B 1 170 ? 5.918 -22.516 -15.773 1 84.06 170 GLY B N 1
ATOM 3122 C CA . GLY B 1 170 ? 6.566 -23.781 -16.078 1 84.06 170 GLY B CA 1
ATOM 3123 C C . GLY B 1 170 ? 8.062 -23.766 -15.836 1 84.06 170 GLY B C 1
ATOM 3124 O O . GLY B 1 170 ? 8.734 -24.797 -15.953 1 84.06 170 GLY B O 1
ATOM 3125 N N . ARG B 1 171 ? 8.625 -22.641 -15.508 1 86.94 171 ARG B N 1
ATOM 3126 C CA . ARG B 1 171 ? 10.07 -22.531 -15.344 1 86.94 171 ARG B CA 1
ATOM 3127 C C . ARG B 1 171 ? 10.438 -22.203 -13.898 1 86.94 171 ARG B C 1
ATOM 3129 O O . ARG B 1 171 ? 11.609 -22.266 -13.523 1 86.94 171 ARG B O 1
ATOM 3136 N N . TYR B 1 172 ? 9.453 -21.891 -13.133 1 84.94 172 TYR B N 1
ATOM 3137 C CA . TYR B 1 172 ? 9.695 -21.516 -11.742 1 84.94 172 TYR B CA 1
ATOM 3138 C C . TYR B 1 172 ? 10.039 -22.719 -10.891 1 84.94 172 TYR B C 1
ATOM 3140 O O . TYR B 1 172 ? 9.328 -23.734 -10.93 1 84.94 172 TYR B O 1
ATOM 3148 N N . ASP B 1 173 ? 11.156 -22.609 -10.133 1 84.19 173 ASP B N 1
ATOM 3149 C CA . ASP B 1 173 ? 11.539 -23.672 -9.203 1 84.19 173 ASP B CA 1
ATOM 3150 C C . ASP B 1 173 ? 10.875 -23.484 -7.844 1 84.19 173 ASP B C 1
ATOM 3152 O O . ASP B 1 173 ? 11.414 -22.797 -6.977 1 84.19 173 ASP B O 1
ATOM 3156 N N . TYR B 1 174 ? 9.805 -24.141 -7.676 1 78.38 174 TYR B N 1
ATOM 3157 C CA . TYR B 1 174 ? 9.031 -23.969 -6.449 1 78.38 174 TYR B CA 1
ATOM 3158 C C . TYR B 1 174 ? 9.375 -25.047 -5.434 1 78.38 174 TYR B C 1
ATOM 3160 O O . TYR B 1 174 ? 8.945 -24.984 -4.277 1 78.38 174 TYR B O 1
ATOM 3168 N N . GLU B 1 175 ? 10.133 -25.953 -5.66 1 75.81 175 GLU B N 1
ATOM 3169 C CA . GLU B 1 175 ? 10.406 -27.125 -4.812 1 75.81 175 GLU B CA 1
ATOM 3170 C C . GLU B 1 175 ? 11.633 -26.891 -3.934 1 75.81 175 GLU B C 1
ATOM 3172 O O . GLU B 1 175 ? 11.719 -27.422 -2.83 1 75.81 175 GLU B O 1
ATOM 3177 N N . SER B 1 176 ? 12.445 -26.156 -4.375 1 74 176 SER B N 1
ATOM 3178 C CA . SER B 1 176 ? 13.766 -26.156 -3.752 1 74 176 SER B CA 1
ATOM 3179 C C . SER B 1 176 ? 13.773 -25.359 -2.453 1 74 176 SER B C 1
ATOM 3181 O O . SER B 1 176 ? 14.344 -25.797 -1.451 1 74 176 SER B O 1
ATOM 3183 N N . TRP B 1 177 ? 13.141 -24.297 -2.461 1 83.75 177 TRP B N 1
ATOM 3184 C CA . TRP B 1 177 ? 13.406 -23.484 -1.281 1 83.75 177 TRP B CA 1
ATOM 3185 C C . TRP B 1 177 ? 12.109 -22.953 -0.68 1 83.75 177 TRP B C 1
ATOM 3187 O O . TRP B 1 177 ? 12.094 -22.469 0.453 1 83.75 177 TRP B O 1
ATOM 3197 N N . SER B 1 178 ? 11.086 -23.094 -1.282 1 90.62 178 SER B N 1
ATOM 3198 C CA . SER B 1 178 ? 9.867 -22.422 -0.844 1 90.62 178 SER B CA 1
ATOM 3199 C C . SER B 1 178 ? 9.32 -23.047 0.436 1 90.62 178 SER B C 1
ATOM 3201 O O . SER B 1 178 ? 8.953 -22.328 1.369 1 90.62 178 SER B O 1
ATOM 3203 N N . LEU B 1 179 ? 9.352 -24.344 0.472 1 92.44 179 LEU B N 1
ATOM 3204 C CA . LEU B 1 179 ? 8.836 -25.016 1.661 1 92.44 179 LEU B CA 1
ATOM 3205 C C . LEU B 1 179 ? 9.695 -24.688 2.881 1 92.44 179 LEU B C 1
ATOM 3207 O O . LEU B 1 179 ? 9.172 -24.391 3.953 1 92.44 179 LEU B O 1
ATOM 3211 N N . GLN B 1 180 ? 10.977 -24.766 2.777 1 94.06 180 GLN B N 1
ATOM 3212 C CA . GLN B 1 180 ? 11.891 -24.469 3.875 1 94.06 180 GLN B CA 1
ATOM 3213 C C . GLN B 1 180 ? 11.711 -23.047 4.371 1 94.06 180 GLN B C 1
ATOM 3215 O O . GLN B 1 180 ? 11.711 -22.781 5.578 1 94.06 180 GLN B O 1
ATOM 3220 N N . ASP B 1 181 ? 11.594 -22.172 3.455 1 96.56 181 ASP B N 1
ATOM 3221 C CA . ASP B 1 181 ? 11.375 -20.781 3.818 1 96.56 181 ASP B CA 1
ATOM 3222 C C . ASP B 1 181 ? 10.062 -20.609 4.566 1 96.56 181 ASP B C 1
ATOM 3224 O O . ASP B 1 181 ? 10 -19.891 5.574 1 96.56 181 ASP B O 1
ATOM 3228 N N . HIS B 1 182 ? 8.992 -21.203 4.043 1 97.62 182 HIS B N 1
ATOM 3229 C CA . HIS B 1 182 ? 7.699 -21.094 4.703 1 97.62 182 HIS B CA 1
ATOM 3230 C C . HIS B 1 182 ? 7.738 -21.703 6.102 1 97.62 182 HIS B C 1
ATOM 3232 O O . HIS B 1 182 ? 7.125 -21.172 7.031 1 97.62 182 HIS B O 1
ATOM 3238 N N . GLU B 1 183 ? 8.469 -22.734 6.25 1 97.25 183 GLU B N 1
ATOM 3239 C CA . GLU B 1 183 ? 8.617 -23.359 7.562 1 97.25 183 GLU B CA 1
ATOM 3240 C C . GLU B 1 183 ? 9.367 -22.453 8.531 1 97.25 183 GLU B C 1
ATOM 3242 O O . GLU B 1 183 ? 9.008 -22.359 9.703 1 97.25 183 GLU B O 1
ATOM 3247 N N . ALA B 1 184 ? 10.422 -21.844 8.055 1 98.38 184 ALA B N 1
ATOM 3248 C CA . ALA B 1 184 ? 11.164 -20.891 8.883 1 98.38 184 ALA B CA 1
ATOM 3249 C C . ALA B 1 184 ? 10.273 -19.75 9.352 1 98.38 184 ALA B C 1
ATOM 3251 O O . ALA B 1 184 ? 10.328 -19.344 10.516 1 98.38 184 ALA B O 1
ATOM 3252 N N . ILE B 1 185 ? 9.5 -19.219 8.438 1 98.75 185 ILE B N 1
ATOM 3253 C CA . ILE B 1 185 ? 8.57 -18.141 8.758 1 98.75 185 ILE B CA 1
ATOM 3254 C C . ILE B 1 185 ? 7.555 -18.641 9.789 1 98.75 185 ILE B C 1
ATOM 3256 O O . ILE B 1 185 ? 7.324 -17.969 10.805 1 98.75 185 ILE B O 1
ATOM 3260 N N . PHE B 1 186 ? 6.961 -19.797 9.547 1 98.62 186 PHE B N 1
ATOM 3261 C CA . PHE B 1 186 ? 5.984 -20.391 10.453 1 98.62 186 PHE B CA 1
ATOM 3262 C C . PHE B 1 186 ? 6.582 -20.578 11.844 1 98.62 186 PHE B C 1
ATOM 3264 O O . PHE B 1 186 ? 5.949 -20.25 12.852 1 98.62 186 PHE B O 1
ATOM 3271 N N . ASN B 1 187 ? 7.766 -21.141 11.898 1 98.62 187 ASN B N 1
ATOM 3272 C CA . ASN B 1 187 ? 8.406 -21.391 13.188 1 98.62 187 ASN B CA 1
ATOM 3273 C C . ASN B 1 187 ? 8.625 -20.109 13.969 1 98.62 187 ASN B C 1
ATOM 3275 O O . ASN B 1 187 ? 8.414 -20.062 15.18 1 98.62 187 ASN B O 1
ATOM 3279 N N . ALA B 1 188 ? 9.078 -19.094 13.281 1 98.81 188 ALA B N 1
ATOM 3280 C CA . ALA B 1 188 ? 9.273 -17.797 13.93 1 98.81 188 ALA B CA 1
ATOM 3281 C C . ALA B 1 188 ? 7.953 -17.25 14.461 1 98.81 188 ALA B C 1
ATOM 3283 O O . ALA B 1 188 ? 7.895 -16.719 15.57 1 98.81 188 ALA B O 1
ATOM 3284 N N . ILE B 1 189 ? 6.855 -17.391 13.703 1 98.75 189 ILE B N 1
ATOM 3285 C CA . ILE B 1 189 ? 5.539 -16.922 14.125 1 98.75 189 ILE B CA 1
ATOM 3286 C C . ILE B 1 189 ? 5.059 -17.734 15.32 1 98.75 189 ILE B C 1
ATOM 3288 O O . ILE B 1 189 ? 4.566 -17.172 16.297 1 98.75 189 ILE B O 1
ATOM 3292 N N . CYS B 1 190 ? 5.234 -18.984 15.258 1 98.19 190 CYS B N 1
ATOM 3293 C CA . CYS B 1 190 ? 4.82 -19.906 16.312 1 98.19 190 CYS B CA 1
ATOM 3294 C C . CYS B 1 190 ? 5.516 -19.562 17.625 1 98.19 190 CYS B C 1
ATOM 3296 O O . CYS B 1 190 ? 4.922 -19.688 18.703 1 98.19 190 CYS B O 1
ATOM 3298 N N . ASN B 1 191 ? 6.719 -19.156 17.547 1 97.94 191 ASN B N 1
ATOM 3299 C CA . ASN B 1 191 ? 7.527 -18.859 18.719 1 97.94 191 ASN B CA 1
ATOM 3300 C C . ASN B 1 191 ? 7.328 -17.438 19.219 1 97.94 191 ASN B C 1
ATOM 3302 O O . ASN B 1 191 ? 7.973 -17 20.172 1 97.94 191 ASN B O 1
ATOM 3306 N N . GLY B 1 192 ? 6.547 -16.734 18.531 1 97.94 192 GLY B N 1
ATOM 3307 C CA . GLY B 1 192 ? 6.352 -15.336 18.875 1 97.94 192 GLY B CA 1
ATOM 3308 C C . GLY B 1 192 ? 7.582 -14.484 18.625 1 97.94 192 GLY B C 1
ATOM 3309 O O . GLY B 1 192 ? 7.746 -13.43 19.25 1 97.94 192 GLY B O 1
ATOM 3310 N N . ASP B 1 193 ? 8.477 -14.961 17.844 1 98.5 193 ASP B N 1
ATOM 3311 C CA . ASP B 1 193 ? 9.703 -14.25 17.5 1 98.5 193 ASP B CA 1
ATOM 3312 C C . ASP B 1 193 ? 9.445 -13.211 16.406 1 98.5 193 ASP B C 1
ATOM 3314 O O . ASP B 1 193 ? 9.734 -13.453 15.234 1 98.5 193 ASP B O 1
ATOM 3318 N N . THR B 1 194 ? 9.07 -12.016 16.797 1 98.62 194 THR B N 1
ATOM 3319 C CA . THR B 1 194 ? 8.617 -11 15.852 1 98.62 194 THR B CA 1
ATOM 3320 C C . THR B 1 194 ? 9.742 -10.594 14.914 1 98.62 194 THR B C 1
ATOM 3322 O O . THR B 1 194 ? 9.547 -10.516 13.695 1 98.62 194 THR B O 1
ATOM 3325 N N . ALA B 1 195 ? 10.945 -10.367 15.422 1 98.44 195 ALA B N 1
ATOM 3326 C CA . ALA B 1 195 ? 12.086 -9.992 14.594 1 98.44 195 ALA B CA 1
ATOM 3327 C C . ALA B 1 195 ? 12.477 -11.117 13.648 1 98.44 195 ALA B C 1
ATOM 3329 O O . ALA B 1 195 ? 12.797 -10.883 12.477 1 98.44 195 ALA B O 1
ATOM 3330 N N . GLY B 1 196 ? 12.492 -12.312 14.188 1 98.62 196 GLY B N 1
ATOM 3331 C CA . GLY B 1 196 ? 12.812 -13.469 13.367 1 98.62 196 GLY B CA 1
ATOM 3332 C C . GLY B 1 196 ? 11.82 -13.703 12.242 1 98.62 196 GLY B C 1
ATOM 3333 O O . GLY B 1 196 ? 12.211 -14.07 11.133 1 98.62 196 GLY B O 1
ATOM 3334 N N . ALA B 1 197 ? 10.539 -13.508 12.516 1 98.88 197 ALA B N 1
ATOM 3335 C CA . ALA B 1 197 ? 9.508 -13.688 11.5 1 98.88 197 ALA B CA 1
ATOM 3336 C C . ALA B 1 197 ? 9.68 -12.68 10.359 1 98.88 197 ALA B C 1
ATOM 3338 O O . ALA B 1 197 ? 9.57 -13.039 9.188 1 98.88 197 ALA B O 1
ATOM 3339 N N . GLU B 1 198 ? 9.914 -11.445 10.727 1 98.81 198 GLU B N 1
ATOM 3340 C CA . GLU B 1 198 ? 10.164 -10.422 9.719 1 98.81 198 GLU B CA 1
ATOM 3341 C C . GLU B 1 198 ? 11.367 -10.773 8.852 1 98.81 198 GLU B C 1
ATOM 3343 O O . GLU B 1 198 ? 11.297 -10.703 7.625 1 98.81 198 GLU B O 1
ATOM 3348 N N . THR B 1 199 ? 12.453 -11.156 9.484 1 98.62 199 THR B N 1
ATOM 3349 C CA . THR B 1 199 ? 13.68 -11.484 8.773 1 98.62 199 THR B CA 1
ATOM 3350 C C . THR B 1 199 ? 13.469 -12.672 7.84 1 98.62 199 THR B C 1
ATOM 3352 O O . THR B 1 199 ? 13.898 -12.641 6.688 1 98.62 199 THR B O 1
ATOM 3355 N N . ALA B 1 200 ? 12.812 -13.695 8.336 1 98.69 200 ALA B N 1
ATOM 3356 C CA . ALA B 1 200 ? 12.555 -14.891 7.535 1 98.69 200 ALA B CA 1
ATOM 3357 C C . ALA B 1 200 ? 11.703 -14.562 6.312 1 98.69 200 ALA B C 1
ATOM 3359 O O . ALA B 1 200 ? 11.977 -15.039 5.211 1 98.69 200 ALA B O 1
ATOM 3360 N N . MET B 1 201 ? 10.711 -13.789 6.492 1 98.75 201 MET B N 1
ATOM 3361 C CA . MET B 1 201 ? 9.844 -13.414 5.379 1 98.75 201 MET B CA 1
ATOM 3362 C C . MET B 1 201 ? 10.602 -12.586 4.352 1 98.75 201 MET B C 1
ATOM 3364 O O . MET B 1 201 ? 10.477 -12.812 3.148 1 98.75 201 MET B O 1
ATOM 3368 N N . ARG B 1 202 ? 11.352 -11.602 4.816 1 98.5 202 ARG B N 1
ATOM 3369 C CA . ARG B 1 202 ? 12.133 -10.781 3.9 1 98.5 202 ARG B CA 1
ATOM 3370 C C . ARG B 1 202 ? 13.094 -11.633 3.084 1 98.5 202 ARG B C 1
ATOM 3372 O O . ARG B 1 202 ? 13.258 -11.422 1.881 1 98.5 202 ARG B O 1
ATOM 3379 N N . GLN B 1 203 ? 13.734 -12.594 3.725 1 97.75 203 GLN B N 1
ATOM 3380 C CA . GLN B 1 203 ? 14.633 -13.5 3.027 1 97.75 203 GLN B CA 1
ATOM 3381 C C . GLN B 1 203 ? 13.891 -14.32 1.976 1 97.75 203 GLN B C 1
ATOM 3383 O O . GLN B 1 203 ? 14.391 -14.523 0.868 1 97.75 203 GLN B O 1
ATOM 3388 N N . HIS B 1 204 ? 12.727 -14.836 2.332 1 97.5 204 HIS B N 1
ATOM 3389 C CA . HIS B 1 204 ? 11.883 -15.594 1.41 1 97.5 204 HIS B CA 1
ATOM 3390 C C . HIS B 1 204 ? 11.539 -14.773 0.176 1 97.5 204 HIS B C 1
ATOM 3392 O O . HIS B 1 204 ? 11.648 -15.258 -0.952 1 97.5 204 HIS B O 1
ATOM 3398 N N . ILE B 1 205 ? 11.125 -13.531 0.383 1 97.5 205 ILE B N 1
ATOM 3399 C CA . ILE B 1 205 ? 10.75 -12.641 -0.708 1 97.5 205 ILE B CA 1
ATOM 3400 C C . ILE B 1 205 ? 11.961 -12.352 -1.587 1 97.5 205 ILE B C 1
ATOM 3402 O O . ILE B 1 205 ? 11.852 -12.289 -2.814 1 97.5 205 ILE B O 1
ATOM 3406 N N . ARG B 1 206 ? 13.133 -12.141 -0.971 1 96.25 206 ARG B N 1
ATOM 3407 C CA . ARG B 1 206 ? 14.359 -11.875 -1.717 1 96.25 206 ARG B CA 1
ATOM 3408 C C . ARG B 1 206 ? 14.711 -13.039 -2.631 1 96.25 206 ARG B C 1
ATOM 3410 O O . ARG B 1 206 ? 15.172 -12.844 -3.756 1 96.25 206 ARG B O 1
ATOM 3417 N N . ARG B 1 207 ? 14.586 -14.227 -2.148 1 94.44 207 ARG B N 1
ATOM 3418 C CA . ARG B 1 207 ? 14.859 -15.398 -2.971 1 94.44 207 ARG B CA 1
ATOM 3419 C C . ARG B 1 207 ? 13.891 -15.477 -4.148 1 94.44 207 ARG B C 1
ATOM 3421 O O . ARG B 1 207 ? 14.281 -15.844 -5.258 1 94.44 207 ARG B O 1
ATOM 3428 N N . GLY B 1 208 ? 12.586 -15.227 -3.824 1 92.69 208 GLY B N 1
ATOM 3429 C CA . GLY B 1 208 ? 11.625 -15.164 -4.914 1 92.69 208 GLY B CA 1
ATOM 3430 C C . GLY B 1 208 ? 11.984 -14.133 -5.969 1 92.69 208 GLY B C 1
ATOM 3431 O O . GLY B 1 208 ? 11.844 -14.383 -7.164 1 92.69 208 GLY B O 1
ATOM 3432 N N . ARG B 1 209 ? 12.391 -13 -5.496 1 94.31 209 ARG B N 1
ATOM 3433 C CA . ARG B 1 209 ? 12.859 -11.953 -6.395 1 94.31 209 ARG B CA 1
ATOM 3434 C C . ARG B 1 209 ? 13.953 -12.477 -7.324 1 94.31 209 ARG B C 1
ATOM 3436 O O . ARG B 1 209 ? 13.883 -12.289 -8.539 1 94.31 209 ARG B O 1
ATOM 3443 N N . TRP B 1 210 ? 14.945 -13.031 -6.754 1 93.69 210 TRP B N 1
ATOM 3444 C CA . TRP B 1 210 ? 16.078 -13.547 -7.504 1 93.69 210 TRP B CA 1
ATOM 3445 C C . TRP B 1 210 ? 15.633 -14.555 -8.562 1 93.69 210 TRP B C 1
ATOM 3447 O O . TRP B 1 210 ? 16.047 -14.477 -9.719 1 93.69 210 TRP B O 1
ATOM 3457 N N . GLN B 1 211 ? 14.836 -15.445 -8.203 1 91.25 211 GLN B N 1
ATOM 3458 C CA . GLN B 1 211 ? 14.391 -16.484 -9.125 1 91.25 211 GLN B CA 1
ATOM 3459 C C . GLN B 1 211 ? 13.594 -15.891 -10.281 1 91.25 211 GLN B C 1
ATOM 3461 O O . GLN B 1 211 ? 13.828 -16.234 -11.445 1 91.25 211 GLN B O 1
ATOM 3466 N N . ARG B 1 212 ? 12.602 -15.07 -9.984 1 91 212 ARG B N 1
ATOM 3467 C CA . ARG B 1 212 ? 11.758 -14.492 -11.023 1 91 212 ARG B CA 1
ATOM 3468 C C . ARG B 1 212 ? 12.562 -13.602 -11.953 1 91 212 ARG B C 1
ATOM 3470 O O . ARG B 1 212 ? 12.375 -13.633 -13.172 1 91 212 ARG B O 1
ATOM 3477 N N . THR B 1 213 ? 13.43 -12.812 -11.344 1 92.81 213 THR B N 1
ATOM 3478 C CA . THR B 1 213 ? 14.266 -11.922 -12.141 1 92.81 213 THR B CA 1
ATOM 3479 C C . THR B 1 213 ? 15.164 -12.719 -13.078 1 92.81 213 THR B C 1
ATOM 3481 O O . THR B 1 213 ? 15.328 -12.359 -14.242 1 92.81 213 THR B O 1
ATOM 3484 N N . ARG B 1 214 ? 15.742 -13.773 -12.617 1 92.06 214 ARG B N 1
ATOM 3485 C CA . ARG B 1 214 ? 16.594 -14.641 -13.43 1 92.06 214 ARG B CA 1
ATOM 3486 C C . ARG B 1 214 ? 15.812 -15.219 -14.609 1 92.06 214 ARG B C 1
ATOM 3488 O O . ARG B 1 214 ? 16.312 -15.266 -15.727 1 92.06 214 ARG B O 1
ATOM 3495 N N . LEU B 1 215 ? 14.617 -15.664 -14.367 1 89.62 215 LEU B N 1
ATOM 3496 C CA . LEU B 1 215 ? 13.789 -16.25 -15.414 1 89.62 215 LEU B CA 1
ATOM 3497 C C . LEU B 1 215 ? 13.406 -15.219 -16.453 1 89.62 215 LEU B C 1
ATOM 3499 O O . LEU B 1 215 ? 13.305 -15.539 -17.641 1 89.62 215 LEU B O 1
ATOM 3503 N N . LEU B 1 216 ? 13.18 -14 -16.031 1 88.88 216 LEU B N 1
ATOM 3504 C CA . LEU B 1 216 ? 12.812 -12.938 -16.969 1 88.88 216 LEU B CA 1
ATOM 3505 C C . LEU B 1 216 ? 14.008 -12.531 -17.812 1 88.88 216 LEU B C 1
ATOM 3507 O O . LEU B 1 216 ? 13.844 -12.156 -18.984 1 88.88 216 LEU B O 1
ATOM 3511 N N . LEU B 1 217 ? 15.133 -12.562 -17.234 1 89.31 217 LEU B N 1
ATOM 3512 C CA . LEU B 1 217 ? 16.344 -12.18 -17.953 1 89.31 217 LEU B CA 1
ATOM 3513 C C . LEU B 1 217 ? 16.781 -13.289 -18.906 1 89.31 217 LEU B C 1
ATOM 3515 O O . LEU B 1 217 ? 17.453 -13.031 -19.906 1 89.31 217 LEU B O 1
ATOM 3519 N N . ALA B 1 218 ? 16.578 -14.516 -18.547 1 82 218 ALA B N 1
ATOM 3520 C CA . ALA B 1 218 ? 16.93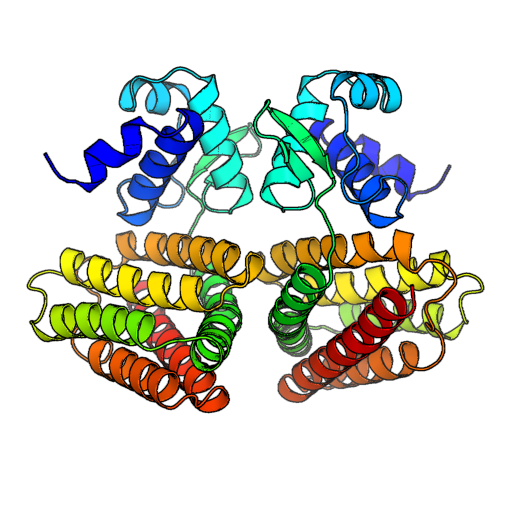8 -15.648 -19.391 1 82 218 ALA B CA 1
ATOM 3521 C C . ALA B 1 218 ? 16.094 -15.68 -20.656 1 82 218 ALA B C 1
ATOM 3523 O O . ALA B 1 218 ? 16.406 -16.406 -21.594 1 82 218 ALA B O 1
ATOM 3524 N N . GLU B 1 219 ? 15.047 -14.844 -20.875 1 63.56 219 GLU B N 1
ATOM 3525 C CA . GLU B 1 219 ? 14.297 -14.789 -22.125 1 63.56 219 GLU B CA 1
ATOM 3526 C C . GLU B 1 219 ? 15 -13.914 -23.156 1 63.56 219 GLU B C 1
ATOM 3528 O O . GLU B 1 219 ? 15.672 -12.945 -22.797 1 63.56 219 GLU B O 1
#

InterPro domains:
  IPR000524 Transcription regulator HTH, GntR [PF00392] (14-75)
  IPR000524 Transcription regulator HTH, GntR [PR00035] (35-49)
  IPR000524 Transcription regulator HTH, GntR [PR00035] (49-65)
  IPR000524 Transcription regulator HTH, GntR [PS50949] (11-78)
  IPR000524 Transcription regulator HTH, GntR [SM00345] (17-75)
  IPR000524 Transcription regulator HTH, GntR [cd07377] (12-76)
  IPR008920 Transcription regulator FadR/GntR, C-terminal [G3DSA:1.20.120.530] (80-217)
  IPR008920 Transcription regulator FadR/GntR, C-terminal [SSF48008] (81-209)
  IPR011711 GntR, C-terminal [PF07729] (85-206)
  IPR011711 GntR, C-terminal [SM00895] (85-207)
  IPR036388 Winged helix-like DNA-binding domain superfamily [G3DSA:1.10.10.10] (10-77)
  IPR036390 Winged helix DNA-binding domain superfamily [SSF46785] (9-79)

Sequence (438 aa):
MDIDEQQNTELPLGEQAYIRLRDLLRHGNLKSGQRLSESEICDRFAMSRTPVREAIRRLQSEGLLGSTPGGRIVVAEIDLERVEEIYDMREAVEGLAARLAARNARTPDLMRLEKILQEQRAEPDTEVRFLNINDRFHGAIYTLSRNRYVIHDAEVLLNSASMIRGSTHGRYDYESWSLQDHEAIFNAICNGDTAGAETAMRQHIRRGRWQRTRLLLAEMDIDEQQNTELPLGEQAYIRLRDLLRHGNLKSGQRLSESEICDRFAMSRTPVREAIRRLQSEGLLGSTPGGRIVVAEIDLERVEEIYDMREAVEGLAARLAARNARTPDLMRLEKILQEQRAEPDTEVRFLNINDRFHGAIYTLSRNRYVIHDAEVLLNSASMIRGSTHGRYDYESWSLQDHEAIFNAICNGDTAGAETAMRQHIRRGRWQRTRLLLAE